Protein AF-A0A9E5E3K5-F1 (afdb_monomer)

Mean predicted aligned error: 14.4 Å

Secondary structure (DSSP, 8-state):
--HHHHHHHHHHHHHHHH--HHHHHHHTTT--TTSSTTS--SHHHHHHHH-HHHHHHHHHHHHHHHHHHHHTHHHHHHT----TT---S-HHHHHHHHHHHHHHHHT-GGGTT-----HHHHHHHHHHH-HHHHHHHHHHHHHHHHHH--HHHHHHHHHHHHHHHHHHHHHHTT---HHHHHHHHHHHHHHHHTTHHHHHHHHTT-SPPTTS----S---SS--EEEEE--SHHHHHHHHHHHHTT-EEEEE-S-HHHHHHHHHHSB-TTSTT-BPPTT-EEES-HHHHTTT-SEEEE-S-HHHHHHHHGGGTT--SEEEE----B-TTT--BHHHHHHHH-TTSEEEEEESS--HHHHHTT--EEEEEE-SSHHHHHHHHHHH-BTTEEEEEES-HHHHHHHHHHHHHHHHHHHHHHHH-

Sequence (421 aa):
MQLEFYILTALAAYLLGSIPTGYLVAKAKGIDIRAVGSGNIGATNVFRILGKGPGIFVLLVDALKGFAAVAFLPALLLGTPACGCELAVDTRLSLVAGIGAILGHNYTCWLKFKGGKGIATTAGVFLALTPVGLGLAFGVWLIVFGLSRYVSLASIAAAAALPFAVWFEQRRHHKDSLALIVISAVLGALAIYKHKANIERLRAGTESRVGEKKSEPAAADAPQKVTVLGAGAWGAALATLLVENGHTVTLWGHDAAKLDDIRRTHHNERLPGIELPEALKFESDLSKSVRDAQAVVIAVPSQSLRAVTAKLAHFEGTAISVTKGIEFGTGLTMGEILSQTLPRAREAVLSGPSFAIEVARGVPTAVVAAAHDPATARAVQALFHRATFRVYTSTDIRGVELGGALKNVMGIAAGVCDGLG

Nearest PDB structures (foldseek):
  3k96-assembly1_B  TM=9.408E-01  e=1.217E-15  Coxiella burnetii RSA 493
  5xj6-assembly1_A  TM=9.273E-01  e=8.374E-14  Aquifex aeolicus VF5
  1n1e-assembly1_B  TM=9.361E-01  e=3.010E-13  Leishmania mexicana
  1evy-assembly1_A  TM=9.238E-01  e=3.665E-13  Leishmania mexicana
  5xj8-assembly1_A  TM=9.162E-01  e=9.804E-13  Aquifex aeolicus VF5

Radius of gyration: 29.49 Å; Cα contacts (8 Å, |Δi|>4): 771; chains: 1; bounding box: 77×40×83 Å

Structure (mmCIF, N/CA/C/O backbone):
data_AF-A0A9E5E3K5-F1
#
_entry.id   AF-A0A9E5E3K5-F1
#
loop_
_atom_site.group_PDB
_atom_site.id
_atom_site.type_symbol
_atom_site.label_atom_id
_atom_site.label_alt_id
_atom_site.label_comp_id
_atom_site.label_asym_id
_atom_site.label_entity_id
_atom_site.label_seq_id
_atom_site.pdbx_PDB_ins_code
_atom_site.Cartn_x
_atom_site.Cartn_y
_atom_site.Cartn_z
_atom_site.occupancy
_atom_site.B_iso_or_equiv
_atom_site.auth_seq_id
_atom_site.auth_comp_id
_atom_site.auth_asym_id
_atom_site.auth_atom_id
_atom_site.pdbx_PDB_model_num
ATOM 1 N N . MET A 1 1 ? 18.755 3.060 -48.166 1.00 61.66 1 MET A N 1
ATOM 2 C CA . MET A 1 1 ? 17.900 2.100 -47.435 1.00 61.66 1 MET A CA 1
ATOM 3 C C . MET A 1 1 ? 16.493 2.677 -47.382 1.00 61.66 1 MET A C 1
ATOM 5 O O . MET A 1 1 ? 16.373 3.853 -47.055 1.00 61.66 1 MET A O 1
ATOM 9 N N . GLN A 1 2 ? 15.467 1.926 -47.785 1.00 79.56 2 GLN A N 1
ATOM 10 C CA . GLN A 1 2 ? 14.090 2.434 -47.862 1.00 79.56 2 GLN A CA 1
ATOM 11 C C . GLN A 1 2 ? 13.530 2.721 -46.455 1.00 79.56 2 GLN A C 1
ATOM 13 O O . GLN A 1 2 ? 13.784 1.960 -45.522 1.00 79.56 2 GLN A O 1
ATOM 18 N N . LEU A 1 3 ? 12.773 3.817 -46.307 1.00 86.00 3 LEU A N 1
ATOM 19 C CA . LEU A 1 3 ? 12.085 4.233 -45.069 1.00 86.00 3 LEU A CA 1
ATOM 20 C C . LEU A 1 3 ? 11.271 3.089 -44.431 1.00 86.00 3 LEU A C 1
ATOM 22 O O . LEU A 1 3 ? 11.176 2.987 -43.209 1.00 86.00 3 LEU A O 1
ATOM 26 N N . GLU A 1 4 ? 10.743 2.199 -45.264 1.00 88.00 4 GLU A N 1
ATOM 27 C CA . GLU A 1 4 ? 9.993 1.002 -44.884 1.00 88.00 4 GLU A CA 1
ATOM 28 C C . GLU A 1 4 ? 10.762 0.101 -43.906 1.00 88.00 4 GLU A C 1
ATOM 30 O O . GLU A 1 4 ? 10.198 -0.319 -42.897 1.00 88.00 4 GLU A O 1
ATOM 35 N N . PHE A 1 5 ? 12.067 -0.118 -44.111 1.00 87.62 5 PHE A N 1
ATOM 36 C CA . PHE A 1 5 ? 12.878 -0.950 -43.211 1.00 87.62 5 PHE A CA 1
ATOM 37 C C . PHE A 1 5 ? 13.002 -0.348 -41.812 1.00 87.62 5 PHE A C 1
ATOM 39 O O . PHE A 1 5 ? 12.971 -1.077 -40.819 1.00 87.62 5 PHE A O 1
ATOM 46 N N . TYR A 1 6 ? 13.097 0.980 -41.713 1.00 89.88 6 TYR A N 1
ATOM 47 C CA . TYR A 1 6 ? 13.131 1.678 -40.430 1.00 89.88 6 TYR A CA 1
ATOM 48 C C . TYR A 1 6 ? 11.801 1.540 -39.684 1.00 89.88 6 TYR A C 1
ATOM 50 O O . TYR A 1 6 ? 11.803 1.253 -38.486 1.00 89.88 6 TYR A O 1
ATOM 58 N N . ILE A 1 7 ? 10.674 1.682 -40.388 1.00 92.44 7 ILE A N 1
ATOM 59 C CA . ILE A 1 7 ? 9.330 1.525 -39.810 1.00 92.44 7 ILE A CA 1
ATOM 60 C C . ILE A 1 7 ? 9.112 0.081 -39.345 1.00 92.44 7 ILE A C 1
ATOM 62 O O . ILE A 1 7 ? 8.718 -0.141 -38.199 1.00 92.44 7 ILE A O 1
ATOM 66 N N . LEU A 1 8 ? 9.415 -0.900 -40.198 1.00 93.38 8 LEU A N 1
ATOM 67 C CA . LEU A 1 8 ? 9.280 -2.321 -39.874 1.00 93.38 8 LEU A CA 1
ATOM 68 C C . LEU A 1 8 ? 10.153 -2.710 -38.680 1.00 93.38 8 LEU A C 1
ATOM 70 O O . LEU A 1 8 ? 9.675 -3.372 -37.760 1.00 93.38 8 LEU A O 1
ATOM 74 N N . THR A 1 9 ? 11.399 -2.233 -38.648 1.00 93.25 9 THR A N 1
ATOM 75 C CA . THR A 1 9 ? 12.314 -2.463 -37.523 1.00 93.25 9 THR A CA 1
ATOM 76 C C . THR A 1 9 ? 11.770 -1.856 -36.236 1.00 93.25 9 THR A C 1
ATOM 78 O O . THR A 1 9 ? 11.738 -2.536 -35.211 1.00 93.25 9 THR A O 1
ATOM 81 N N . ALA A 1 10 ? 11.296 -0.606 -36.272 1.00 95.38 10 ALA A N 1
ATOM 82 C CA . ALA A 1 10 ? 10.725 0.055 -35.103 1.00 95.38 10 ALA A CA 1
ATOM 83 C C . ALA A 1 10 ? 9.512 -0.710 -34.549 1.00 95.38 10 ALA A C 1
ATOM 85 O O . ALA A 1 10 ? 9.437 -0.949 -33.343 1.00 95.38 10 ALA A O 1
ATOM 86 N N . LEU A 1 11 ? 8.590 -1.132 -35.423 1.00 96.81 11 LEU A N 1
ATOM 87 C CA . LEU A 1 11 ? 7.385 -1.872 -35.042 1.00 96.81 11 LEU A CA 1
ATOM 88 C C . LEU A 1 11 ? 7.715 -3.260 -34.492 1.00 96.81 11 LEU A C 1
ATOM 90 O O . LEU A 1 11 ? 7.248 -3.619 -33.410 1.00 96.81 11 LEU A O 1
ATOM 94 N N . ALA A 1 12 ? 8.548 -4.030 -35.192 1.00 96.81 12 ALA A N 1
ATOM 95 C CA . ALA A 1 12 ? 8.932 -5.368 -34.760 1.00 96.81 12 ALA A CA 1
ATOM 96 C C . ALA A 1 12 ? 9.705 -5.329 -33.431 1.00 96.81 12 ALA A C 1
ATOM 98 O O . ALA A 1 12 ? 9.423 -6.114 -32.523 1.00 96.81 12 ALA A O 1
ATOM 99 N N . ALA A 1 13 ? 10.618 -4.366 -33.267 1.00 97.62 13 ALA A N 1
ATOM 100 C CA . ALA A 1 13 ? 11.362 -4.201 -32.025 1.00 97.62 13 ALA A CA 1
ATOM 101 C C . ALA A 1 13 ? 10.456 -3.749 -30.875 1.00 97.62 13 ALA A C 1
ATOM 103 O O . ALA A 1 13 ? 10.588 -4.249 -29.757 1.00 97.62 13 ALA A O 1
ATOM 104 N N . TYR A 1 14 ? 9.502 -2.851 -31.144 1.00 98.38 14 TYR A N 1
ATOM 105 C CA . TYR A 1 14 ? 8.482 -2.462 -30.174 1.00 98.38 14 TYR A CA 1
ATOM 106 C C . TYR A 1 14 ? 7.660 -3.665 -29.709 1.00 98.38 14 TYR A C 1
ATOM 108 O O . TYR A 1 14 ? 7.513 -3.866 -28.503 1.00 98.38 14 TYR A O 1
ATOM 116 N N . LEU A 1 15 ? 7.181 -4.505 -30.630 1.00 98.06 15 LEU A N 1
ATOM 117 C CA . LEU A 1 15 ? 6.418 -5.706 -30.285 1.00 98.06 15 LEU A CA 1
ATOM 118 C C . LEU A 1 15 ? 7.254 -6.687 -29.455 1.00 98.06 15 LEU A C 1
ATOM 120 O O . LEU A 1 15 ? 6.787 -7.128 -28.403 1.00 98.06 15 LEU A O 1
ATOM 124 N N . LEU A 1 16 ? 8.505 -6.944 -29.842 1.00 97.81 16 LEU A N 1
ATOM 125 C CA . LEU A 1 16 ? 9.430 -7.780 -29.070 1.00 97.81 16 LEU A CA 1
ATOM 126 C C . LEU A 1 16 ? 9.663 -7.223 -27.653 1.00 97.81 16 LEU A C 1
ATOM 128 O O . LEU A 1 16 ? 9.556 -7.943 -26.660 1.00 97.81 16 LEU A O 1
ATOM 132 N N . GLY A 1 17 ? 9.925 -5.920 -27.536 1.00 97.38 17 GLY A N 1
ATOM 133 C CA . GLY A 1 17 ? 10.103 -5.247 -26.250 1.00 97.38 17 GLY A CA 1
ATOM 134 C C . GLY A 1 17 ? 8.838 -5.230 -25.388 1.00 97.38 17 GLY A C 1
ATOM 135 O O . GLY A 1 17 ? 8.926 -5.278 -24.156 1.00 97.38 17 GLY A O 1
ATOM 136 N N . SER A 1 18 ? 7.662 -5.199 -26.023 1.00 97.88 18 SER A N 1
ATOM 137 C CA . SER A 1 18 ? 6.359 -5.096 -25.361 1.00 97.88 18 SER A CA 1
ATOM 138 C C . SER A 1 18 ? 5.951 -6.338 -24.581 1.00 97.88 18 SER A C 1
ATOM 140 O O . SER A 1 18 ? 5.072 -6.226 -23.727 1.00 97.88 18 SER A O 1
ATOM 142 N N . ILE A 1 19 ? 6.595 -7.488 -24.801 1.00 97.75 19 ILE A N 1
ATOM 143 C CA . ILE A 1 19 ? 6.291 -8.736 -24.093 1.00 97.75 19 ILE A CA 1
ATOM 144 C C . ILE A 1 19 ? 6.423 -8.502 -22.573 1.00 97.75 19 ILE A C 1
ATOM 146 O O . ILE A 1 19 ? 7.528 -8.212 -22.089 1.00 97.75 19 ILE A O 1
ATOM 150 N N . PRO A 1 20 ? 5.319 -8.586 -21.799 1.00 97.06 20 PRO A N 1
ATOM 151 C CA . PRO A 1 20 ? 5.305 -8.182 -20.399 1.00 97.06 20 PRO A CA 1
ATOM 152 C C . PRO A 1 20 ? 5.701 -9.357 -19.494 1.00 97.06 20 PRO A C 1
ATOM 154 O O . PRO A 1 20 ? 4.892 -9.863 -18.715 1.00 97.06 20 PRO A O 1
ATOM 157 N N . THR A 1 21 ? 6.958 -9.799 -19.591 1.00 97.25 21 THR A N 1
ATOM 158 C CA . THR A 1 21 ? 7.467 -11.030 -18.961 1.00 97.25 21 THR A CA 1
ATOM 159 C C . THR A 1 21 ? 7.115 -11.141 -17.478 1.00 97.25 21 THR A C 1
ATOM 161 O O . THR A 1 21 ? 6.567 -12.153 -17.051 1.00 97.25 21 THR A O 1
ATOM 164 N N . GLY A 1 22 ? 7.364 -10.098 -16.680 1.00 95.69 22 GLY A N 1
ATOM 165 C CA . GLY A 1 22 ? 7.077 -10.154 -15.244 1.00 95.69 22 GLY A CA 1
ATOM 166 C C . GLY A 1 22 ? 5.588 -10.233 -14.899 1.00 95.69 22 GLY A C 1
ATOM 167 O O . GLY A 1 22 ? 5.231 -10.854 -13.900 1.00 95.69 22 GLY A O 1
ATOM 168 N N . TYR A 1 23 ? 4.708 -9.690 -15.749 1.00 97.19 23 TYR A N 1
ATOM 169 C CA . TYR A 1 23 ? 3.263 -9.889 -15.611 1.00 97.19 23 TYR A CA 1
ATOM 170 C C . TYR A 1 23 ? 2.870 -11.331 -15.938 1.00 97.19 23 TYR A C 1
ATOM 172 O O . TYR A 1 23 ? 2.133 -11.939 -15.169 1.00 97.19 23 TYR A O 1
ATOM 180 N N . LEU A 1 24 ? 3.390 -11.899 -17.031 1.00 97.62 24 LEU A N 1
ATOM 181 C CA . LEU A 1 24 ? 3.092 -13.278 -17.433 1.00 97.62 24 LEU A CA 1
ATOM 182 C C . LEU A 1 24 ? 3.556 -14.291 -16.379 1.00 97.62 24 LEU A C 1
ATOM 184 O O . LEU A 1 24 ? 2.787 -15.165 -15.987 1.00 97.62 24 LEU A O 1
ATOM 188 N N . VAL A 1 25 ? 4.777 -14.126 -15.861 1.00 97.38 25 VAL A N 1
ATOM 189 C CA . VAL A 1 25 ? 5.349 -14.992 -14.818 1.00 97.38 25 VAL A CA 1
ATOM 190 C C . VAL A 1 25 ? 4.531 -14.939 -13.526 1.00 97.38 25 VAL A C 1
ATOM 192 O O . VAL A 1 25 ? 4.303 -15.971 -12.900 1.00 97.38 25 VAL A O 1
ATOM 195 N N . ALA A 1 26 ? 4.067 -13.756 -13.118 1.00 94.94 26 ALA A N 1
ATOM 196 C CA 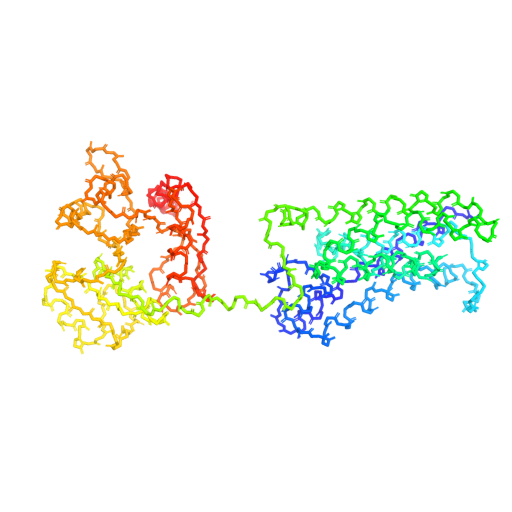. ALA A 1 26 ? 3.224 -13.622 -11.933 1.00 94.94 26 ALA A CA 1
ATOM 197 C C . ALA A 1 26 ? 1.809 -14.168 -12.149 1.00 94.94 26 ALA A C 1
ATOM 199 O O . ALA A 1 26 ? 1.289 -14.885 -11.294 1.00 94.94 26 ALA A O 1
ATOM 200 N N . LYS A 1 27 ? 1.216 -13.896 -13.316 1.00 95.44 27 LYS A N 1
ATOM 201 C CA . LYS A 1 27 ? -0.116 -14.382 -13.681 1.00 95.44 27 LYS A CA 1
ATOM 202 C C . LYS A 1 27 ? -0.166 -15.908 -13.738 1.00 95.44 27 LYS A C 1
ATOM 204 O O . LYS A 1 27 ? -1.145 -16.485 -13.282 1.00 95.44 27 LYS A O 1
ATOM 209 N N . ALA A 1 28 ? 0.898 -16.560 -14.213 1.00 95.56 28 ALA A N 1
ATOM 210 C CA . ALA A 1 28 ? 1.028 -18.020 -14.193 1.00 95.56 28 ALA A CA 1
ATOM 211 C C . ALA A 1 28 ? 0.976 -18.618 -12.772 1.00 95.56 28 ALA A C 1
ATOM 213 O O . ALA A 1 28 ? 0.683 -19.796 -12.612 1.00 95.56 28 ALA A O 1
ATOM 214 N N . LYS A 1 29 ? 1.223 -17.804 -11.737 1.00 91.88 29 LYS A N 1
ATOM 215 C CA . LYS A 1 29 ? 1.082 -18.170 -10.321 1.00 91.88 29 LYS A CA 1
ATOM 216 C C . LYS A 1 29 ? -0.198 -17.621 -9.673 1.00 91.88 29 LYS A C 1
ATOM 218 O O . LYS A 1 29 ? -0.282 -17.572 -8.452 1.00 91.88 29 LYS A O 1
ATOM 223 N N . GLY A 1 30 ? -1.167 -17.160 -10.467 1.00 89.69 30 GLY A N 1
ATOM 224 C CA . GLY A 1 30 ? -2.435 -16.608 -9.977 1.00 89.69 30 GLY A CA 1
ATOM 225 C C . GLY A 1 30 ? -2.336 -15.207 -9.359 1.00 89.69 30 GLY A C 1
ATOM 226 O O . GLY A 1 30 ? -3.272 -14.770 -8.699 1.00 89.69 30 GLY A O 1
ATOM 227 N N . ILE A 1 31 ? -1.224 -14.487 -9.556 1.00 89.31 31 ILE A N 1
ATOM 228 C CA . ILE A 1 31 ? -0.974 -13.184 -8.921 1.00 89.31 31 ILE A CA 1
ATOM 229 C C . ILE A 1 31 ? -0.989 -12.069 -9.972 1.00 89.31 31 ILE A C 1
ATOM 231 O O . ILE A 1 31 ? -0.188 -12.077 -10.909 1.00 89.31 31 ILE A O 1
ATOM 235 N N . ASP A 1 32 ? -1.833 -11.046 -9.791 1.00 91.00 32 ASP A N 1
ATOM 236 C CA . ASP A 1 32 ? -1.696 -9.797 -10.554 1.00 91.00 32 ASP A CA 1
ATOM 237 C C . ASP A 1 32 ? -0.585 -8.932 -9.944 1.00 91.00 32 ASP A C 1
ATOM 239 O O . ASP A 1 32 ? -0.787 -8.211 -8.965 1.00 91.00 32 ASP A O 1
ATOM 243 N N . ILE A 1 33 ? 0.605 -8.974 -10.554 1.00 90.12 33 ILE A N 1
ATOM 244 C CA . ILE A 1 33 ? 1.795 -8.241 -10.086 1.00 90.12 33 ILE A CA 1
ATOM 245 C C . ILE A 1 33 ? 1.596 -6.718 -10.014 1.00 90.12 33 ILE A C 1
ATOM 247 O O . ILE A 1 33 ? 2.355 -6.030 -9.334 1.00 90.12 33 ILE A O 1
ATOM 251 N N . ARG A 1 34 ? 0.588 -6.173 -10.708 1.00 90.56 34 ARG A N 1
ATOM 252 C CA . ARG A 1 34 ? 0.276 -4.735 -10.701 1.00 90.56 34 ARG A CA 1
ATOM 253 C C . ARG A 1 34 ? -0.471 -4.310 -9.438 1.00 90.56 34 ARG A C 1
ATOM 255 O O . ARG A 1 34 ? -0.438 -3.133 -9.093 1.00 90.56 34 ARG A O 1
ATOM 262 N N . ALA A 1 35 ? -1.119 -5.252 -8.754 1.00 83.75 35 ALA A N 1
ATOM 263 C CA . ALA A 1 35 ? -1.866 -5.010 -7.522 1.00 83.75 35 ALA A CA 1
ATOM 264 C C . ALA A 1 35 ? -1.018 -5.205 -6.250 1.00 83.75 35 ALA A C 1
ATOM 266 O O . ALA A 1 35 ? -1.465 -4.875 -5.153 1.00 83.75 35 ALA A O 1
ATOM 267 N N . VAL A 1 36 ? 0.208 -5.726 -6.377 1.00 75.12 36 VAL A N 1
ATOM 268 C CA . VAL A 1 36 ? 1.063 -6.101 -5.241 1.00 75.12 36 VAL A CA 1
ATOM 269 C C . VAL A 1 36 ? 2.459 -5.476 -5.323 1.00 75.12 36 VAL A C 1
ATOM 271 O O . VAL A 1 36 ? 2.978 -5.142 -6.393 1.00 75.12 36 VAL A O 1
ATOM 274 N N . GLY A 1 37 ? 3.104 -5.318 -4.165 1.00 81.19 37 GLY A N 1
ATOM 275 C CA . GLY A 1 37 ? 4.447 -4.746 -4.071 1.00 81.19 37 GLY A CA 1
ATOM 276 C C . GLY A 1 37 ? 4.490 -3.292 -4.546 1.00 81.19 37 GLY A C 1
ATOM 277 O O . GLY A 1 37 ? 3.751 -2.456 -4.041 1.00 81.19 37 GLY A O 1
ATOM 278 N N . SER A 1 38 ? 5.366 -2.974 -5.505 1.00 80.12 38 SER A N 1
ATOM 279 C CA . SER A 1 38 ? 5.432 -1.628 -6.099 1.00 80.12 38 SER A CA 1
ATOM 280 C C . SER A 1 38 ? 4.434 -1.401 -7.237 1.00 80.12 38 SER A C 1
ATOM 282 O O . SER A 1 38 ? 4.457 -0.328 -7.836 1.00 80.12 38 SER A O 1
ATOM 284 N N . GLY A 1 39 ? 3.637 -2.410 -7.606 1.00 84.50 39 GLY A N 1
ATOM 285 C CA . GLY A 1 39 ? 2.736 -2.373 -8.763 1.00 84.50 39 GLY A CA 1
ATOM 286 C C . GLY A 1 39 ? 3.439 -2.309 -10.127 1.00 84.50 39 GLY A C 1
ATOM 287 O O . GLY A 1 39 ? 2.786 -2.246 -11.166 1.00 84.50 39 GLY A O 1
ATOM 288 N N . ASN A 1 40 ? 4.777 -2.331 -10.153 1.00 89.56 40 ASN A N 1
ATOM 289 C CA . ASN A 1 40 ? 5.560 -2.372 -11.385 1.00 89.56 40 ASN A CA 1
ATOM 290 C C . ASN A 1 40 ? 5.715 -3.823 -11.863 1.00 89.56 40 ASN A C 1
ATOM 292 O O . ASN A 1 40 ? 5.906 -4.723 -11.049 1.00 89.56 40 ASN A O 1
ATOM 296 N N . ILE A 1 41 ? 5.689 -4.047 -13.174 1.00 93.00 41 ILE A N 1
ATOM 297 C CA . ILE A 1 41 ? 5.823 -5.385 -13.767 1.00 93.00 41 ILE A CA 1
ATOM 298 C C . ILE A 1 41 ? 7.282 -5.857 -13.907 1.00 93.00 41 ILE A C 1
ATOM 300 O O . ILE A 1 41 ? 7.511 -6.998 -14.284 1.00 93.00 41 ILE A O 1
ATOM 304 N N . GLY A 1 42 ? 8.270 -4.993 -13.653 1.00 91.31 42 GLY A N 1
ATOM 305 C CA . GLY A 1 42 ? 9.689 -5.317 -13.826 1.00 91.31 42 GLY A CA 1
ATOM 306 C C . GLY A 1 42 ? 10.259 -6.273 -12.770 1.00 91.31 42 GLY A C 1
ATOM 307 O O . GLY A 1 42 ? 9.692 -6.462 -11.689 1.00 91.31 42 GLY A O 1
ATOM 308 N N . ALA A 1 43 ? 11.446 -6.814 -13.061 1.00 93.25 43 ALA A N 1
ATOM 309 C CA . ALA A 1 43 ? 12.119 -7.838 -12.258 1.00 93.25 43 ALA A CA 1
ATOM 310 C C . ALA A 1 43 ? 12.202 -7.521 -10.755 1.00 93.25 43 ALA A C 1
ATOM 312 O O . ALA A 1 43 ? 11.939 -8.394 -9.938 1.00 93.25 43 ALA A O 1
ATOM 313 N N . THR A 1 44 ? 12.501 -6.279 -10.355 1.00 90.12 44 THR A N 1
ATOM 314 C CA . THR A 1 44 ? 12.612 -5.898 -8.932 1.00 90.12 44 THR A CA 1
ATOM 315 C C . THR A 1 44 ? 11.332 -6.164 -8.136 1.00 90.12 44 THR A C 1
ATOM 317 O O . THR A 1 44 ? 11.407 -6.564 -6.976 1.00 90.12 44 THR A O 1
ATOM 320 N N . ASN A 1 45 ? 10.152 -5.960 -8.731 1.00 89.38 45 ASN A N 1
ATOM 321 C CA . ASN A 1 45 ? 8.902 -6.271 -8.039 1.00 89.38 45 ASN A CA 1
ATOM 322 C C . ASN A 1 45 ? 8.657 -7.783 -7.999 1.00 89.38 45 ASN A C 1
ATOM 324 O O . ASN A 1 45 ? 8.229 -8.314 -6.981 1.00 89.38 45 ASN A O 1
ATOM 328 N N . VAL A 1 46 ? 9.014 -8.492 -9.071 1.00 93.69 46 VAL A N 1
ATOM 329 C CA . VAL A 1 46 ? 8.945 -9.958 -9.121 1.00 93.69 46 VAL A CA 1
ATOM 330 C C . VAL A 1 46 ? 9.862 -10.591 -8.071 1.00 93.69 46 VAL A C 1
ATOM 332 O O . VAL A 1 46 ? 9.419 -11.481 -7.354 1.00 93.69 46 VAL A O 1
ATOM 335 N N . PHE A 1 47 ? 11.083 -10.079 -7.887 1.00 90.81 47 PHE A N 1
ATOM 336 C CA . PHE A 1 47 ? 11.985 -10.473 -6.798 1.00 90.81 47 PHE A CA 1
ATOM 337 C C . PHE A 1 47 ? 11.319 -10.351 -5.427 1.00 90.81 47 PHE A C 1
ATOM 339 O O . PHE A 1 47 ? 11.465 -11.236 -4.586 1.00 90.81 47 PHE A O 1
ATOM 346 N N . ARG A 1 48 ? 10.582 -9.257 -5.210 1.00 83.56 48 ARG A N 1
ATOM 347 C CA . ARG A 1 48 ? 9.907 -8.969 -3.942 1.00 83.56 48 ARG A CA 1
ATOM 348 C C . ARG A 1 48 ? 8.720 -9.898 -3.678 1.00 83.56 48 ARG A C 1
ATOM 350 O O . ARG A 1 48 ? 8.467 -10.216 -2.523 1.00 83.56 48 ARG A O 1
ATOM 357 N N . ILE A 1 49 ? 7.982 -10.278 -4.720 1.00 89.00 49 ILE A N 1
ATOM 358 C CA . ILE A 1 49 ? 6.702 -10.990 -4.589 1.00 89.00 49 ILE A CA 1
ATOM 359 C C . ILE A 1 49 ? 6.849 -12.500 -4.782 1.00 89.00 49 ILE A C 1
ATOM 361 O O . ILE A 1 49 ? 6.252 -13.269 -4.041 1.00 89.00 49 ILE A O 1
ATOM 365 N N . LEU A 1 50 ? 7.642 -12.933 -5.762 1.00 89.19 50 LEU A N 1
ATOM 366 C CA . LEU A 1 50 ? 7.775 -14.341 -6.156 1.00 89.19 50 LEU A CA 1
ATOM 367 C C . LEU A 1 50 ? 9.144 -14.944 -5.810 1.00 89.19 50 LEU A C 1
ATOM 369 O O . LEU A 1 50 ? 9.367 -16.129 -6.062 1.00 89.19 50 LEU A O 1
ATOM 373 N N . GLY A 1 51 ? 10.062 -14.145 -5.259 1.00 89.50 51 GLY A N 1
ATOM 374 C CA . GLY A 1 51 ? 11.392 -14.581 -4.840 1.00 89.50 51 GLY A CA 1
ATOM 375 C C . GLY A 1 51 ? 12.456 -14.557 -5.944 1.00 89.50 51 GLY A C 1
ATOM 376 O O . GLY A 1 51 ? 12.246 -14.077 -7.061 1.00 89.50 51 GLY A O 1
ATOM 377 N N . LYS A 1 52 ? 13.646 -15.072 -5.602 1.00 91.31 52 LYS A N 1
ATOM 378 C CA . LYS A 1 52 ? 14.872 -14.933 -6.409 1.00 91.31 52 LYS A CA 1
ATOM 379 C C . LYS A 1 52 ? 14.786 -15.595 -7.784 1.00 91.31 52 LYS A C 1
ATOM 381 O O . LYS A 1 52 ? 15.134 -14.950 -8.764 1.00 91.31 52 LYS A O 1
ATOM 386 N N . GLY A 1 53 ? 14.305 -16.837 -7.865 1.00 95.75 53 GLY A N 1
ATOM 387 C CA . GLY A 1 53 ? 14.244 -17.587 -9.128 1.00 95.75 53 GLY A CA 1
ATOM 388 C C . GLY A 1 53 ? 13.428 -16.864 -10.211 1.00 95.75 53 GLY A C 1
ATOM 389 O O . GLY A 1 53 ? 13.994 -16.480 -11.235 1.00 95.75 53 GLY A O 1
ATOM 390 N N . PRO A 1 54 ? 12.130 -16.586 -9.975 1.00 96.12 54 PRO A N 1
ATOM 391 C CA . PRO A 1 54 ? 11.303 -15.841 -10.925 1.00 96.12 54 PRO A CA 1
ATOM 392 C C . PRO A 1 54 ? 11.833 -14.432 -11.224 1.00 96.12 54 PRO A C 1
ATOM 394 O O . PRO A 1 54 ? 11.748 -13.975 -12.361 1.00 96.12 54 PRO A O 1
ATOM 397 N N . GLY A 1 55 ? 12.407 -13.745 -10.228 1.00 95.69 55 GLY A N 1
ATOM 398 C CA . GLY A 1 55 ? 13.006 -12.423 -10.421 1.00 95.69 55 GLY A CA 1
ATOM 399 C C . GLY A 1 55 ? 14.205 -12.435 -11.375 1.00 95.69 55 GLY A C 1
ATOM 400 O O . GLY A 1 55 ? 14.267 -11.597 -12.275 1.00 95.69 55 GLY A O 1
ATOM 401 N N . ILE A 1 56 ? 15.120 -13.404 -11.223 1.00 96.81 56 ILE A N 1
ATOM 402 C CA . ILE A 1 56 ? 16.277 -13.592 -12.118 1.00 96.81 56 ILE A CA 1
ATOM 403 C C . ILE A 1 56 ? 15.800 -13.912 -13.531 1.00 96.81 56 ILE A C 1
ATOM 405 O O . ILE A 1 56 ? 16.271 -13.297 -14.483 1.00 96.81 56 ILE A O 1
ATOM 409 N N . PHE A 1 57 ? 14.833 -14.820 -13.668 1.00 97.62 57 PHE A N 1
ATOM 410 C CA . PHE A 1 57 ? 14.274 -15.172 -14.971 1.00 97.62 57 PHE A CA 1
ATOM 411 C C . PHE A 1 57 ? 13.730 -13.939 -15.709 1.00 97.62 57 PHE A C 1
ATOM 413 O O . PHE A 1 57 ? 14.110 -13.682 -16.849 1.00 97.62 57 PHE A O 1
ATOM 420 N N . VAL A 1 58 ? 12.903 -13.125 -15.043 1.00 97.62 58 VAL A N 1
ATOM 421 C CA . VAL A 1 58 ? 12.349 -11.899 -15.641 1.00 97.62 58 VAL A CA 1
ATOM 422 C C . VAL A 1 58 ? 13.453 -10.907 -16.003 1.00 97.62 58 VAL A C 1
ATOM 424 O O . VAL A 1 58 ? 13.405 -10.329 -17.084 1.00 97.62 58 VAL A O 1
ATOM 427 N N . LEU A 1 59 ? 14.458 -10.731 -15.137 1.00 97.00 59 LEU A N 1
ATOM 428 C CA . LEU A 1 59 ? 15.597 -9.849 -15.401 1.00 97.00 59 LEU A CA 1
ATOM 429 C C . LEU A 1 59 ? 16.350 -10.260 -16.674 1.00 97.00 59 LEU A C 1
ATOM 431 O O . LEU A 1 59 ? 16.611 -9.412 -17.527 1.00 97.00 59 LEU A O 1
ATOM 435 N N . LEU A 1 60 ? 16.674 -11.550 -16.801 1.00 97.75 60 LEU A N 1
ATOM 436 C CA . LEU A 1 60 ? 17.419 -12.090 -17.937 1.00 97.75 60 LEU A CA 1
ATOM 437 C C . LEU A 1 60 ? 16.620 -11.995 -19.234 1.00 97.75 60 LEU A C 1
ATOM 439 O O . LEU A 1 60 ? 17.155 -11.535 -20.236 1.00 97.75 60 LEU A O 1
ATOM 443 N N . VAL A 1 61 ? 15.338 -12.364 -19.221 1.00 98.06 61 VAL A N 1
ATOM 444 C CA . VAL A 1 61 ? 14.482 -12.290 -20.415 1.00 98.06 61 VAL A CA 1
ATOM 445 C C . VAL A 1 61 ? 14.258 -10.838 -20.845 1.00 98.06 61 VAL A C 1
ATOM 447 O O . VAL A 1 61 ? 14.313 -10.529 -22.036 1.00 98.06 61 VAL A O 1
ATOM 450 N N . ASP A 1 62 ? 14.052 -9.919 -19.897 1.00 97.75 62 ASP A N 1
ATOM 451 C CA . ASP A 1 62 ? 13.890 -8.498 -20.214 1.00 97.75 62 ASP A CA 1
ATOM 452 C C . ASP A 1 62 ? 15.171 -7.854 -20.756 1.00 97.75 62 ASP A C 1
ATOM 454 O O . ASP A 1 62 ? 15.063 -6.926 -21.559 1.00 97.75 62 ASP A O 1
ATOM 458 N N . ALA A 1 63 ? 16.355 -8.320 -20.349 1.00 97.94 63 ALA A N 1
ATOM 459 C CA . ALA A 1 63 ? 17.619 -7.912 -20.958 1.00 97.94 63 ALA A CA 1
ATOM 460 C C . ALA A 1 63 ? 17.810 -8.559 -22.337 1.00 97.94 63 ALA A C 1
ATOM 462 O O . ALA A 1 63 ? 18.096 -7.865 -23.312 1.00 97.94 63 ALA A O 1
ATOM 463 N N . LEU A 1 64 ? 17.562 -9.865 -22.452 1.00 97.50 64 LEU A N 1
ATOM 464 C CA . LEU A 1 64 ? 17.724 -10.619 -23.691 1.00 97.50 64 LEU A CA 1
ATOM 465 C C . LEU A 1 64 ? 16.862 -10.059 -24.823 1.00 97.50 64 LEU A C 1
ATOM 467 O O . LEU A 1 64 ? 17.359 -9.916 -25.933 1.00 97.50 64 LEU A O 1
ATOM 471 N N . LYS A 1 65 ? 15.606 -9.677 -24.561 1.00 97.06 65 LYS A N 1
ATOM 472 C CA . LYS A 1 65 ? 14.750 -9.083 -25.603 1.00 97.06 65 LYS A CA 1
ATOM 473 C C . LYS A 1 65 ? 15.298 -7.752 -26.130 1.00 97.06 65 LYS A C 1
ATOM 475 O O . LYS A 1 65 ? 15.156 -7.465 -27.313 1.00 97.06 65 LYS A O 1
ATOM 480 N N . GLY A 1 66 ? 15.952 -6.960 -25.273 1.00 97.25 66 GLY A N 1
ATOM 481 C CA . GLY A 1 66 ? 16.623 -5.721 -25.672 1.00 97.25 66 GLY A CA 1
ATOM 482 C C . GLY A 1 66 ? 17.871 -5.989 -26.511 1.00 97.25 66 GLY A C 1
ATOM 483 O O . GLY A 1 66 ? 18.045 -5.381 -27.562 1.00 97.25 66 GLY A O 1
ATOM 484 N N . PHE A 1 67 ? 18.695 -6.949 -26.086 1.00 96.31 67 PHE A N 1
ATOM 485 C CA . PHE A 1 67 ? 19.868 -7.391 -26.843 1.00 96.31 67 PHE A CA 1
ATOM 486 C C . PHE A 1 67 ? 19.470 -7.948 -28.214 1.00 96.31 67 PHE A C 1
ATOM 488 O O . PHE A 1 67 ? 19.990 -7.510 -29.235 1.00 96.31 67 PHE A O 1
ATOM 495 N N . ALA A 1 68 ? 18.495 -8.859 -28.254 1.00 95.12 68 ALA A N 1
ATOM 496 C CA . ALA A 1 68 ? 18.037 -9.507 -29.477 1.00 95.12 68 ALA A CA 1
ATOM 497 C C . ALA A 1 68 ? 17.423 -8.521 -30.481 1.00 95.12 68 ALA A C 1
ATOM 499 O O . ALA A 1 68 ? 17.642 -8.659 -31.686 1.00 95.12 68 ALA A O 1
ATOM 500 N N . ALA A 1 69 ? 16.711 -7.499 -29.989 1.00 95.81 69 ALA A N 1
ATOM 501 C CA . ALA A 1 69 ? 16.181 -6.431 -30.829 1.00 95.81 69 ALA A CA 1
ATOM 502 C C . ALA A 1 69 ? 17.283 -5.688 -31.593 1.00 95.81 69 ALA A C 1
ATOM 504 O O . ALA A 1 69 ? 17.050 -5.258 -32.712 1.00 95.81 69 ALA A O 1
ATOM 505 N N . VAL A 1 70 ? 18.476 -5.544 -31.019 1.00 93.38 70 VAL A N 1
ATOM 506 C CA . VAL A 1 70 ? 19.598 -4.856 -31.671 1.00 93.38 70 VAL A CA 1
ATOM 507 C C . VAL A 1 70 ? 20.460 -5.826 -32.475 1.00 93.38 70 VAL A C 1
ATOM 509 O O . VAL A 1 70 ? 20.810 -5.536 -33.614 1.00 93.38 70 VAL A O 1
ATOM 512 N N . ALA A 1 71 ? 20.812 -6.970 -31.887 1.00 89.38 71 ALA A N 1
ATOM 513 C CA . ALA A 1 71 ? 21.808 -7.885 -32.433 1.00 89.38 71 ALA A CA 1
ATOM 514 C C . ALA A 1 71 ? 21.292 -8.731 -33.606 1.00 89.38 71 ALA A C 1
ATOM 516 O O . ALA A 1 71 ? 22.076 -9.095 -34.477 1.00 89.38 71 ALA A O 1
ATOM 517 N N . PHE A 1 72 ? 19.993 -9.057 -33.633 1.00 88.81 72 PHE A N 1
ATOM 518 C CA . PHE A 1 72 ? 19.448 -10.025 -34.593 1.00 88.81 72 PHE A CA 1
ATOM 519 C C . PHE A 1 72 ? 18.355 -9.446 -35.485 1.00 88.81 72 PHE A C 1
ATOM 521 O O . PHE A 1 72 ? 18.319 -9.742 -36.678 1.00 88.81 72 PHE A O 1
ATOM 528 N N . LEU A 1 73 ? 17.463 -8.620 -34.933 1.00 88.69 73 LEU A N 1
ATOM 529 C CA . LEU A 1 73 ? 16.269 -8.177 -35.655 1.00 88.69 73 LEU A CA 1
ATOM 530 C C . LEU A 1 73 ? 16.574 -7.381 -36.943 1.00 88.69 73 LEU A C 1
ATOM 532 O O . LEU A 1 73 ? 15.939 -7.673 -37.956 1.00 88.69 73 LEU A O 1
ATOM 536 N N . PRO A 1 74 ? 17.541 -6.441 -36.976 1.00 86.44 74 PRO A N 1
ATOM 537 C CA . PRO A 1 74 ? 17.877 -5.733 -38.210 1.00 86.44 74 PRO A CA 1
ATOM 538 C C . PRO A 1 74 ? 18.417 -6.656 -39.312 1.00 86.44 74 PRO A C 1
ATOM 540 O O . PRO A 1 74 ? 18.015 -6.528 -40.465 1.00 86.44 74 PRO A O 1
ATOM 543 N N . ALA A 1 75 ? 19.293 -7.606 -38.962 1.00 82.56 75 ALA A N 1
ATOM 544 C CA . ALA A 1 75 ? 19.851 -8.572 -39.912 1.00 82.56 75 ALA A CA 1
ATOM 545 C C . ALA A 1 75 ? 18.761 -9.504 -40.462 1.00 82.56 75 ALA A C 1
ATOM 547 O O . ALA A 1 75 ? 18.681 -9.728 -41.668 1.00 82.56 75 ALA A O 1
ATOM 548 N N . LEU A 1 76 ? 17.860 -9.964 -39.585 1.00 84.88 76 LEU A N 1
ATOM 549 C CA . LEU A 1 76 ? 16.713 -10.786 -39.961 1.00 84.88 76 LEU A CA 1
ATOM 550 C C . LEU A 1 76 ? 15.795 -10.071 -40.964 1.00 84.88 76 LEU A C 1
ATOM 552 O O . LEU A 1 76 ? 15.373 -10.678 -41.943 1.00 84.88 76 LEU A O 1
ATOM 556 N N . LEU A 1 77 ? 15.503 -8.785 -40.743 1.00 83.19 77 LEU A N 1
ATOM 557 C CA . LEU A 1 77 ? 14.637 -7.997 -41.629 1.00 83.19 77 LEU A CA 1
ATOM 558 C C . LEU A 1 77 ? 15.303 -7.638 -42.963 1.00 83.19 77 LEU A C 1
ATOM 560 O O . LEU A 1 77 ? 14.608 -7.485 -43.963 1.00 83.19 77 LEU A O 1
ATOM 564 N N . LEU A 1 78 ? 16.6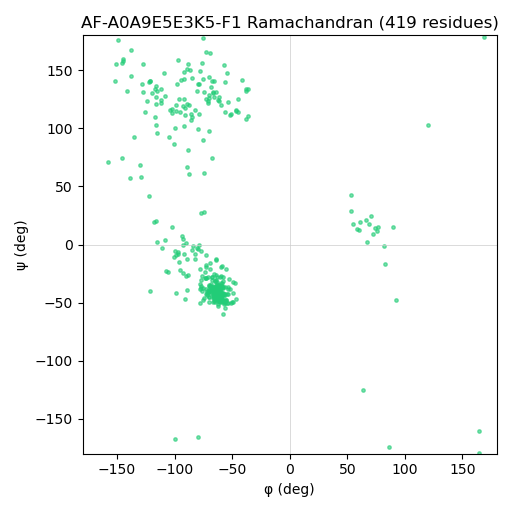31 -7.509 -42.988 1.00 80.56 78 LEU A N 1
ATOM 565 C CA . LEU A 1 78 ? 17.402 -7.258 -44.209 1.00 80.56 78 LEU A CA 1
ATOM 566 C C . LEU A 1 78 ? 17.742 -8.544 -44.983 1.00 80.56 78 LEU A C 1
ATOM 568 O O . LEU A 1 78 ? 18.311 -8.457 -46.068 1.00 80.56 78 LEU A O 1
ATOM 572 N N . GLY A 1 79 ? 17.411 -9.724 -44.444 1.00 75.94 79 GLY A N 1
ATOM 573 C CA . GLY A 1 79 ? 17.723 -11.014 -45.063 1.00 75.94 79 GLY A CA 1
ATOM 574 C C . GLY A 1 79 ? 19.223 -11.318 -45.131 1.00 75.94 79 GLY A C 1
ATOM 575 O O . GLY A 1 79 ? 19.647 -12.119 -45.962 1.00 75.94 79 GLY A O 1
ATOM 576 N N . THR A 1 80 ? 20.040 -10.674 -44.291 1.00 70.75 80 THR A 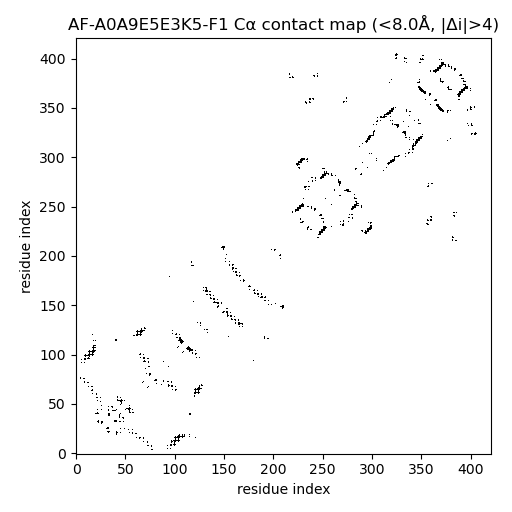N 1
ATOM 577 C CA . THR A 1 80 ? 21.489 -10.898 -44.244 1.00 70.75 80 THR A CA 1
ATOM 578 C C . THR A 1 80 ? 21.836 -11.975 -43.210 1.00 70.75 80 THR A C 1
ATOM 580 O O . THR A 1 80 ? 21.134 -12.112 -42.203 1.00 70.75 80 THR A O 1
ATOM 583 N N . PRO A 1 81 ? 22.906 -12.772 -43.417 1.00 60.59 81 PRO A N 1
ATOM 584 C CA . PRO A 1 81 ? 23.302 -13.783 -42.447 1.00 60.59 81 PRO A CA 1
ATOM 585 C C . PRO A 1 81 ? 23.610 -13.117 -41.103 1.00 60.59 81 PRO A C 1
ATOM 587 O O . PRO A 1 81 ? 24.509 -12.282 -41.006 1.00 60.59 81 PRO A O 1
ATOM 590 N N . ALA A 1 82 ? 22.878 -13.506 -40.058 1.00 56.62 82 ALA A N 1
ATOM 591 C CA . ALA A 1 82 ? 23.132 -13.093 -38.683 1.00 56.62 82 ALA A CA 1
ATOM 592 C C . ALA A 1 82 ? 24.369 -13.829 -38.135 1.00 56.62 82 ALA A C 1
ATOM 594 O O . ALA A 1 82 ? 24.269 -14.637 -37.214 1.00 56.62 82 ALA A O 1
ATOM 595 N N . CYS A 1 83 ? 25.536 -13.623 -38.746 1.00 44.41 83 CYS A N 1
ATOM 596 C CA . CYS A 1 83 ? 26.780 -14.187 -38.244 1.00 44.41 83 CYS A CA 1
ATOM 597 C C . CYS A 1 83 ? 27.368 -13.216 -37.219 1.00 44.41 83 CYS A C 1
ATOM 599 O O . CYS A 1 83 ? 27.578 -12.039 -37.502 1.00 44.41 83 CYS A O 1
ATOM 601 N N . GLY A 1 84 ? 27.526 -13.707 -35.992 1.00 47.09 84 GLY A N 1
ATOM 602 C CA . GLY A 1 84 ? 27.838 -12.904 -34.821 1.00 47.09 84 GLY A CA 1
ATOM 603 C C . GLY A 1 84 ? 29.117 -12.070 -34.928 1.00 47.09 84 GLY A C 1
ATOM 604 O O . GLY A 1 84 ? 30.076 -12.422 -35.607 1.00 47.09 84 GLY A O 1
ATOM 605 N N . CYS A 1 85 ? 29.108 -10.996 -34.140 1.00 43.53 85 CYS A N 1
ATOM 606 C CA . CYS A 1 85 ? 30.250 -10.201 -33.678 1.00 43.53 85 CYS A CA 1
ATOM 607 C C . CYS A 1 85 ? 30.824 -9.115 -34.604 1.00 43.53 85 CYS A C 1
ATOM 609 O O . CYS A 1 85 ? 31.435 -8.192 -34.071 1.00 43.53 85 CYS A O 1
ATOM 611 N N . GLU A 1 86 ? 30.540 -9.095 -35.906 1.00 44.53 86 GLU A N 1
ATOM 612 C CA . GLU A 1 86 ? 30.767 -7.899 -36.735 1.00 44.53 86 GLU A CA 1
ATOM 613 C C . GLU A 1 86 ? 29.434 -7.367 -37.255 1.00 44.53 86 GLU A C 1
ATOM 615 O O . GLU A 1 86 ? 28.876 -7.838 -38.242 1.00 44.53 86 GLU A O 1
ATOM 620 N N . LEU A 1 87 ? 28.891 -6.381 -36.537 1.00 48.56 87 LEU A N 1
ATOM 621 C CA . LEU A 1 87 ? 27.658 -5.681 -36.880 1.00 48.56 87 LEU A CA 1
ATOM 622 C C . LEU A 1 87 ? 27.879 -4.839 -38.155 1.00 48.56 87 LEU A C 1
ATOM 624 O O . LEU A 1 87 ? 27.974 -3.618 -38.091 1.00 48.56 87 LEU A O 1
ATOM 628 N N . ALA A 1 88 ? 27.946 -5.478 -39.325 1.00 47.00 88 ALA A N 1
ATOM 629 C CA . ALA A 1 88 ? 27.884 -4.829 -40.641 1.00 47.00 88 ALA A CA 1
ATOM 630 C C . ALA A 1 88 ? 26.436 -4.439 -41.020 1.00 47.00 88 ALA A C 1
ATOM 632 O O . ALA A 1 88 ? 26.062 -4.381 -42.188 1.00 47.00 88 ALA A O 1
ATOM 633 N N . VAL A 1 89 ? 25.597 -4.197 -40.013 1.00 58.50 89 VAL A N 1
ATOM 634 C CA . VAL A 1 89 ? 24.240 -3.665 -40.140 1.00 58.50 89 VAL A CA 1
ATOM 635 C C . VAL A 1 89 ? 24.322 -2.166 -39.865 1.00 58.50 89 VAL A C 1
ATOM 637 O O . VAL A 1 89 ? 25.006 -1.758 -38.929 1.00 58.50 89 VAL A O 1
ATOM 640 N N . ASP A 1 90 ? 23.613 -1.346 -40.649 1.00 71.25 90 ASP A N 1
ATOM 641 C CA . ASP A 1 90 ? 23.525 0.105 -40.434 1.00 71.25 90 ASP A CA 1
ATOM 642 C C . ASP A 1 90 ? 23.238 0.427 -38.956 1.00 71.25 90 ASP A C 1
ATOM 644 O O . ASP A 1 90 ? 22.164 0.125 -38.425 1.00 71.25 90 ASP A O 1
ATOM 648 N N . THR A 1 91 ? 24.204 1.079 -38.301 1.00 76.88 91 THR A N 1
ATOM 649 C CA . THR A 1 91 ? 24.142 1.528 -36.905 1.00 76.88 91 THR A CA 1
ATOM 650 C C . THR A 1 91 ? 22.836 2.260 -36.595 1.00 76.88 91 THR A C 1
ATOM 652 O O . THR A 1 91 ? 22.304 2.142 -35.492 1.00 76.88 91 THR A O 1
ATOM 655 N N . ARG A 1 92 ? 22.274 2.995 -37.562 1.00 85.75 92 ARG A N 1
ATOM 656 C CA . ARG A 1 92 ? 21.009 3.725 -37.404 1.00 85.75 92 ARG A CA 1
ATOM 657 C C . ARG A 1 92 ? 19.813 2.788 -37.252 1.00 85.75 92 ARG A C 1
ATOM 659 O O . ARG A 1 92 ? 18.924 3.076 -36.454 1.00 85.75 92 ARG A O 1
ATOM 666 N N . LEU A 1 93 ? 19.791 1.667 -37.969 1.00 87.88 93 LEU A N 1
ATOM 667 C CA . LEU A 1 93 ? 18.711 0.683 -37.888 1.00 87.88 93 LEU A CA 1
ATOM 668 C C . LEU A 1 93 ? 18.731 -0.035 -36.531 1.00 87.88 93 LEU A C 1
ATOM 670 O O . LEU A 1 93 ? 17.698 -0.162 -35.877 1.00 87.88 93 LEU A O 1
ATOM 674 N N . SER A 1 94 ? 19.926 -0.388 -36.057 1.00 89.75 94 SER A N 1
ATOM 675 C CA . SER A 1 94 ? 20.164 -0.952 -34.722 1.00 89.75 94 SER A CA 1
ATOM 676 C C . SER A 1 94 ? 19.751 0.005 -33.596 1.00 89.75 94 SER A C 1
ATOM 678 O O . SER A 1 94 ? 19.147 -0.414 -32.607 1.00 89.75 94 SER A O 1
ATOM 680 N N . LEU A 1 95 ? 20.004 1.309 -33.761 1.00 91.69 95 LEU A N 1
ATOM 681 C CA . LEU A 1 95 ? 19.534 2.348 -32.838 1.00 91.69 95 LEU A CA 1
ATOM 682 C C . LEU A 1 95 ? 18.003 2.434 -32.803 1.00 91.69 95 LEU A C 1
ATOM 684 O O . LEU A 1 95 ? 17.415 2.474 -31.721 1.00 91.69 95 LEU A O 1
ATOM 688 N N . VAL A 1 96 ? 17.351 2.423 -33.969 1.00 94.31 96 VAL A N 1
ATOM 689 C CA . VAL A 1 96 ? 15.883 2.432 -34.068 1.00 94.31 96 VAL A CA 1
ATOM 690 C C . VAL A 1 96 ? 15.277 1.185 -33.424 1.00 94.31 96 VAL A C 1
ATOM 692 O O . VAL A 1 96 ? 14.311 1.302 -32.668 1.00 94.31 96 VAL A O 1
ATOM 695 N N . ALA A 1 97 ? 15.879 0.014 -33.634 1.00 95.88 97 ALA A N 1
ATOM 696 C CA . ALA A 1 97 ? 15.452 -1.219 -32.985 1.00 95.88 97 ALA A CA 1
ATOM 697 C C . ALA A 1 97 ? 15.576 -1.130 -31.452 1.00 95.88 97 ALA A C 1
ATOM 699 O O . ALA A 1 97 ? 14.630 -1.436 -30.723 1.00 95.88 97 ALA A O 1
ATOM 700 N N . GLY A 1 98 ? 16.710 -0.633 -30.947 1.00 96.31 98 GLY A N 1
ATOM 701 C CA . GLY A 1 98 ? 16.926 -0.442 -29.512 1.00 96.31 98 GLY A CA 1
ATOM 702 C C . GLY A 1 98 ? 15.901 0.503 -28.873 1.00 96.31 98 GLY A C 1
ATOM 703 O O . GLY A 1 98 ? 15.324 0.181 -27.831 1.00 96.31 98 GLY A O 1
ATOM 704 N N . ILE A 1 99 ? 15.612 1.638 -29.523 1.00 96.94 99 ILE A N 1
ATOM 705 C CA . ILE A 1 99 ? 14.574 2.584 -29.078 1.00 96.94 99 ILE A CA 1
ATOM 706 C C . ILE A 1 99 ? 13.201 1.904 -29.065 1.00 96.94 99 ILE A C 1
ATOM 708 O O . ILE A 1 99 ? 12.494 1.986 -28.058 1.00 96.94 99 ILE A O 1
ATOM 712 N N . GLY A 1 100 ? 12.842 1.201 -30.144 1.00 97.81 100 GLY A N 1
ATOM 713 C CA . GLY A 1 100 ? 11.585 0.462 -30.253 1.00 97.81 100 GLY A CA 1
ATOM 714 C C . GLY A 1 100 ? 11.400 -0.517 -29.095 1.00 97.81 100 GLY A C 1
ATOM 715 O O . GLY A 1 100 ? 10.390 -0.452 -28.394 1.00 97.81 100 GLY A O 1
ATOM 716 N N . ALA A 1 101 ? 12.405 -1.349 -28.810 1.00 98.19 101 ALA A N 1
ATOM 717 C CA . ALA A 1 101 ? 12.350 -2.330 -27.726 1.00 98.19 101 ALA A CA 1
ATOM 718 C C . ALA A 1 101 ? 12.177 -1.694 -26.335 1.00 98.19 101 ALA A C 1
ATOM 720 O O . ALA A 1 101 ? 11.371 -2.168 -25.525 1.00 98.19 101 ALA A O 1
ATOM 721 N N . ILE A 1 102 ? 12.886 -0.597 -26.050 1.00 97.81 102 ILE A N 1
ATOM 722 C CA . ILE A 1 102 ? 12.764 0.121 -24.771 1.00 97.81 102 ILE A CA 1
ATOM 723 C C . ILE A 1 102 ? 11.376 0.759 -24.637 1.00 97.81 102 ILE A C 1
ATOM 725 O O . ILE A 1 102 ? 10.751 0.655 -23.577 1.00 97.81 102 ILE A O 1
ATOM 729 N N . LEU A 1 103 ? 10.861 1.390 -25.698 1.00 97.62 103 LEU A N 1
ATOM 730 C CA . LEU A 1 103 ? 9.514 1.963 -25.700 1.00 97.62 103 LEU A CA 1
ATOM 731 C C . LEU A 1 103 ? 8.440 0.883 -25.552 1.00 97.62 103 LEU A C 1
ATOM 733 O O . LEU A 1 103 ? 7.520 1.068 -24.758 1.00 97.62 103 LEU A O 1
ATOM 737 N N . GLY A 1 104 ? 8.599 -0.260 -26.221 1.00 97.69 104 GLY A N 1
ATOM 738 C CA . GLY A 1 104 ? 7.739 -1.432 -26.069 1.00 97.69 104 GLY A CA 1
ATOM 739 C C . GLY A 1 104 ? 7.667 -1.900 -24.622 1.00 97.69 104 GLY A C 1
ATOM 740 O O . GLY A 1 104 ? 6.577 -2.044 -24.069 1.00 97.69 104 GLY A O 1
ATOM 741 N N . HIS A 1 105 ? 8.815 -2.049 -23.957 1.00 97.00 105 HIS A N 1
ATOM 742 C CA . HIS A 1 105 ? 8.854 -2.424 -22.542 1.00 97.00 105 HIS A CA 1
ATOM 743 C C . HIS A 1 105 ? 8.195 -1.361 -21.646 1.00 97.00 105 HIS A C 1
ATOM 745 O O . HIS A 1 105 ? 7.455 -1.689 -20.714 1.00 97.00 105 HIS A O 1
ATOM 751 N N . ASN A 1 106 ? 8.471 -0.080 -21.903 1.00 96.00 106 ASN A N 1
ATOM 752 C CA . ASN A 1 106 ? 8.009 1.035 -21.075 1.00 96.00 106 ASN A CA 1
ATOM 753 C C . ASN A 1 106 ? 6.517 1.341 -21.233 1.00 96.00 106 ASN A C 1
ATOM 755 O O . ASN A 1 106 ? 5.892 1.848 -20.293 1.00 96.00 106 ASN A O 1
ATOM 759 N N . TYR A 1 107 ? 5.972 1.047 -22.411 1.00 96.06 107 TYR A N 1
ATOM 760 C CA . TYR A 1 107 ? 4.619 1.366 -22.846 1.00 96.06 107 TYR A CA 1
ATOM 761 C C . TYR A 1 107 ? 4.023 0.180 -23.601 1.00 96.06 107 TYR A C 1
ATOM 763 O O . TYR A 1 107 ? 3.624 0.299 -24.752 1.00 96.06 107 TYR A O 1
ATOM 771 N N . THR A 1 108 ? 3.976 -0.979 -22.952 1.00 96.50 108 THR A N 1
ATOM 772 C CA . THR A 1 108 ? 3.465 -2.212 -23.560 1.00 96.50 108 THR A CA 1
ATOM 773 C C . THR A 1 108 ? 1.994 -2.087 -23.975 1.00 96.50 108 THR A C 1
ATOM 775 O O . THR A 1 108 ? 1.132 -1.740 -23.160 1.00 96.50 108 THR A O 1
ATOM 778 N N . CYS A 1 109 ? 1.690 -2.394 -25.238 1.00 96.75 109 CYS A N 1
ATOM 779 C CA . CYS A 1 109 ? 0.326 -2.366 -25.773 1.00 96.75 109 CYS A CA 1
ATOM 780 C C . CYS A 1 109 ? -0.600 -3.382 -25.078 1.00 96.75 109 CYS A C 1
ATOM 782 O O . CYS A 1 109 ? -1.789 -3.119 -24.906 1.00 96.75 109 CYS A O 1
ATOM 784 N N . TRP A 1 110 ? -0.050 -4.486 -24.565 1.00 96.06 110 TRP A N 1
ATOM 785 C CA . TRP A 1 110 ? -0.804 -5.553 -23.895 1.00 96.06 110 TRP A CA 1
ATOM 786 C C . TRP A 1 110 ? -1.394 -5.139 -22.543 1.00 96.06 110 TRP A C 1
ATOM 788 O O . TRP A 1 110 ? -2.340 -5.759 -22.063 1.00 96.06 110 TRP A O 1
ATOM 798 N N . LEU A 1 111 ? -0.849 -4.093 -21.910 1.00 93.75 111 LEU A N 1
ATOM 799 C CA . LEU A 1 111 ? -1.285 -3.614 -20.592 1.00 93.75 111 LEU A CA 1
ATOM 800 C C . LEU A 1 111 ? -1.719 -2.144 -20.634 1.00 93.75 111 LEU A C 1
ATOM 802 O O . LEU A 1 111 ? -1.407 -1.378 -19.721 1.00 93.75 111 LEU A O 1
ATOM 806 N N . LYS A 1 112 ? -2.446 -1.742 -21.686 1.00 93.44 112 LYS A N 1
ATOM 807 C CA . LYS A 1 112 ? -2.957 -0.367 -21.866 1.00 93.44 112 LYS A CA 1
ATOM 808 C C . LYS A 1 112 ? -1.840 0.686 -21.752 1.00 93.44 112 LYS A C 1
ATOM 810 O O . LYS A 1 112 ? -1.999 1.691 -21.062 1.00 93.44 112 LYS A O 1
ATOM 815 N N . PHE A 1 113 ? -0.684 0.411 -22.362 1.00 94.00 113 PHE A N 1
ATOM 816 C CA . PHE A 1 113 ? 0.516 1.260 -22.346 1.00 94.00 113 PHE A CA 1
ATOM 817 C C . PHE A 1 113 ? 1.115 1.512 -20.948 1.00 94.00 113 PHE A C 1
ATOM 819 O O . PHE A 1 113 ? 1.921 2.425 -20.760 1.00 94.00 113 PHE A O 1
ATOM 826 N N . LYS A 1 114 ? 0.783 0.672 -19.957 1.00 90.00 114 LYS A N 1
ATOM 827 C CA . LYS A 1 114 ? 1.376 0.692 -18.610 1.00 90.00 114 LYS A CA 1
ATOM 828 C C . LYS A 1 114 ? 2.442 -0.398 -18.486 1.00 90.00 114 LYS A C 1
ATOM 830 O O . LYS A 1 114 ? 2.159 -1.515 -18.059 1.00 90.00 114 LYS A O 1
ATOM 835 N N . GLY A 1 115 ? 3.666 -0.064 -18.893 1.00 91.69 115 GLY A N 1
ATOM 836 C CA . GLY A 1 115 ? 4.818 -0.966 -18.865 1.00 91.69 115 GLY A CA 1
ATOM 837 C C . GLY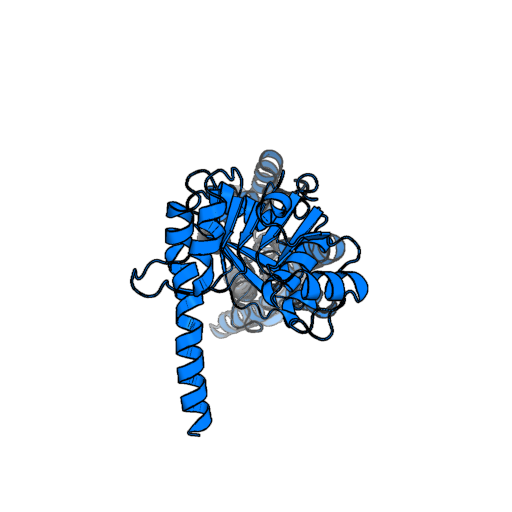 A 1 115 ? 5.768 -0.772 -17.680 1.00 91.69 115 GLY A C 1
ATOM 838 O O . GLY A 1 115 ? 5.462 -0.092 -16.696 1.00 91.69 115 GLY A O 1
ATOM 839 N N . GLY A 1 116 ? 6.942 -1.395 -17.788 1.00 91.19 116 GLY A N 1
ATOM 840 C CA . GLY A 1 116 ? 8.021 -1.271 -16.809 1.00 91.19 116 GLY A CA 1
ATOM 841 C C . GLY A 1 116 ? 8.826 0.025 -16.969 1.00 91.19 116 GLY A C 1
ATOM 842 O O . GLY A 1 116 ? 8.404 0.977 -17.626 1.00 91.19 116 GLY A O 1
ATOM 843 N N . LYS A 1 117 ? 9.997 0.082 -16.325 1.00 92.69 117 LYS A N 1
ATOM 844 C CA . LYS A 1 117 ? 10.915 1.238 -16.422 1.00 92.69 117 LYS A CA 1
ATOM 845 C C . LYS A 1 117 ? 12.033 1.061 -17.446 1.00 92.69 117 LYS A C 1
ATOM 847 O O . LYS A 1 117 ? 12.807 1.989 -17.648 1.00 92.69 117 LYS A O 1
ATOM 852 N N . GLY A 1 118 ? 12.172 -0.138 -18.006 1.00 93.19 118 GLY A N 1
ATOM 853 C CA . GLY A 1 118 ? 13.093 -0.394 -19.106 1.00 93.19 118 GLY A CA 1
ATOM 854 C C . GLY A 1 118 ? 14.544 -0.628 -18.710 1.00 93.19 118 GLY A C 1
ATOM 855 O O . GLY A 1 118 ? 15.315 -0.933 -19.595 1.00 93.19 118 GLY A O 1
ATOM 856 N N . ILE A 1 119 ? 14.940 -0.569 -17.430 1.00 95.50 119 ILE A N 1
ATOM 857 C CA . ILE A 1 119 ? 16.362 -0.683 -17.029 1.00 95.50 119 ILE A CA 1
ATOM 858 C C . ILE A 1 119 ? 17.048 -1.940 -17.586 1.00 95.50 119 ILE A C 1
ATOM 860 O O . ILE A 1 119 ? 18.104 -1.831 -18.199 1.00 95.50 119 ILE A O 1
ATOM 864 N N . ALA A 1 120 ? 16.441 -3.119 -17.420 1.00 96.44 120 ALA A N 1
ATOM 865 C CA . ALA A 1 120 ? 17.009 -4.371 -17.925 1.00 96.44 120 ALA A CA 1
ATOM 866 C C . ALA A 1 120 ? 17.049 -4.408 -19.461 1.00 96.44 120 ALA A C 1
ATOM 868 O O . ALA A 1 120 ? 18.062 -4.770 -20.048 1.00 96.44 120 ALA A O 1
ATOM 869 N N . THR A 1 121 ? 15.971 -3.969 -20.115 1.00 97.44 121 THR A N 1
ATOM 870 C CA . THR A 1 121 ? 15.880 -3.913 -21.581 1.00 97.44 121 THR A CA 1
ATOM 871 C C . THR A 1 121 ? 16.877 -2.925 -22.177 1.00 97.44 121 THR A C 1
ATOM 873 O O . THR A 1 121 ? 17.552 -3.262 -23.143 1.00 97.44 121 THR A O 1
ATOM 876 N N . THR A 1 122 ? 17.053 -1.756 -21.560 1.00 96.75 122 THR A N 1
ATOM 877 C CA . THR A 1 122 ? 18.098 -0.792 -21.907 1.00 96.75 122 THR A CA 1
ATOM 878 C C . THR A 1 122 ? 19.480 -1.408 -21.718 1.00 96.75 122 THR A C 1
ATOM 880 O O . THR A 1 122 ? 20.300 -1.307 -22.621 1.00 96.75 122 THR A O 1
ATOM 883 N N . ALA A 1 123 ? 19.745 -2.105 -20.608 1.00 97.00 123 ALA A N 1
ATOM 884 C CA . ALA A 1 123 ? 21.021 -2.795 -20.423 1.00 97.00 123 ALA A CA 1
ATOM 885 C C . ALA A 1 123 ? 21.290 -3.807 -21.550 1.00 97.00 123 ALA A C 1
ATOM 887 O O . ALA A 1 123 ? 22.380 -3.817 -22.104 1.00 97.00 123 ALA A O 1
ATOM 888 N N . GLY A 1 124 ? 20.289 -4.587 -21.966 1.00 97.06 124 GLY A N 1
ATOM 889 C CA . GLY A 1 124 ? 20.409 -5.485 -23.117 1.00 97.06 124 GLY A CA 1
ATOM 890 C C . GLY A 1 124 ? 20.722 -4.770 -24.436 1.00 97.06 124 GLY A C 1
ATOM 891 O O . GLY A 1 124 ? 21.613 -5.192 -25.167 1.00 97.06 124 GLY A O 1
ATOM 892 N N . VAL A 1 125 ? 20.032 -3.661 -24.722 1.00 96.44 125 VAL A N 1
ATOM 893 C CA . VAL A 1 125 ? 20.284 -2.818 -25.907 1.00 96.44 125 VAL A CA 1
ATOM 894 C C . VAL A 1 125 ? 21.724 -2.300 -25.916 1.00 96.44 125 VAL A C 1
ATOM 896 O O . VAL A 1 125 ? 22.430 -2.431 -26.912 1.00 96.44 125 VAL A O 1
ATOM 899 N N . PHE A 1 126 ? 22.188 -1.741 -24.798 1.00 95.31 126 PHE A N 1
ATOM 900 C CA . PHE A 1 126 ? 23.535 -1.179 -24.696 1.00 95.31 126 PHE A CA 1
ATOM 901 C C . PHE A 1 126 ? 24.620 -2.259 -24.619 1.00 95.31 126 PHE A C 1
ATOM 903 O O . PHE A 1 126 ? 25.737 -2.006 -25.051 1.00 95.31 126 PHE A O 1
ATOM 910 N N . LEU A 1 127 ? 24.295 -3.479 -24.181 1.00 95.44 127 LEU A N 1
ATOM 911 C CA . LEU A 1 127 ? 25.206 -4.621 -24.272 1.00 95.44 127 LEU A CA 1
ATOM 912 C C . LEU A 1 127 ? 25.499 -4.984 -25.732 1.00 95.44 127 LEU A C 1
ATOM 914 O O . LEU A 1 127 ? 26.612 -5.387 -26.038 1.00 95.44 127 LEU A O 1
ATOM 918 N N . ALA A 1 128 ? 24.524 -4.827 -26.630 1.00 92.19 128 ALA A N 1
ATOM 919 C CA . ALA A 1 128 ? 24.726 -5.054 -28.060 1.00 92.19 128 ALA A CA 1
ATOM 920 C C . ALA A 1 128 ? 25.445 -3.883 -28.758 1.00 92.19 128 ALA A C 1
ATOM 922 O O . ALA A 1 128 ? 26.206 -4.108 -29.693 1.00 92.19 128 ALA A O 1
ATOM 923 N N . LEU A 1 129 ? 25.201 -2.638 -28.327 1.00 90.50 129 LEU A N 1
ATOM 924 C CA . LEU A 1 129 ? 25.733 -1.439 -28.993 1.00 90.50 129 LEU A CA 1
ATOM 925 C C . LEU A 1 129 ? 27.110 -0.988 -28.483 1.00 90.50 129 LEU A C 1
ATOM 927 O O . LEU A 1 129 ? 27.910 -0.479 -29.262 1.00 90.50 129 LEU A O 1
ATOM 931 N N . THR A 1 130 ? 27.351 -1.074 -27.175 1.00 92.56 130 THR A N 1
ATOM 932 C CA . THR A 1 130 ? 28.477 -0.414 -26.486 1.00 92.56 130 THR A CA 1
ATOM 933 C C . THR A 1 130 ? 28.770 -1.143 -25.161 1.00 92.56 130 THR A C 1
ATOM 935 O O . THR A 1 130 ? 28.459 -0.656 -24.067 1.00 92.56 130 THR A O 1
ATOM 938 N N . PRO A 1 131 ? 29.321 -2.373 -25.236 1.00 93.19 131 PRO A N 1
ATOM 939 C CA . PRO A 1 131 ? 29.521 -3.227 -24.066 1.00 93.19 131 PRO A CA 1
ATOM 940 C C . PRO A 1 131 ? 30.399 -2.580 -22.987 1.00 93.19 131 PRO A C 1
ATOM 942 O O . PRO A 1 131 ? 30.139 -2.761 -21.795 1.00 93.19 131 PRO A O 1
ATOM 945 N N . VAL A 1 132 ? 31.422 -1.809 -23.380 1.00 93.56 132 VAL A N 1
ATOM 946 C CA . VAL A 1 132 ? 32.344 -1.162 -22.430 1.00 93.56 132 VAL A CA 1
ATOM 947 C C . VAL A 1 132 ? 31.640 -0.018 -21.698 1.00 93.56 132 VAL A C 1
ATOM 949 O O . VAL A 1 132 ? 31.743 0.086 -20.477 1.00 93.56 132 VAL A O 1
ATOM 952 N N . GLY A 1 133 ? 30.866 0.800 -22.408 1.00 94.44 133 GLY A N 1
ATOM 953 C CA . GLY A 1 133 ? 30.074 1.898 -21.869 1.00 94.44 133 GLY A CA 1
ATOM 954 C C . GLY A 1 133 ? 29.002 1.399 -20.904 1.00 94.44 133 GLY A C 1
ATOM 955 O O . GLY A 1 133 ? 28.843 1.952 -19.813 1.00 94.44 133 GLY A O 1
ATOM 956 N N . LEU A 1 134 ? 28.329 0.292 -21.239 1.00 96.25 134 LEU A N 1
ATOM 957 C CA . LEU A 1 134 ? 27.450 -0.396 -20.294 1.00 96.25 134 LEU A CA 1
ATOM 958 C C . LEU A 1 134 ? 28.222 -0.880 -19.060 1.00 96.25 134 LEU A C 1
ATOM 960 O O . LEU A 1 134 ? 27.752 -0.679 -17.942 1.00 96.25 134 LEU A O 1
ATOM 964 N N . GLY A 1 135 ? 29.394 -1.495 -19.245 1.00 97.25 135 GLY A N 1
ATOM 965 C CA . GLY A 1 135 ? 30.241 -1.978 -18.152 1.00 97.25 135 GLY A CA 1
ATOM 966 C C . GLY A 1 135 ? 30.643 -0.869 -17.176 1.00 97.25 135 GLY A C 1
ATOM 967 O O . GLY A 1 135 ? 30.537 -1.045 -15.964 1.00 97.25 135 GLY A O 1
ATOM 968 N N . LEU A 1 136 ? 31.019 0.305 -17.686 1.00 97.31 136 LEU A N 1
ATOM 969 C CA . LEU A 1 136 ? 31.331 1.484 -16.872 1.00 97.31 136 LEU A CA 1
ATOM 970 C C . LEU A 1 136 ? 30.102 1.999 -16.106 1.00 97.31 136 LEU A C 1
ATOM 972 O O . LEU A 1 136 ? 30.182 2.238 -14.900 1.00 97.31 136 LEU A O 1
ATOM 976 N N . ALA A 1 137 ? 28.946 2.117 -16.769 1.00 97.44 137 ALA A N 1
ATOM 977 C CA . ALA A 1 137 ? 27.696 2.505 -16.111 1.00 97.44 137 ALA A CA 1
ATOM 978 C C . ALA A 1 137 ? 27.266 1.481 -15.042 1.00 97.44 137 ALA A C 1
ATOM 980 O O . ALA A 1 137 ? 26.770 1.854 -13.977 1.00 97.44 137 ALA A O 1
ATOM 981 N N . PHE A 1 138 ? 27.502 0.190 -15.287 1.00 97.19 138 PHE A N 1
ATOM 982 C CA . PHE A 1 138 ? 27.278 -0.875 -14.315 1.00 97.19 138 PHE A CA 1
ATOM 983 C C . PHE A 1 138 ? 28.268 -0.808 -13.143 1.00 97.19 138 PHE A C 1
ATOM 985 O O . PHE A 1 138 ? 27.879 -1.057 -12.006 1.00 97.19 138 PHE A O 1
ATOM 992 N N . GLY A 1 139 ? 29.512 -0.382 -13.369 1.00 98.06 139 GLY A N 1
ATOM 993 C CA . GLY A 1 139 ? 30.459 -0.064 -12.297 1.00 98.06 139 GLY A CA 1
ATOM 994 C C . GLY A 1 139 ? 29.929 1.028 -11.361 1.00 98.06 139 GLY A C 1
ATOM 995 O O . GLY A 1 139 ? 29.912 0.842 -10.144 1.00 98.06 139 GLY A O 1
ATOM 996 N N . VAL A 1 140 ? 29.395 2.123 -11.918 1.00 98.12 140 VAL A N 1
ATOM 997 C CA . VAL A 1 140 ? 28.709 3.172 -11.133 1.00 98.12 140 VAL A CA 1
ATOM 998 C C . VAL A 1 140 ? 27.525 2.588 -10.364 1.00 98.12 140 VAL A C 1
ATOM 1000 O O . VAL A 1 140 ? 27.353 2.878 -9.178 1.00 98.12 140 VAL A O 1
ATOM 1003 N N . TRP A 1 141 ? 26.735 1.724 -11.009 1.00 97.94 141 TRP A N 1
ATOM 1004 C CA . TRP A 1 141 ? 25.629 1.025 -10.358 1.00 97.94 141 TRP A CA 1
ATOM 1005 C C . TRP A 1 141 ? 26.102 0.221 -9.140 1.00 97.94 141 TRP A C 1
ATOM 1007 O O . TRP A 1 141 ? 25.528 0.368 -8.064 1.00 97.94 141 TRP A O 1
ATOM 1017 N N . LEU A 1 142 ? 27.156 -0.591 -9.282 1.00 97.56 142 LEU A N 1
ATOM 1018 C CA . LEU A 1 142 ? 27.702 -1.430 -8.210 1.00 97.56 142 LEU A CA 1
ATOM 1019 C C . LEU A 1 142 ? 28.218 -0.598 -7.036 1.00 97.56 142 LEU A C 1
ATOM 1021 O O . LEU A 1 142 ? 27.930 -0.936 -5.890 1.00 97.56 142 LEU A O 1
ATOM 1025 N N . ILE A 1 143 ? 28.925 0.502 -7.309 1.00 98.19 143 ILE A N 1
ATOM 1026 C CA . ILE A 1 143 ? 29.437 1.407 -6.271 1.00 98.19 143 ILE A CA 1
ATOM 1027 C C . ILE A 1 143 ? 28.270 2.026 -5.496 1.00 98.19 143 ILE A C 1
ATOM 1029 O O . ILE A 1 143 ? 28.195 1.908 -4.273 1.00 98.19 143 ILE A O 1
ATOM 1033 N N . VAL A 1 144 ? 27.312 2.639 -6.196 1.00 98.00 144 VAL A N 1
ATOM 1034 C CA . VAL A 1 144 ? 26.165 3.296 -5.554 1.00 98.00 144 VAL A CA 1
ATOM 1035 C C . VAL A 1 144 ? 25.286 2.282 -4.822 1.00 98.00 144 VAL A C 1
ATOM 1037 O O . VAL A 1 144 ? 24.809 2.563 -3.720 1.00 98.00 144 VAL A O 1
ATOM 1040 N N . PHE A 1 145 ? 25.082 1.092 -5.387 1.00 95.69 145 PHE A N 1
ATOM 1041 C CA . PHE A 1 145 ? 24.344 0.019 -4.730 1.00 95.69 145 PHE A CA 1
ATOM 1042 C C . PHE A 1 145 ? 25.074 -0.490 -3.483 1.00 95.69 145 PHE A C 1
ATOM 1044 O O . PHE A 1 145 ? 24.436 -0.646 -2.445 1.00 95.69 145 PHE A O 1
ATOM 1051 N N . GLY A 1 146 ? 26.390 -0.699 -3.550 1.00 95.31 146 GLY A N 1
ATOM 1052 C CA . GLY A 1 146 ? 27.198 -1.142 -2.414 1.00 95.31 146 GLY A CA 1
ATOM 1053 C C . GLY A 1 146 ? 27.163 -0.151 -1.249 1.00 95.31 146 GLY A C 1
ATOM 1054 O O . GLY A 1 146 ? 27.009 -0.562 -0.102 1.00 95.31 146 GLY A O 1
ATOM 1055 N N . LEU A 1 147 ? 27.213 1.150 -1.548 1.00 96.19 147 LEU A N 1
ATOM 1056 C CA . LEU A 1 147 ? 27.189 2.214 -0.540 1.00 96.19 147 LEU A CA 1
ATOM 1057 C C . LEU A 1 147 ? 25.792 2.474 0.043 1.00 96.19 147 LEU A C 1
ATOM 1059 O O . LEU A 1 147 ? 25.660 2.761 1.229 1.00 96.19 147 LEU A O 1
ATOM 1063 N N . SER A 1 148 ? 24.737 2.400 -0.774 1.00 94.81 148 SER A N 1
ATOM 1064 C CA . SER A 1 148 ? 23.389 2.842 -0.372 1.00 94.81 148 SER A CA 1
ATOM 1065 C C . SER A 1 148 ? 22.391 1.713 -0.119 1.00 94.81 148 SER A C 1
ATOM 1067 O O . SER A 1 148 ? 21.384 1.911 0.560 1.00 94.81 148 SER A O 1
ATOM 1069 N N . ARG A 1 149 ? 22.632 0.535 -0.705 1.00 92.06 149 ARG A N 1
ATOM 1070 C CA . ARG A 1 149 ? 21.713 -0.614 -0.773 1.00 92.06 149 ARG A CA 1
ATOM 1071 C C . ARG A 1 149 ? 20.366 -0.315 -1.449 1.00 92.06 149 ARG A C 1
ATOM 1073 O O . ARG A 1 149 ? 19.454 -1.144 -1.391 1.00 92.06 149 ARG A O 1
ATOM 1080 N N . TYR A 1 150 ? 20.233 0.820 -2.141 1.00 92.25 150 TYR A N 1
ATOM 1081 C CA . TYR A 1 150 ? 19.058 1.169 -2.940 1.00 92.25 150 TYR A CA 1
ATOM 1082 C C . TYR A 1 150 ? 19.258 0.790 -4.410 1.00 92.25 150 TYR A C 1
ATOM 1084 O O . TYR A 1 150 ? 20.043 1.406 -5.130 1.00 92.25 150 TYR A O 1
ATOM 1092 N N . VAL A 1 151 ? 18.469 -0.169 -4.904 1.00 91.94 151 VAL A N 1
ATOM 1093 C CA . VAL A 1 151 ? 18.457 -0.536 -6.338 1.00 91.94 151 VAL A CA 1
ATOM 1094 C C . VAL A 1 151 ? 17.996 0.636 -7.210 1.00 91.94 151 VAL A C 1
ATOM 1096 O O . VAL A 1 151 ? 18.495 0.825 -8.319 1.00 91.94 151 VAL A O 1
ATOM 1099 N N . SER A 1 152 ? 17.043 1.433 -6.722 1.00 93.50 152 SER A N 1
ATOM 1100 C CA . SER A 1 152 ? 16.505 2.593 -7.436 1.00 93.50 152 SER A CA 1
ATOM 1101 C C . SER A 1 152 ? 17.551 3.691 -7.620 1.00 93.50 152 SER A C 1
ATOM 1103 O O . SER A 1 152 ?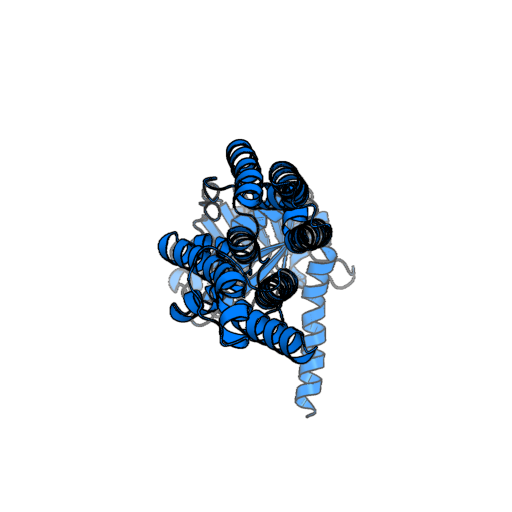 17.737 4.151 -8.743 1.00 93.50 152 SER A O 1
ATOM 1105 N N . LEU A 1 153 ? 18.264 4.065 -6.552 1.00 96.38 153 LEU A N 1
ATOM 1106 C CA . LEU A 1 153 ? 19.316 5.081 -6.594 1.00 96.38 153 LEU A CA 1
ATOM 1107 C C . LEU A 1 153 ? 20.470 4.648 -7.503 1.00 96.38 153 LEU A C 1
ATOM 1109 O O . LEU A 1 153 ? 20.888 5.419 -8.362 1.00 96.38 153 LEU A O 1
ATOM 1113 N N . ALA A 1 154 ? 20.919 3.397 -7.376 1.00 96.94 154 ALA A N 1
ATOM 1114 C CA . ALA A 1 154 ? 21.953 2.837 -8.240 1.00 96.94 154 ALA A CA 1
ATOM 1115 C C . ALA A 1 154 ? 21.551 2.871 -9.723 1.00 96.94 154 ALA A C 1
ATOM 1117 O O . ALA A 1 154 ? 22.343 3.265 -10.575 1.00 96.94 154 ALA A O 1
ATOM 1118 N N . SER A 1 155 ? 20.296 2.530 -10.040 1.00 96.06 155 SER A N 1
ATOM 1119 C CA . SER A 1 155 ? 19.784 2.554 -11.420 1.00 96.06 155 SER A CA 1
ATOM 1120 C C . SER A 1 155 ? 19.688 3.972 -11.988 1.00 96.06 155 SER A C 1
ATOM 1122 O O . SER A 1 155 ? 19.983 4.176 -13.162 1.00 96.06 155 SER A O 1
ATOM 1124 N N . ILE A 1 156 ? 19.305 4.955 -11.165 1.00 97.44 156 ILE A N 1
ATOM 1125 C CA . ILE A 1 156 ? 19.272 6.376 -11.546 1.00 97.44 156 ILE A CA 1
ATOM 1126 C C . ILE A 1 156 ? 20.691 6.886 -11.825 1.00 97.44 156 ILE A C 1
ATOM 1128 O O . ILE A 1 156 ? 20.918 7.515 -12.855 1.00 97.44 156 ILE A O 1
ATOM 1132 N N . ALA A 1 157 ? 21.649 6.579 -10.944 1.00 98.06 157 ALA A N 1
ATOM 1133 C CA . ALA A 1 157 ? 23.044 6.978 -11.111 1.00 98.06 157 ALA A CA 1
ATOM 1134 C C . ALA A 1 157 ? 23.674 6.352 -12.365 1.00 98.06 157 ALA A C 1
ATOM 1136 O O . ALA A 1 157 ? 24.314 7.050 -13.146 1.00 98.06 157 ALA A O 1
ATOM 1137 N N . ALA A 1 158 ? 23.429 5.062 -12.607 1.00 97.88 158 ALA A N 1
ATOM 1138 C CA . ALA A 1 158 ? 23.888 4.379 -13.813 1.00 97.88 158 ALA A CA 1
ATOM 1139 C C . ALA A 1 158 ? 23.288 4.987 -15.091 1.00 97.88 158 ALA A C 1
ATOM 1141 O O . ALA A 1 158 ? 24.007 5.207 -16.062 1.00 97.88 158 ALA A O 1
ATOM 1142 N N . ALA A 1 159 ? 21.991 5.316 -15.087 1.00 97.06 159 ALA A N 1
ATOM 1143 C CA . ALA A 1 159 ? 21.334 5.974 -16.217 1.00 97.06 159 ALA A CA 1
ATOM 1144 C C . ALA A 1 159 ? 21.906 7.375 -16.498 1.00 97.06 159 ALA A C 1
ATOM 1146 O O . ALA A 1 159 ? 22.049 7.748 -17.660 1.00 97.06 159 ALA A O 1
ATOM 1147 N N . ALA A 1 160 ? 22.262 8.130 -15.454 1.00 97.75 160 ALA A N 1
ATOM 1148 C CA . ALA A 1 160 ? 22.921 9.429 -15.589 1.00 97.75 160 ALA A CA 1
ATOM 1149 C C . ALA A 1 160 ? 24.371 9.307 -16.093 1.00 97.75 160 ALA A C 1
ATOM 1151 O O . ALA A 1 160 ? 24.827 10.149 -16.861 1.00 97.75 160 ALA A O 1
ATOM 1152 N N . ALA A 1 161 ? 25.085 8.252 -15.690 1.00 97.69 161 ALA A N 1
ATOM 1153 C CA . ALA A 1 161 ? 26.465 7.994 -16.100 1.00 97.69 161 ALA A CA 1
ATOM 1154 C C . ALA A 1 161 ? 26.587 7.443 -17.532 1.00 97.69 161 ALA A C 1
ATOM 1156 O O . ALA A 1 161 ? 27.610 7.654 -18.184 1.00 97.69 161 ALA A O 1
ATOM 1157 N N . LEU A 1 162 ? 25.554 6.756 -18.030 1.00 96.00 162 LEU A N 1
ATOM 1158 C CA . LEU A 1 162 ? 25.563 6.077 -19.327 1.00 96.00 162 LEU A CA 1
ATOM 1159 C C . LEU A 1 162 ? 26.029 6.951 -20.510 1.00 96.00 162 LEU A C 1
ATOM 1161 O O . LEU A 1 162 ? 26.927 6.500 -21.215 1.00 96.00 162 LEU A O 1
ATOM 1165 N N . PRO A 1 163 ? 25.521 8.179 -20.748 1.00 96.31 163 PRO A N 1
ATOM 1166 C CA . PRO A 1 163 ? 25.985 8.986 -21.881 1.00 96.31 163 PRO A CA 1
ATOM 1167 C C . PRO A 1 163 ? 27.470 9.346 -21.822 1.00 96.31 163 PRO A C 1
ATOM 1169 O O . PRO A 1 163 ? 28.138 9.370 -22.855 1.00 96.31 163 PRO A O 1
ATOM 1172 N N . PHE A 1 164 ? 28.010 9.566 -20.623 1.00 96.25 164 PHE A N 1
ATOM 1173 C CA . PHE A 1 164 ? 29.436 9.835 -20.433 1.00 96.25 164 PHE A CA 1
ATOM 1174 C C . PHE A 1 164 ? 30.279 8.580 -20.668 1.00 96.25 164 PHE A C 1
ATOM 1176 O O . PHE A 1 164 ? 31.332 8.650 -21.298 1.00 96.25 164 PHE A O 1
ATOM 1183 N N . ALA A 1 165 ? 29.797 7.425 -20.209 1.00 95.88 165 ALA A N 1
ATOM 1184 C CA . ALA A 1 165 ? 30.448 6.141 -20.435 1.00 95.88 165 ALA A CA 1
ATOM 1185 C C . ALA A 1 165 ? 30.489 5.762 -21.926 1.00 95.88 165 ALA A C 1
ATOM 1187 O O . ALA A 1 165 ? 31.523 5.322 -22.426 1.00 95.88 165 ALA A O 1
ATOM 1188 N N . VAL A 1 166 ? 29.386 5.994 -22.644 1.00 94.31 166 VAL A N 1
ATOM 1189 C CA . VAL A 1 166 ? 29.299 5.818 -24.100 1.00 94.31 166 VAL A CA 1
ATOM 1190 C C . VAL A 1 166 ? 30.256 6.766 -24.814 1.00 94.31 166 VAL A C 1
ATOM 1192 O O . VAL A 1 166 ? 31.028 6.324 -25.659 1.00 94.31 166 VAL A O 1
ATOM 1195 N N . TRP A 1 167 ? 30.259 8.054 -24.458 1.00 94.50 167 TRP A N 1
ATOM 1196 C CA . TRP A 1 167 ? 31.192 9.034 -25.024 1.00 94.50 167 TRP A CA 1
ATOM 1197 C C . TRP A 1 167 ? 32.660 8.623 -24.832 1.00 94.50 167 TRP A C 1
ATOM 1199 O O . TRP A 1 167 ? 33.458 8.718 -25.765 1.00 94.50 167 TRP A O 1
ATOM 1209 N N . PHE A 1 168 ? 33.010 8.117 -23.648 1.00 93.50 168 PHE A N 1
ATOM 1210 C CA . PHE A 1 168 ? 34.361 7.648 -23.350 1.00 93.50 168 PHE A CA 1
ATOM 1211 C C . PHE A 1 168 ? 34.772 6.440 -24.211 1.00 93.50 168 PHE A C 1
ATOM 1213 O O . PHE A 1 168 ? 35.871 6.435 -24.770 1.00 93.50 168 PHE A O 1
ATOM 1220 N N . GLU A 1 169 ? 33.899 5.435 -24.368 1.00 91.56 169 GLU A N 1
ATOM 1221 C CA . GLU A 1 169 ? 34.158 4.284 -25.251 1.00 91.56 169 GLU A CA 1
ATOM 1222 C C . GLU A 1 169 ? 34.312 4.718 -26.717 1.00 91.56 169 GLU A C 1
ATOM 1224 O O . GLU A 1 169 ? 35.271 4.324 -27.383 1.00 91.56 169 GLU A O 1
ATOM 1229 N N . GLN A 1 170 ? 33.399 5.564 -27.203 1.00 88.50 170 GLN A N 1
ATOM 1230 C CA . GLN A 1 170 ? 33.403 6.099 -28.569 1.00 88.50 170 GLN A CA 1
ATOM 1231 C C . GLN A 1 170 ? 34.739 6.790 -28.897 1.00 88.50 170 GLN A C 1
ATOM 1233 O O . GLN A 1 170 ? 35.380 6.447 -29.895 1.00 88.50 170 GLN A O 1
ATOM 1238 N N . ARG A 1 171 ? 35.235 7.655 -27.998 1.00 89.06 171 ARG A N 1
ATOM 1239 C CA . ARG A 1 171 ? 36.549 8.300 -28.155 1.00 89.06 171 ARG A CA 1
ATOM 1240 C C . ARG A 1 171 ? 37.713 7.317 -28.162 1.00 89.06 171 ARG A C 1
ATOM 1242 O O . ARG A 1 171 ? 38.611 7.452 -28.988 1.00 89.06 171 ARG A O 1
ATOM 1249 N N . ARG A 1 172 ? 37.711 6.313 -27.277 1.00 87.88 172 ARG A N 1
ATOM 1250 C CA . ARG A 1 172 ? 38.780 5.298 -27.227 1.00 87.88 172 ARG A CA 1
ATOM 1251 C C . ARG A 1 172 ? 38.906 4.546 -28.556 1.00 87.88 172 ARG A C 1
ATOM 1253 O O . ARG A 1 172 ? 40.014 4.231 -28.983 1.00 87.88 172 ARG A O 1
ATOM 1260 N N . HIS A 1 173 ? 37.781 4.289 -29.218 1.00 83.12 173 HIS A N 1
ATOM 1261 C CA . HIS A 1 173 ? 37.726 3.583 -30.497 1.00 83.12 173 HIS A CA 1
ATOM 1262 C C . HIS A 1 173 ? 37.756 4.498 -31.730 1.00 83.12 173 HIS A C 1
ATOM 1264 O O . HIS A 1 173 ? 37.629 3.984 -32.838 1.00 83.12 173 HIS A O 1
ATOM 1270 N N . HIS A 1 174 ? 37.927 5.818 -31.562 1.00 79.38 174 HIS A N 1
ATOM 1271 C CA . HIS A 1 174 ? 37.883 6.811 -32.649 1.00 79.38 174 HIS A CA 1
ATOM 1272 C C . HIS A 1 174 ? 36.591 6.723 -33.491 1.00 79.38 174 HIS A C 1
ATOM 1274 O O . HIS A 1 174 ? 36.568 7.037 -34.680 1.00 79.38 174 HIS A O 1
ATOM 1280 N N . LYS A 1 175 ? 35.499 6.267 -32.866 1.00 73.81 175 LYS A N 1
ATOM 1281 C CA . LYS A 1 175 ? 34.155 6.211 -33.441 1.00 73.81 175 LYS A CA 1
ATOM 1282 C C . LYS A 1 175 ? 33.384 7.356 -32.798 1.00 73.81 175 LYS A C 1
ATOM 1284 O O . LYS A 1 175 ? 32.857 7.181 -31.717 1.00 73.81 175 LYS A O 1
ATOM 1289 N N . ASP A 1 176 ? 33.339 8.541 -33.398 1.00 72.12 176 ASP A N 1
ATOM 1290 C CA . ASP A 1 176 ? 32.638 9.697 -32.808 1.00 72.12 176 ASP A CA 1
ATOM 1291 C C . ASP A 1 176 ? 31.146 9.716 -33.198 1.00 72.12 176 ASP A C 1
ATOM 1293 O O . ASP A 1 176 ? 30.649 10.640 -33.848 1.00 72.12 176 ASP A O 1
ATOM 1297 N N . SER A 1 177 ? 30.392 8.670 -32.827 1.00 84.44 177 SER A N 1
ATOM 1298 C CA . SER A 1 177 ? 28.956 8.601 -33.135 1.00 84.44 177 SER A CA 1
ATOM 1299 C C . SER A 1 177 ? 28.140 9.528 -32.232 1.00 84.44 177 SER A C 1
ATOM 1301 O O . SER A 1 177 ? 27.633 9.132 -31.177 1.00 84.44 177 SER A O 1
ATOM 1303 N N . LEU A 1 178 ? 27.950 10.771 -32.683 1.00 87.75 178 LEU A N 1
ATOM 1304 C CA . LEU A 1 178 ? 27.099 11.754 -32.006 1.00 87.75 178 LEU A CA 1
ATOM 1305 C C . LEU A 1 178 ? 25.680 11.214 -31.757 1.00 87.75 178 LEU A C 1
ATOM 1307 O O . LEU A 1 178 ? 25.106 11.444 -30.695 1.00 87.75 178 LEU A O 1
ATOM 1311 N N . ALA A 1 179 ? 25.132 10.449 -32.706 1.00 88.50 179 ALA A N 1
ATOM 1312 C CA . ALA A 1 179 ? 23.797 9.869 -32.595 1.00 88.50 179 ALA A CA 1
ATOM 1313 C C . ALA A 1 179 ? 23.669 8.920 -31.393 1.00 88.50 179 ALA A C 1
ATOM 1315 O O . ALA A 1 179 ? 22.707 9.024 -30.634 1.00 88.50 179 ALA A O 1
ATOM 1316 N N . LEU A 1 180 ? 24.646 8.030 -31.182 1.00 89.81 180 LEU A N 1
ATOM 1317 C CA . LEU A 1 180 ? 24.626 7.085 -30.062 1.00 89.81 180 LEU A CA 1
ATOM 1318 C C . LEU A 1 180 ? 24.749 7.813 -28.714 1.00 89.81 180 LEU A C 1
ATOM 1320 O O . LEU A 1 180 ? 24.023 7.484 -27.775 1.00 89.81 180 LEU A O 1
ATOM 1324 N N . ILE A 1 181 ? 25.603 8.840 -28.632 1.00 91.88 181 ILE A N 1
ATOM 1325 C CA . ILE A 1 181 ? 25.761 9.665 -27.423 1.00 91.88 181 ILE A CA 1
ATOM 1326 C C . ILE A 1 181 ? 24.445 10.380 -27.094 1.00 91.88 181 ILE A C 1
ATOM 1328 O O . ILE A 1 181 ? 23.933 10.245 -25.982 1.00 91.88 181 ILE A O 1
ATOM 1332 N N . VAL A 1 182 ? 23.842 11.073 -28.063 1.00 93.38 182 VAL A N 1
ATOM 1333 C CA . VAL A 1 182 ? 22.570 11.788 -27.864 1.00 93.38 182 VAL A CA 1
ATOM 1334 C C . VAL A 1 182 ? 21.449 10.825 -27.472 1.00 93.38 182 VAL A C 1
ATOM 1336 O O . VAL A 1 182 ? 20.729 11.081 -26.509 1.00 93.38 182 VAL A O 1
ATOM 1339 N N . ILE A 1 183 ? 21.323 9.683 -28.153 1.00 92.19 183 ILE A N 1
ATOM 1340 C CA . ILE A 1 183 ? 20.297 8.681 -27.834 1.00 92.19 183 ILE A CA 1
ATOM 1341 C C . ILE A 1 183 ? 20.505 8.113 -26.429 1.00 92.19 183 ILE A C 1
ATOM 1343 O O . ILE A 1 183 ? 19.538 7.975 -25.681 1.00 92.19 183 ILE A O 1
ATOM 1347 N N . SER A 1 184 ? 21.745 7.835 -26.024 1.00 94.44 184 SER A N 1
ATOM 1348 C CA . SER A 1 184 ? 22.037 7.369 -24.666 1.00 94.44 184 SER A CA 1
ATOM 1349 C C . SER A 1 184 ? 21.671 8.402 -23.594 1.00 94.44 184 SER A C 1
ATOM 1351 O O . SER A 1 184 ? 21.112 8.027 -22.564 1.00 94.44 184 SER A O 1
ATOM 1353 N N . ALA A 1 185 ? 21.867 9.697 -23.864 1.00 95.88 185 ALA A N 1
ATOM 1354 C CA . ALA A 1 185 ? 21.445 10.775 -22.973 1.00 95.88 185 ALA A CA 1
ATOM 1355 C C . ALA A 1 185 ? 19.914 10.871 -22.877 1.00 95.88 185 ALA A C 1
ATOM 1357 O O . ALA A 1 185 ? 19.365 10.937 -21.776 1.00 95.88 185 ALA A O 1
ATOM 1358 N N . VAL A 1 186 ? 19.210 10.811 -24.012 1.00 95.94 186 VAL A N 1
ATOM 1359 C CA . VAL A 1 186 ? 17.737 10.850 -24.062 1.00 95.94 186 VAL A CA 1
ATOM 1360 C C . VAL A 1 186 ? 17.125 9.641 -23.349 1.00 95.94 186 VAL A C 1
ATOM 1362 O O . VAL A 1 186 ? 16.204 9.792 -22.544 1.00 95.94 186 VAL A O 1
ATOM 1365 N N . LEU A 1 187 ? 17.644 8.436 -23.591 1.00 93.69 187 LEU A N 1
ATOM 1366 C CA . LEU A 1 187 ? 17.175 7.216 -22.930 1.00 93.69 187 LEU A CA 1
ATOM 1367 C C . LEU A 1 187 ? 17.530 7.196 -21.437 1.00 93.69 187 LEU A C 1
ATOM 1369 O O . LEU A 1 187 ? 16.717 6.741 -20.631 1.00 93.69 187 LEU A O 1
ATOM 1373 N N . GLY A 1 188 ? 18.693 7.733 -21.056 1.00 95.25 188 GLY A N 1
ATOM 1374 C CA . GLY A 1 188 ? 19.068 7.961 -19.661 1.00 95.25 188 GLY A CA 1
ATOM 1375 C C . GLY A 1 188 ? 18.079 8.895 -18.960 1.00 95.25 188 GLY A C 1
ATOM 1376 O O . GLY A 1 188 ? 17.533 8.548 -17.911 1.00 95.25 188 GLY A O 1
ATOM 1377 N N . ALA A 1 189 ? 17.742 10.026 -19.584 1.00 96.44 189 ALA A N 1
ATOM 1378 C CA . ALA A 1 189 ? 16.734 10.956 -19.079 1.00 96.44 189 ALA A CA 1
ATOM 1379 C C . ALA A 1 189 ? 15.344 10.302 -18.959 1.00 96.44 189 ALA A C 1
ATOM 1381 O O . ALA A 1 189 ? 14.674 10.456 -17.935 1.00 96.44 189 ALA A O 1
ATOM 1382 N N . LEU A 1 190 ? 14.926 9.503 -19.948 1.00 94.88 190 LEU A N 1
ATOM 1383 C CA . LEU A 1 190 ? 13.677 8.735 -19.887 1.00 94.88 190 LEU A CA 1
ATOM 1384 C C . LEU A 1 190 ? 13.678 7.724 -18.728 1.00 94.88 190 LEU A C 1
ATOM 1386 O O . LEU A 1 190 ? 12.671 7.588 -18.026 1.00 94.88 190 LEU A O 1
ATOM 1390 N N . ALA A 1 191 ? 14.793 7.026 -18.502 1.00 94.38 191 ALA A N 1
ATOM 1391 C CA . ALA A 1 191 ? 14.937 6.089 -17.392 1.00 94.38 191 ALA A CA 1
ATOM 1392 C C . ALA A 1 191 ? 14.825 6.804 -16.036 1.00 94.38 191 ALA A C 1
ATOM 1394 O O . ALA A 1 191 ? 14.129 6.309 -15.144 1.00 94.38 191 ALA A O 1
ATOM 1395 N N . ILE A 1 192 ? 15.432 7.986 -15.893 1.00 96.38 192 ILE A N 1
ATOM 1396 C CA . ILE A 1 192 ? 15.320 8.831 -14.694 1.00 96.38 192 ILE A CA 1
ATOM 1397 C C . ILE A 1 192 ? 13.873 9.311 -14.506 1.00 96.38 192 ILE A C 1
ATOM 1399 O O . ILE A 1 192 ? 13.314 9.163 -13.419 1.00 96.38 192 ILE A O 1
ATOM 1403 N N . TYR A 1 193 ? 13.211 9.784 -15.566 1.00 95.50 193 TYR A N 1
ATOM 1404 C CA . TYR A 1 193 ? 11.799 10.181 -15.522 1.00 95.50 193 TYR A CA 1
ATOM 1405 C C . TYR A 1 193 ? 10.886 9.031 -15.059 1.00 95.50 193 TYR A C 1
ATOM 1407 O O . TYR A 1 193 ? 10.035 9.205 -14.181 1.00 95.50 193 TYR A O 1
ATOM 1415 N N . LYS A 1 194 ? 11.096 7.813 -15.576 1.00 92.56 194 LYS A N 1
ATOM 1416 C CA . LYS A 1 194 ? 10.364 6.604 -15.148 1.00 92.56 194 LYS A CA 1
ATOM 1417 C C . LYS A 1 194 ? 10.632 6.219 -13.685 1.00 92.56 194 LYS A C 1
ATOM 1419 O O . LYS A 1 194 ? 9.890 5.410 -13.123 1.00 92.56 194 LYS A O 1
ATOM 1424 N N . HIS A 1 195 ? 11.644 6.804 -13.046 1.00 94.31 195 HIS A N 1
ATOM 1425 C CA . HIS A 1 195 ? 11.934 6.664 -11.621 1.00 94.31 195 HIS A CA 1
ATOM 1426 C C . HIS A 1 195 ? 11.320 7.760 -10.734 1.00 94.31 195 HIS A C 1
ATOM 1428 O O . HIS A 1 195 ? 11.567 7.722 -9.532 1.00 94.31 195 HIS A O 1
ATOM 1434 N N . LYS A 1 196 ? 10.469 8.668 -11.244 1.00 93.19 196 LYS A N 1
ATOM 1435 C CA . LYS A 1 196 ? 9.859 9.760 -10.449 1.00 93.19 196 LYS A CA 1
ATOM 1436 C C . LYS A 1 196 ? 9.280 9.325 -9.093 1.00 93.19 196 LYS A C 1
ATOM 1438 O O . LYS A 1 196 ? 9.649 9.880 -8.067 1.00 93.19 196 LYS A O 1
ATOM 1443 N N . ALA A 1 197 ? 8.510 8.235 -9.061 1.00 87.06 197 ALA A N 1
ATOM 1444 C CA . ALA A 1 197 ? 7.928 7.715 -7.821 1.00 87.06 197 ALA A CA 1
ATOM 1445 C C . ALA A 1 197 ? 8.982 7.153 -6.843 1.00 87.06 197 ALA A C 1
ATOM 1447 O O . ALA A 1 197 ? 8.765 7.122 -5.638 1.00 87.06 197 ALA A O 1
ATOM 1448 N N . ASN A 1 198 ? 10.126 6.666 -7.341 1.00 91.69 198 ASN A N 1
ATOM 1449 C CA . ASN A 1 198 ? 11.248 6.274 -6.481 1.00 91.69 198 ASN A CA 1
ATOM 1450 C C . ASN A 1 198 ? 12.012 7.490 -5.971 1.00 91.69 198 ASN A C 1
ATOM 1452 O O . ASN A 1 198 ? 12.471 7.468 -4.841 1.00 91.69 198 ASN A O 1
ATOM 1456 N N . ILE A 1 199 ? 12.145 8.539 -6.783 1.00 94.00 199 ILE A N 1
ATOM 1457 C CA . ILE A 1 199 ? 12.779 9.795 -6.371 1.00 94.00 199 ILE A CA 1
ATOM 1458 C C . ILE A 1 199 ? 11.972 10.434 -5.235 1.00 94.00 199 ILE A C 1
ATOM 1460 O O . ILE A 1 199 ? 12.554 10.838 -4.234 1.00 94.00 199 ILE A O 1
ATOM 1464 N N . GLU A 1 200 ? 10.642 10.448 -5.341 1.00 89.25 200 GLU A N 1
ATOM 1465 C CA . GLU A 1 200 ? 9.741 10.888 -4.266 1.00 89.25 200 GLU A CA 1
ATOM 1466 C C . GLU A 1 200 ? 9.956 10.080 -2.978 1.00 89.25 200 GLU A C 1
ATOM 1468 O O . GLU A 1 200 ? 10.164 10.661 -1.915 1.00 89.25 200 GLU A O 1
ATOM 1473 N N . ARG A 1 201 ? 9.999 8.744 -3.067 1.00 86.56 201 ARG A N 1
ATOM 1474 C CA . ARG A 1 201 ? 10.254 7.883 -1.900 1.00 86.56 201 ARG A CA 1
ATOM 1475 C C . ARG A 1 201 ? 11.658 8.029 -1.321 1.00 86.56 201 ARG A C 1
ATOM 1477 O O . ARG A 1 201 ? 11.808 7.973 -0.107 1.00 86.56 201 ARG A O 1
ATOM 1484 N N . LEU A 1 202 ? 12.678 8.234 -2.155 1.00 90.50 202 LEU A N 1
ATOM 1485 C CA . LEU A 1 202 ? 14.048 8.505 -1.708 1.00 90.50 202 LEU A CA 1
ATOM 1486 C C . LEU A 1 202 ? 14.108 9.820 -0.922 1.00 90.50 202 LEU A C 1
ATOM 1488 O O . LEU A 1 202 ? 14.694 9.848 0.155 1.00 90.50 202 LEU A O 1
ATOM 1492 N N . ARG A 1 203 ? 13.451 10.878 -1.418 1.00 91.94 203 ARG A N 1
ATOM 1493 C CA . ARG A 1 203 ? 13.335 12.169 -0.717 1.00 91.94 203 ARG A CA 1
ATOM 1494 C C . ARG A 1 203 ? 12.557 12.049 0.593 1.00 91.94 203 ARG A C 1
ATOM 1496 O O . ARG A 1 203 ? 12.938 12.665 1.577 1.00 91.94 203 ARG A O 1
ATOM 1503 N N . ALA A 1 204 ? 11.501 11.239 0.609 1.00 83.06 204 ALA A N 1
ATOM 1504 C CA . ALA A 1 204 ? 10.688 10.989 1.797 1.00 83.06 204 ALA A CA 1
ATOM 1505 C C . ALA A 1 204 ? 11.309 9.977 2.782 1.00 83.06 204 ALA A C 1
ATOM 1507 O O . ALA A 1 204 ? 10.714 9.711 3.822 1.00 83.06 204 ALA A O 1
ATOM 1508 N N . GLY A 1 205 ? 12.451 9.359 2.456 1.00 85.06 205 GLY A N 1
ATOM 1509 C CA . GLY A 1 205 ? 13.071 8.320 3.287 1.00 85.06 205 GLY A CA 1
ATOM 1510 C C . GLY A 1 205 ? 12.295 6.994 3.358 1.00 85.06 205 GLY A C 1
ATOM 1511 O O . GLY A 1 205 ? 12.543 6.198 4.254 1.00 85.06 205 GLY A O 1
ATOM 1512 N N . THR A 1 206 ? 11.366 6.739 2.430 1.00 80.25 206 THR A N 1
ATOM 1513 C CA . THR A 1 206 ? 10.469 5.561 2.417 1.00 80.25 206 THR A CA 1
ATOM 1514 C C . THR A 1 206 ? 10.803 4.537 1.324 1.00 80.25 206 THR A C 1
ATOM 1516 O O . THR A 1 206 ? 10.077 3.560 1.123 1.00 80.25 206 THR A O 1
ATOM 1519 N N . GLU A 1 207 ? 11.877 4.749 0.560 1.00 84.50 207 GLU A N 1
ATOM 1520 C CA . GLU A 1 207 ? 12.328 3.786 -0.449 1.00 84.50 207 GLU A CA 1
ATOM 1521 C C . GLU A 1 207 ? 12.900 2.528 0.227 1.00 84.50 207 GLU A C 1
ATOM 1523 O O . GLU A 1 207 ? 13.523 2.606 1.278 1.00 84.50 207 GLU A O 1
ATOM 1528 N N . SER A 1 208 ? 12.693 1.350 -0.365 1.00 80.94 208 SER A N 1
ATOM 1529 C CA . SER A 1 208 ? 13.131 0.084 0.241 1.00 80.94 208 SER A CA 1
ATOM 1530 C C . SER A 1 208 ? 14.622 -0.180 0.013 1.00 80.94 208 SER A C 1
ATOM 1532 O O . SER A 1 208 ? 15.070 -0.159 -1.140 1.00 80.94 208 SER A O 1
ATOM 1534 N N . ARG A 1 209 ? 15.372 -0.540 1.064 1.00 84.88 209 ARG A N 1
ATOM 1535 C CA . ARG A 1 209 ? 16.766 -1.004 0.940 1.00 84.88 209 ARG A CA 1
ATOM 1536 C C . ARG A 1 209 ? 16.837 -2.523 0.813 1.00 84.88 209 ARG A C 1
ATOM 1538 O O . ARG A 1 209 ? 16.091 -3.267 1.447 1.00 84.88 209 ARG A O 1
ATOM 1545 N N . VAL A 1 210 ? 17.758 -3.023 -0.008 1.00 80.50 210 VAL A N 1
ATOM 1546 C CA . VAL A 1 210 ? 17.969 -4.471 -0.151 1.00 80.50 210 VAL A CA 1
ATOM 1547 C C . VAL A 1 210 ? 18.611 -5.027 1.111 1.00 80.50 210 VAL A C 1
ATOM 1549 O O . VAL A 1 210 ? 19.716 -4.632 1.472 1.00 80.50 210 VAL A O 1
ATOM 1552 N N . GLY A 1 211 ? 17.940 -5.989 1.745 1.00 68.38 211 GLY A N 1
ATOM 1553 C CA . GLY A 1 211 ? 18.389 -6.665 2.964 1.00 68.38 211 GLY A CA 1
ATOM 1554 C C . GLY A 1 211 ? 18.242 -5.831 4.238 1.00 68.38 211 GLY A C 1
ATOM 1555 O O . GLY A 1 211 ? 18.759 -6.226 5.278 1.00 68.38 211 GLY A O 1
ATOM 1556 N N . GLU A 1 212 ? 17.533 -4.707 4.166 1.00 67.06 212 GLU A N 1
ATOM 1557 C CA . GLU A 1 212 ? 16.777 -4.227 5.316 1.00 67.06 212 GLU A CA 1
ATOM 1558 C C . GLU A 1 212 ? 15.751 -5.317 5.631 1.00 67.06 212 GLU A C 1
ATOM 1560 O O . GLU A 1 212 ? 15.023 -5.764 4.734 1.00 67.06 212 GLU A O 1
ATOM 1565 N N . LYS A 1 213 ? 15.763 -5.838 6.868 1.00 45.50 213 LYS A N 1
ATOM 1566 C CA . LYS A 1 213 ? 14.672 -6.705 7.313 1.00 45.50 213 LYS A CA 1
ATOM 1567 C C . LYS A 1 213 ? 13.413 -5.897 7.061 1.00 45.50 213 LYS A C 1
ATOM 1569 O O . LYS A 1 213 ? 13.302 -4.775 7.550 1.00 45.50 213 LYS A O 1
ATOM 1574 N N . LYS A 1 214 ? 12.498 -6.454 6.263 1.00 44.47 214 LYS A N 1
ATOM 1575 C CA . LYS A 1 214 ? 11.122 -5.975 6.249 1.00 44.47 214 LYS A CA 1
ATOM 1576 C C . LYS A 1 214 ? 10.779 -5.830 7.728 1.00 44.47 214 LYS A C 1
ATOM 1578 O O . LYS A 1 214 ? 10.981 -6.797 8.468 1.00 44.47 214 LYS A O 1
ATOM 1583 N N . SER A 1 215 ? 10.325 -4.662 8.167 1.00 37.03 215 SER A N 1
ATOM 1584 C CA . SER A 1 215 ? 9.411 -4.717 9.287 1.00 37.03 215 SER A CA 1
ATOM 1585 C C . SER A 1 215 ? 8.364 -5.725 8.824 1.00 37.03 215 SER A C 1
ATOM 1587 O O . SER A 1 215 ? 7.671 -5.525 7.820 1.00 37.03 215 SER A O 1
ATOM 1589 N N . GLU A 1 216 ? 8.337 -6.894 9.463 1.00 33.59 216 GLU A N 1
ATOM 1590 C CA . GLU A 1 216 ? 7.091 -7.635 9.543 1.00 33.59 216 GLU A CA 1
ATOM 1591 C C . GLU A 1 216 ? 6.005 -6.591 9.835 1.00 33.59 216 GLU A C 1
ATOM 1593 O O . GLU A 1 216 ? 6.318 -5.610 10.527 1.00 33.59 216 GLU A O 1
ATOM 1598 N N . PRO A 1 217 ? 4.790 -6.695 9.252 1.00 38.03 217 PRO A N 1
ATOM 1599 C CA . PRO A 1 217 ? 3.687 -5.857 9.731 1.00 38.03 217 PRO A CA 1
ATOM 1600 C C . PRO A 1 217 ? 3.770 -5.955 11.241 1.00 38.03 217 PRO A C 1
ATOM 1602 O O . PRO A 1 217 ? 3.771 -7.098 11.692 1.00 38.03 217 PRO A O 1
ATOM 1605 N N . ALA A 1 218 ? 4.081 -4.828 11.906 1.00 39.75 218 ALA A N 1
ATOM 1606 C CA . ALA A 1 218 ? 4.785 -4.835 13.185 1.00 39.75 218 ALA A CA 1
ATOM 1607 C C . ALA A 1 218 ? 4.300 -6.038 13.980 1.00 39.75 218 ALA A C 1
ATOM 1609 O O . ALA A 1 218 ? 3.109 -6.094 14.288 1.00 39.75 218 ALA A O 1
ATOM 1610 N N . ALA A 1 219 ? 5.165 -7.051 14.163 1.00 38.81 219 ALA A N 1
ATOM 1611 C CA . ALA A 1 219 ? 4.897 -8.060 15.172 1.00 38.81 219 ALA A CA 1
ATOM 1612 C C . ALA A 1 219 ? 4.506 -7.231 16.384 1.00 38.81 219 ALA A C 1
ATOM 1614 O O . ALA A 1 219 ? 5.282 -6.338 16.738 1.00 38.81 219 ALA A O 1
ATOM 1615 N N . ALA A 1 220 ? 3.245 -7.392 16.796 1.00 43.31 220 ALA A N 1
ATOM 1616 C CA . ALA A 1 220 ? 2.502 -6.391 17.536 1.00 43.31 220 ALA A CA 1
ATOM 1617 C C . ALA A 1 220 ? 3.420 -5.686 18.535 1.00 43.31 220 ALA A C 1
ATOM 1619 O O . ALA A 1 220 ? 4.140 -6.357 19.285 1.00 43.31 220 ALA A O 1
ATOM 1620 N N . ASP A 1 221 ? 3.383 -4.348 18.562 1.00 55.12 221 ASP A N 1
ATOM 1621 C CA . ASP A 1 221 ? 3.705 -3.650 19.806 1.00 55.12 221 ASP A CA 1
ATOM 1622 C C . ASP A 1 221 ? 3.107 -4.478 20.946 1.00 55.12 221 ASP A C 1
ATOM 1624 O O . ASP A 1 221 ? 1.980 -4.971 20.803 1.00 55.12 221 ASP A O 1
ATOM 1628 N N . ALA A 1 222 ? 3.892 -4.704 22.006 1.00 66.56 222 ALA A N 1
ATOM 1629 C CA . ALA A 1 222 ? 3.544 -5.612 23.097 1.00 66.56 222 ALA A CA 1
ATOM 1630 C C . ALA A 1 222 ? 2.032 -5.572 23.396 1.00 66.56 222 ALA A C 1
ATOM 1632 O O . ALA A 1 222 ? 1.487 -4.465 23.454 1.00 66.56 222 ALA A O 1
ATOM 1633 N N . PRO A 1 223 ? 1.360 -6.734 23.560 1.00 78.44 223 PRO A N 1
ATOM 1634 C CA . PRO A 1 223 ? -0.095 -6.837 23.618 1.00 78.44 223 PRO A CA 1
ATOM 1635 C C . PRO A 1 223 ? -0.746 -5.676 24.369 1.00 78.44 223 PRO A C 1
ATOM 1637 O O . PRO A 1 223 ? -0.618 -5.564 25.589 1.00 78.44 223 PRO A O 1
ATOM 1640 N N . GLN A 1 224 ? -1.420 -4.790 23.633 1.00 91.56 224 GLN A N 1
ATOM 1641 C CA . GLN A 1 224 ? -2.057 -3.630 24.241 1.00 91.56 224 GLN A CA 1
ATOM 1642 C C . GLN A 1 224 ? -3.376 -4.003 24.918 1.00 91.56 224 GLN A C 1
ATOM 1644 O O . GLN A 1 224 ? -4.090 -4.910 24.478 1.00 91.56 224 GLN A O 1
ATOM 1649 N N . LYS A 1 225 ? -3.718 -3.276 25.984 1.00 97.38 225 LYS A N 1
ATOM 1650 C CA . LYS A 1 225 ? -5.051 -3.325 26.599 1.00 97.38 225 LYS A CA 1
ATOM 1651 C C . LYS A 1 225 ? -5.969 -2.348 25.866 1.00 97.38 225 LYS A C 1
ATOM 1653 O O . LYS A 1 225 ? -5.776 -1.134 25.964 1.00 97.38 225 LYS A O 1
ATOM 1658 N N . VAL A 1 226 ? -6.963 -2.864 25.147 1.00 98.38 226 VAL A N 1
ATOM 1659 C CA . VAL A 1 226 ? -7.902 -2.063 24.350 1.00 98.38 226 VAL A CA 1
ATOM 1660 C C . VAL A 1 226 ? -9.318 -2.231 24.879 1.00 98.38 226 VAL A C 1
ATOM 1662 O O . VAL A 1 226 ? -9.779 -3.346 25.100 1.00 98.38 226 VAL A O 1
ATOM 1665 N N . THR A 1 227 ? -10.038 -1.126 25.045 1.00 98.69 227 THR A N 1
ATOM 1666 C CA . THR A 1 227 ? -11.473 -1.166 25.361 1.00 98.69 227 THR A CA 1
ATOM 1667 C C . THR A 1 227 ? -12.282 -0.717 24.159 1.00 98.69 227 THR A C 1
ATOM 1669 O O . THR A 1 227 ? -12.036 0.359 23.625 1.00 98.69 227 THR A O 1
ATOM 1672 N N . VAL A 1 228 ? -13.267 -1.502 23.736 1.00 98.69 228 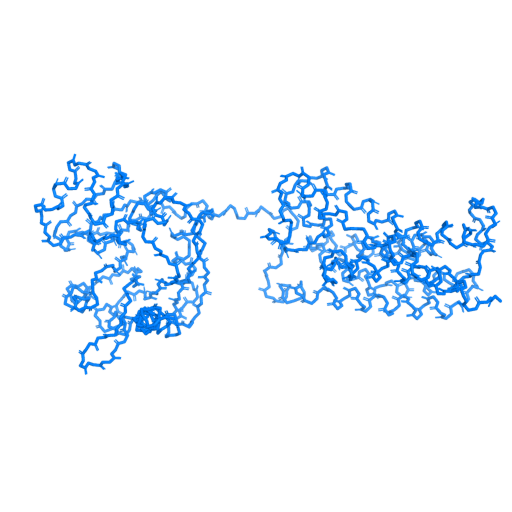VAL A N 1
ATOM 1673 C CA . VAL A 1 228 ? -14.218 -1.115 22.690 1.00 98.69 228 VAL A CA 1
ATOM 1674 C C . VAL A 1 228 ? -15.533 -0.713 23.345 1.00 98.69 228 VAL A C 1
ATOM 1676 O O . VAL A 1 228 ? -16.223 -1.543 23.930 1.00 98.69 228 VAL A O 1
ATOM 1679 N N . LEU A 1 229 ? -15.892 0.565 23.256 1.00 98.38 229 LEU A N 1
ATOM 1680 C CA . LEU A 1 229 ? -17.137 1.098 23.797 1.00 98.38 229 LEU A CA 1
ATOM 1681 C C . LEU A 1 229 ? -18.264 0.915 22.786 1.00 98.38 229 LEU A C 1
ATOM 1683 O O . LEU A 1 229 ? -18.333 1.640 21.796 1.00 98.38 229 LEU A O 1
ATOM 1687 N N . GLY A 1 230 ? -19.168 -0.023 23.060 1.00 97.06 230 GLY A N 1
ATOM 1688 C CA . GLY A 1 230 ? -20.371 -0.263 22.271 1.00 97.06 230 GLY A CA 1
ATOM 1689 C C . GLY A 1 230 ? -20.427 -1.678 21.703 1.00 97.06 230 GLY A C 1
ATOM 1690 O O . GLY A 1 230 ? -19.845 -1.964 20.662 1.00 97.06 230 GLY A O 1
ATOM 1691 N N . ALA A 1 231 ? -21.241 -2.538 22.315 1.00 95.31 231 ALA A N 1
ATOM 1692 C CA . ALA A 1 231 ? -21.502 -3.916 21.879 1.00 95.31 231 ALA A CA 1
ATOM 1693 C C . ALA A 1 231 ? -22.418 -4.044 20.635 1.00 95.31 231 ALA A C 1
ATOM 1695 O O . ALA A 1 231 ? -23.149 -5.022 20.473 1.00 95.31 231 ALA A O 1
ATOM 1696 N N . GLY A 1 232 ? -22.429 -3.039 19.754 1.00 95.50 232 GLY A N 1
ATOM 1697 C CA . GLY A 1 232 ? -23.112 -3.110 18.459 1.00 95.50 232 GLY A CA 1
ATOM 1698 C C . GLY A 1 232 ? -22.351 -3.961 17.438 1.00 95.50 232 GLY A C 1
ATOM 1699 O O . GLY A 1 232 ? -21.237 -4.406 17.702 1.00 95.50 232 GLY A O 1
ATOM 1700 N N . ALA A 1 233 ? -22.920 -4.119 16.238 1.00 95.38 233 ALA A N 1
ATOM 1701 C CA . ALA A 1 233 ? -22.319 -4.888 15.142 1.00 95.38 233 ALA A CA 1
ATOM 1702 C C . ALA A 1 233 ? -20.859 -4.489 14.868 1.00 95.38 233 ALA A C 1
ATOM 1704 O O . ALA A 1 233 ? -19.966 -5.327 14.794 1.00 95.38 233 ALA A O 1
ATOM 1705 N N . TRP A 1 234 ? -20.620 -3.180 14.746 1.00 96.62 234 TRP A N 1
ATOM 1706 C CA . TRP A 1 234 ? -19.306 -2.649 14.403 1.00 96.62 234 TRP A CA 1
ATOM 1707 C C . TRP A 1 234 ? -18.298 -2.756 15.547 1.00 96.62 234 TRP A C 1
ATOM 1709 O O . TRP A 1 234 ? -17.166 -3.173 15.320 1.00 96.62 234 TRP A O 1
ATOM 1719 N N . GLY A 1 235 ? -18.715 -2.455 16.780 1.00 97.50 235 GLY A N 1
ATOM 1720 C CA . GLY A 1 235 ? -17.855 -2.624 17.950 1.00 97.50 235 GLY A CA 1
ATOM 1721 C C . GLY A 1 235 ? -17.468 -4.086 18.176 1.00 97.50 235 GLY A C 1
ATOM 1722 O O . GLY A 1 235 ? -16.297 -4.370 18.400 1.00 97.50 235 GLY A O 1
ATOM 1723 N N . ALA A 1 236 ? -18.402 -5.028 18.014 1.00 97.31 236 ALA A N 1
ATOM 1724 C CA . ALA A 1 236 ? -18.111 -6.459 18.110 1.00 97.31 236 ALA A CA 1
ATOM 1725 C C . ALA A 1 236 ? -17.157 -6.951 17.001 1.00 97.31 236 ALA A C 1
ATOM 1727 O O . ALA A 1 236 ? -16.234 -7.717 17.280 1.00 97.31 236 ALA A O 1
ATOM 1728 N N . ALA A 1 237 ? -17.322 -6.468 15.763 1.00 97.62 237 ALA A N 1
ATOM 1729 C CA . ALA A 1 237 ? -16.421 -6.797 14.655 1.00 97.62 237 ALA A CA 1
ATOM 1730 C C . ALA A 1 237 ? -14.995 -6.268 14.892 1.00 97.62 237 ALA A C 1
ATOM 1732 O O . ALA A 1 237 ? -14.023 -6.996 14.702 1.00 97.62 237 ALA A O 1
ATOM 1733 N N . LEU A 1 238 ? -14.860 -5.021 15.357 1.00 98.00 238 LEU A N 1
ATOM 1734 C CA . LEU A 1 238 ? -13.558 -4.445 15.701 1.00 98.00 238 LEU A CA 1
ATOM 1735 C C . LEU A 1 238 ? -12.927 -5.123 16.918 1.00 98.00 238 LEU A C 1
ATOM 1737 O O . LEU A 1 238 ? -11.722 -5.344 16.921 1.00 98.00 238 LEU A O 1
ATOM 1741 N N . ALA A 1 239 ? -13.721 -5.478 17.928 1.00 98.00 239 ALA A N 1
ATOM 1742 C CA . ALA A 1 239 ? -13.234 -6.209 19.091 1.00 98.00 239 ALA A CA 1
ATOM 1743 C C . ALA A 1 239 ? -12.672 -7.583 18.696 1.00 98.00 239 ALA A C 1
ATOM 1745 O O . ALA A 1 239 ? -11.571 -7.929 19.112 1.00 98.00 239 ALA A O 1
ATOM 1746 N N . THR A 1 240 ? -13.384 -8.312 17.831 1.00 96.12 240 THR A N 1
ATOM 1747 C CA . THR A 1 240 ? -12.928 -9.590 17.256 1.00 96.12 240 THR A CA 1
ATOM 1748 C C . THR A 1 240 ? -11.601 -9.415 16.526 1.00 96.12 240 THR A C 1
ATOM 1750 O O . THR A 1 240 ? -10.625 -10.090 16.839 1.00 96.12 240 THR A O 1
ATOM 1753 N N . LEU A 1 241 ? -11.531 -8.431 15.624 1.00 96.06 241 LEU A N 1
ATOM 1754 C CA . LEU A 1 241 ? -10.318 -8.125 14.869 1.00 96.06 241 LEU A CA 1
ATOM 1755 C C . LEU A 1 241 ? -9.128 -7.791 15.783 1.00 96.06 241 LEU A C 1
ATOM 1757 O O . LEU A 1 241 ? -8.018 -8.247 15.527 1.00 96.06 241 LEU A O 1
ATOM 1761 N N . LEU A 1 242 ? -9.342 -7.015 16.848 1.00 97.25 242 LEU A N 1
ATOM 1762 C CA . LEU A 1 242 ? -8.289 -6.628 17.790 1.00 97.25 242 LEU A CA 1
ATOM 1763 C C . LEU A 1 242 ? -7.783 -7.810 18.630 1.00 97.25 242 LEU A C 1
ATOM 1765 O O . LEU A 1 242 ? -6.583 -7.890 18.892 1.00 97.25 242 LEU A O 1
ATOM 1769 N N . VAL A 1 243 ? -8.665 -8.737 19.020 1.00 96.12 243 VAL A N 1
ATOM 1770 C CA . VAL A 1 243 ? -8.260 -9.990 19.680 1.00 96.12 243 VAL A CA 1
ATOM 1771 C C . VAL A 1 243 ? -7.430 -10.847 18.727 1.00 96.12 243 VAL A C 1
ATOM 1773 O O . VAL A 1 243 ? -6.368 -11.331 19.105 1.00 96.12 243 VAL A O 1
ATOM 1776 N N . GLU A 1 244 ? -7.864 -10.985 17.473 1.00 91.56 244 GLU A N 1
ATOM 1777 C CA . GLU A 1 244 ? -7.130 -11.724 16.437 1.00 91.56 244 GLU A CA 1
ATOM 1778 C C . GLU A 1 244 ? -5.768 -11.084 16.106 1.00 91.56 244 GLU A C 1
ATOM 1780 O O . GLU A 1 244 ? -4.838 -11.783 15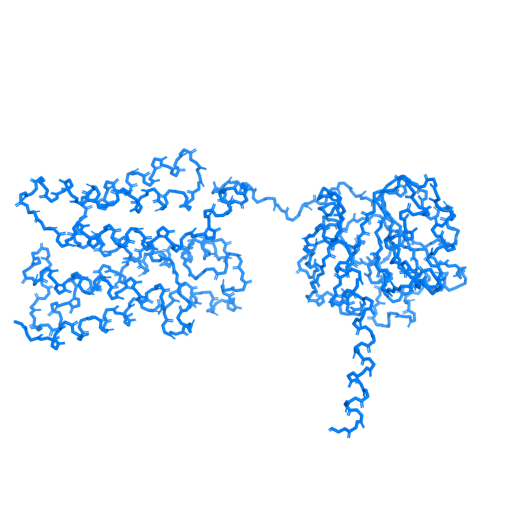.706 1.00 91.56 244 GLU A O 1
ATOM 1785 N N . ASN A 1 245 ? -5.621 -9.772 16.316 1.00 93.50 245 ASN A N 1
ATOM 1786 C CA . ASN A 1 245 ? -4.342 -9.060 16.226 1.00 93.50 245 ASN A CA 1
ATOM 1787 C C . ASN A 1 245 ? -3.446 -9.248 17.474 1.00 93.50 245 ASN A C 1
ATOM 1789 O O . ASN A 1 245 ? -2.332 -8.727 17.509 1.00 93.50 245 ASN A O 1
ATOM 1793 N N . GLY A 1 246 ? -3.894 -9.999 18.486 1.00 93.12 246 GLY A N 1
ATOM 1794 C CA . GLY A 1 246 ? -3.114 -10.342 19.680 1.00 93.12 246 GLY A CA 1
ATOM 1795 C C . GLY A 1 246 ? -3.241 -9.353 20.843 1.00 93.12 246 GLY A C 1
ATOM 1796 O O . GLY A 1 246 ? -2.422 -9.384 21.763 1.00 93.12 246 GLY A O 1
ATOM 1797 N N . HIS A 1 247 ? -4.239 -8.466 20.830 1.00 95.94 247 HIS A N 1
ATOM 1798 C CA . HIS A 1 247 ? -4.479 -7.514 21.917 1.00 95.94 247 HIS A CA 1
ATOM 1799 C C . HIS A 1 247 ? -5.395 -8.088 23.005 1.00 95.94 247 HIS A C 1
ATOM 1801 O O . HIS A 1 247 ? -6.228 -8.958 22.760 1.00 95.94 247 HIS A O 1
ATOM 1807 N N . THR A 1 248 ? -5.278 -7.563 24.228 1.00 97.19 248 THR A N 1
ATOM 1808 C CA . THR A 1 248 ? -6.243 -7.856 25.297 1.00 97.19 248 THR A CA 1
ATOM 1809 C C . THR A 1 248 ? -7.414 -6.897 25.165 1.00 97.19 248 THR A C 1
ATOM 1811 O O . THR A 1 248 ? -7.261 -5.704 25.431 1.00 97.19 248 THR A O 1
ATOM 1814 N N . VAL A 1 249 ? -8.578 -7.409 24.768 1.00 98.31 249 VAL A N 1
ATOM 1815 C CA . VAL A 1 249 ? -9.735 -6.572 24.437 1.00 98.31 249 VAL A CA 1
ATOM 1816 C C . VAL A 1 249 ? -10.862 -6.746 25.449 1.00 98.31 249 VAL A C 1
ATOM 1818 O O . VAL A 1 249 ? -11.245 -7.869 25.776 1.00 98.31 249 VAL A O 1
ATOM 1821 N N . THR A 1 250 ? -11.420 -5.623 25.897 1.00 98.50 250 THR A N 1
ATOM 1822 C CA . THR A 1 250 ? -12.674 -5.562 26.657 1.00 98.50 250 THR A CA 1
ATOM 1823 C C . THR A 1 250 ? -13.748 -4.892 25.806 1.00 98.50 250 THR A C 1
ATOM 1825 O O . THR A 1 250 ? -13.586 -3.745 25.393 1.00 98.50 250 THR A O 1
ATOM 1828 N N . LEU A 1 251 ? -14.859 -5.578 25.551 1.00 98.38 251 LEU A N 1
ATOM 1829 C CA . LEU A 1 251 ? -16.050 -5.014 24.925 1.00 98.38 251 LEU A CA 1
ATOM 1830 C C . LEU A 1 251 ? -16.999 -4.488 26.007 1.00 98.38 251 LEU A C 1
ATOM 1832 O O . LEU A 1 251 ? -17.508 -5.249 26.832 1.00 98.38 251 LEU A O 1
ATOM 1836 N N . TRP A 1 252 ? -17.247 -3.182 25.985 1.00 98.44 252 TRP A N 1
ATOM 1837 C CA . TRP A 1 252 ? -18.190 -2.526 26.880 1.00 98.44 252 TRP A CA 1
ATOM 1838 C C . TRP A 1 252 ? -19.577 -2.385 26.249 1.00 98.44 252 TRP A C 1
ATOM 1840 O O . TRP A 1 252 ? -19.731 -2.045 25.070 1.00 98.44 252 TRP A O 1
ATOM 1850 N N . GLY A 1 253 ? -20.604 -2.580 27.069 1.00 96.50 253 GLY A N 1
ATOM 1851 C CA . GLY A 1 253 ? -22.007 -2.378 26.726 1.00 96.50 253 GLY A CA 1
ATOM 1852 C C . GLY A 1 253 ? -22.819 -2.020 27.967 1.00 96.50 253 GLY A C 1
ATOM 1853 O O . GLY A 1 253 ? -22.601 -2.568 29.037 1.00 96.50 253 GLY A O 1
ATOM 1854 N N . HIS A 1 254 ? -23.768 -1.094 27.837 1.00 92.50 254 HIS A N 1
ATOM 1855 C CA . HIS A 1 254 ? -24.546 -0.616 28.987 1.00 92.50 254 HIS A CA 1
ATOM 1856 C C . HIS A 1 254 ? -25.573 -1.638 29.516 1.00 92.50 254 HIS A C 1
ATOM 1858 O O . HIS A 1 254 ? -26.095 -1.465 30.612 1.00 92.50 254 HIS A O 1
ATOM 1864 N N . ASP A 1 255 ? -25.922 -2.650 28.720 1.00 94.44 255 ASP A N 1
ATOM 1865 C CA . ASP A 1 255 ? -26.918 -3.670 29.052 1.00 94.44 255 ASP A CA 1
ATOM 1866 C C . ASP A 1 255 ? -26.202 -4.937 29.531 1.00 94.44 255 ASP A C 1
ATOM 1868 O O . ASP A 1 255 ? -25.669 -5.708 28.728 1.00 94.44 255 ASP A O 1
ATOM 1872 N N . ALA A 1 256 ? -26.155 -5.117 30.852 1.00 95.38 256 ALA A N 1
ATOM 1873 C CA . ALA A 1 256 ? -25.464 -6.237 31.482 1.00 95.38 256 ALA A CA 1
ATOM 1874 C C . ALA A 1 256 ? -26.071 -7.593 31.086 1.00 95.38 256 ALA A C 1
ATOM 1876 O O . ALA A 1 256 ? -25.325 -8.524 30.800 1.00 95.38 256 ALA A O 1
ATOM 1877 N N . ALA A 1 257 ? -27.401 -7.687 30.981 1.00 94.88 257 ALA A N 1
ATOM 1878 C CA . ALA A 1 257 ? -28.076 -8.932 30.620 1.00 94.88 257 ALA A CA 1
ATOM 1879 C C . ALA A 1 257 ? -27.717 -9.369 29.192 1.00 94.88 257 ALA A C 1
ATOM 1881 O O . ALA A 1 257 ? -27.432 -10.544 28.957 1.00 94.88 257 ALA A O 1
ATOM 1882 N N . LYS A 1 258 ? -27.657 -8.419 28.247 1.00 93.94 258 LYS A N 1
ATOM 1883 C CA . LYS A 1 258 ? -27.192 -8.703 26.880 1.00 93.94 258 LYS A CA 1
ATOM 1884 C C . LYS A 1 258 ? -25.721 -9.090 26.830 1.00 93.94 258 LYS A C 1
ATOM 1886 O O . LYS A 1 258 ? -25.363 -9.997 26.089 1.00 93.94 258 LYS A O 1
ATOM 1891 N N . LEU A 1 259 ? -24.858 -8.417 27.592 1.00 95.19 259 LEU A N 1
ATOM 1892 C CA . LEU A 1 259 ? -23.442 -8.788 27.646 1.00 95.19 259 LEU A CA 1
ATOM 1893 C C . LEU A 1 259 ? -23.230 -10.184 28.233 1.00 95.19 259 LEU A C 1
ATOM 1895 O O . LEU A 1 259 ? -22.385 -10.917 27.727 1.00 95.19 259 LEU A O 1
ATOM 1899 N N . ASP A 1 260 ? -23.984 -10.557 29.265 1.00 94.19 260 ASP A N 1
ATOM 1900 C CA . ASP A 1 260 ? -23.910 -11.888 29.869 1.00 94.19 260 ASP A CA 1
ATOM 1901 C C . ASP A 1 260 ? -24.397 -12.978 28.903 1.00 94.19 260 ASP A C 1
ATOM 1903 O O . ASP A 1 260 ? -23.796 -14.052 28.835 1.00 94.19 260 ASP A O 1
ATOM 1907 N N . ASP A 1 261 ? -25.434 -12.698 28.106 1.00 94.38 261 ASP A N 1
ATOM 1908 C CA . ASP A 1 261 ? -25.881 -13.604 27.044 1.00 94.38 261 ASP A CA 1
ATOM 1909 C C . ASP A 1 261 ? -24.814 -13.785 25.954 1.00 94.38 261 ASP A C 1
ATOM 1911 O O . ASP A 1 261 ? -24.477 -14.918 25.605 1.00 94.38 261 ASP A O 1
ATOM 1915 N N . ILE A 1 262 ? -24.200 -12.691 25.489 1.00 95.06 262 ILE A N 1
ATOM 1916 C CA . ILE A 1 262 ? -23.092 -12.745 24.524 1.00 95.06 262 ILE A CA 1
ATOM 1917 C C . ILE A 1 262 ? -21.895 -13.501 25.118 1.00 95.06 262 ILE A C 1
ATOM 1919 O O . ILE A 1 262 ? -21.287 -14.317 24.432 1.00 95.06 262 ILE A O 1
ATOM 1923 N N . ARG A 1 263 ? -21.567 -13.275 26.398 1.00 93.81 263 ARG A N 1
ATOM 1924 C CA . ARG A 1 263 ? -20.474 -13.970 27.095 1.00 93.81 263 ARG A CA 1
ATOM 1925 C C . ARG A 1 263 ? -20.710 -15.478 27.155 1.00 93.81 263 ARG A C 1
ATOM 1927 O O . ARG A 1 263 ? -19.759 -16.235 27.030 1.00 93.81 263 ARG A O 1
ATOM 1934 N N . ARG A 1 264 ? -21.953 -15.916 27.377 1.00 93.88 264 ARG A N 1
ATOM 1935 C CA . ARG A 1 264 ? -22.304 -17.342 27.459 1.00 93.88 264 ARG A CA 1
ATOM 1936 C C . ARG A 1 264 ? -22.355 -18.011 26.089 1.00 93.88 264 ARG A C 1
ATOM 1938 O O . ARG A 1 264 ? -21.993 -19.175 25.972 1.00 93.88 264 ARG A O 1
ATOM 1945 N N . THR A 1 265 ? -22.883 -17.315 25.087 1.00 93.94 265 THR A N 1
ATOM 1946 C CA . THR A 1 265 ? -23.177 -17.900 23.770 1.00 93.94 265 THR A CA 1
ATOM 1947 C C . THR A 1 265 ? -22.081 -17.661 22.741 1.00 93.94 265 THR A C 1
ATOM 1949 O O . THR A 1 265 ? -22.116 -18.284 21.689 1.00 93.94 265 THR A O 1
ATOM 1952 N N . HIS A 1 266 ? -21.154 -16.735 23.004 1.00 91.88 266 HIS A N 1
ATOM 1953 C CA . HIS A 1 266 ? -20.191 -16.210 22.031 1.00 91.88 266 HIS A CA 1
ATOM 1954 C C . HIS A 1 266 ? -20.843 -15.640 20.758 1.00 91.88 266 HIS A C 1
ATOM 1956 O O . HIS A 1 266 ? -20.168 -15.397 19.761 1.00 91.88 266 HIS A O 1
ATOM 1962 N N . HIS A 1 267 ? -22.144 -15.343 20.789 1.00 92.88 267 HIS A N 1
ATOM 1963 C CA . HIS A 1 267 ? -22.885 -14.806 19.656 1.00 92.88 267 HIS A CA 1
ATOM 1964 C C . HIS A 1 267 ? -23.516 -13.463 20.003 1.00 92.88 267 HIS A C 1
ATOM 1966 O O . HIS A 1 267 ? -24.037 -13.251 21.092 1.00 92.88 267 HIS A O 1
ATOM 1972 N N . ASN A 1 268 ? -23.483 -12.537 19.046 1.00 92.12 268 ASN A N 1
ATOM 1973 C CA . ASN A 1 268 ? -24.122 -11.234 19.172 1.00 92.12 268 ASN A CA 1
ATOM 1974 C C . ASN A 1 268 ? -25.224 -11.113 18.121 1.00 92.12 268 ASN A C 1
ATOM 1976 O O . ASN A 1 268 ? -24.943 -11.155 16.925 1.00 92.12 268 ASN A O 1
ATOM 1980 N N . GLU A 1 269 ? -26.466 -10.893 18.559 1.00 92.88 269 GLU A N 1
ATOM 1981 C CA . GLU A 1 269 ? -27.634 -10.705 17.682 1.00 92.88 269 GLU A CA 1
ATOM 1982 C C . GLU A 1 269 ? -27.412 -9.612 16.618 1.00 92.88 269 GLU A C 1
ATOM 1984 O O . GLU A 1 269 ? -27.941 -9.683 15.510 1.00 92.88 269 GLU A O 1
ATOM 1989 N N . ARG A 1 270 ? -26.587 -8.603 16.934 1.00 92.19 270 ARG A N 1
ATOM 1990 C CA . ARG A 1 270 ? -26.268 -7.481 16.041 1.00 92.19 270 ARG A CA 1
ATOM 1991 C C . ARG A 1 270 ? -25.171 -7.817 15.031 1.00 92.19 270 ARG A C 1
ATOM 1993 O O . ARG A 1 270 ? -24.967 -7.044 14.101 1.00 92.19 270 ARG A O 1
ATOM 2000 N N . LEU A 1 271 ? -24.463 -8.932 15.200 1.00 93.12 271 LEU A N 1
ATOM 2001 C CA . LEU A 1 271 ? -23.437 -9.431 14.283 1.00 93.12 271 LEU A CA 1
ATOM 2002 C C . LEU A 1 271 ? -23.695 -10.921 13.973 1.00 93.12 271 LEU A C 1
ATOM 2004 O O . LEU A 1 271 ? -22.940 -11.789 14.413 1.00 93.12 271 LEU A O 1
ATOM 2008 N N . PRO A 1 272 ? -24.779 -11.236 13.240 1.00 88.19 272 PRO A N 1
ATOM 2009 C CA . PRO A 1 272 ? -25.216 -12.612 13.040 1.00 88.19 272 PRO A CA 1
ATOM 2010 C C . PRO A 1 272 ? -24.207 -13.431 12.227 1.00 88.19 272 PRO A C 1
ATOM 2012 O O . PRO A 1 272 ? -23.641 -12.956 11.240 1.00 88.19 272 PRO A O 1
ATOM 2015 N N . GLY A 1 273 ? -24.026 -14.696 12.615 1.00 85.12 273 GLY A N 1
ATOM 2016 C CA . GLY A 1 273 ? -23.148 -15.642 11.918 1.00 85.12 273 GLY A CA 1
ATOM 2017 C C . GLY A 1 273 ? -21.653 -15.435 12.173 1.00 85.12 273 GLY A C 1
ATOM 2018 O O . GLY A 1 273 ? -20.845 -15.968 11.416 1.00 85.12 273 GLY A O 1
ATOM 2019 N N . ILE A 1 274 ? -21.296 -14.659 13.199 1.00 88.75 274 ILE A N 1
ATOM 2020 C CA . ILE A 1 274 ? -19.933 -14.529 13.718 1.00 88.75 274 ILE A CA 1
ATOM 2021 C C . ILE A 1 274 ? -19.914 -15.073 15.142 1.00 88.75 274 ILE A C 1
ATOM 2023 O O . ILE A 1 274 ? -20.774 -14.735 15.960 1.00 88.75 274 ILE A O 1
ATOM 2027 N N . GLU A 1 275 ? -18.935 -15.921 15.418 1.00 89.94 275 GLU A N 1
ATOM 2028 C CA . GLU A 1 275 ? -18.589 -16.365 16.763 1.00 89.94 275 GLU A CA 1
ATOM 2029 C C . GLU A 1 275 ? -17.512 -15.426 17.315 1.00 89.94 275 GLU A C 1
ATOM 2031 O O . GLU A 1 275 ? -16.502 -15.167 16.658 1.00 89.94 275 GLU A O 1
ATOM 2036 N N . LEU A 1 276 ? -17.764 -14.836 18.482 1.00 93.56 276 LEU A N 1
ATOM 2037 C CA . LEU A 1 276 ? -16.840 -13.909 19.122 1.00 93.56 276 LEU A CA 1
ATOM 2038 C C . LEU A 1 276 ? -15.730 -14.685 19.848 1.00 93.56 276 LEU A C 1
ATOM 2040 O O . LEU A 1 276 ? -16.037 -15.644 20.558 1.00 93.56 276 LEU A O 1
ATOM 2044 N N . PRO A 1 277 ? -14.460 -14.245 19.760 1.00 93.44 277 PRO A N 1
ATOM 2045 C CA . PRO A 1 277 ? -13.336 -14.965 20.352 1.00 93.44 277 PRO A CA 1
ATOM 2046 C C . PRO A 1 277 ? -13.498 -15.217 21.854 1.00 93.44 277 PRO A C 1
ATOM 2048 O O . PRO A 1 277 ? -13.876 -14.308 22.592 1.00 93.44 277 PRO A O 1
ATOM 2051 N N . GLU A 1 278 ? -13.104 -16.400 22.333 1.00 92.06 278 GLU A N 1
ATOM 2052 C CA . GLU A 1 278 ? -13.148 -16.740 23.766 1.00 92.06 278 GLU A CA 1
ATOM 2053 C C . GLU A 1 278 ? -12.327 -15.786 24.646 1.00 92.06 278 GLU A C 1
ATOM 2055 O O . GLU A 1 278 ? -12.681 -15.508 25.789 1.00 92.06 278 GLU A O 1
ATOM 2060 N N . ALA A 1 279 ? -11.239 -15.238 24.099 1.00 93.81 279 ALA A N 1
ATOM 2061 C CA . ALA A 1 279 ? -10.381 -14.287 24.797 1.00 93.81 279 ALA A CA 1
ATOM 2062 C C . ALA A 1 279 ? -11.006 -12.884 24.958 1.00 93.81 279 ALA A C 1
ATOM 2064 O O . ALA A 1 279 ? -10.439 -12.044 25.667 1.00 93.81 279 ALA A O 1
ATOM 2065 N N . LEU A 1 280 ? -12.145 -12.603 24.308 1.00 97.25 280 LEU A N 1
ATOM 2066 C CA . LEU A 1 280 ? -12.828 -11.318 24.413 1.00 97.25 280 LEU A CA 1
ATOM 2067 C C . LEU A 1 280 ? -13.475 -11.163 25.794 1.00 97.25 280 LEU A C 1
ATOM 2069 O O . LEU A 1 280 ? -14.315 -11.958 26.209 1.00 97.25 280 LEU A O 1
ATOM 2073 N N . LYS A 1 281 ? -13.114 -10.094 26.505 1.00 97.44 281 LYS A N 1
ATOM 2074 C CA . LYS A 1 281 ? -13.698 -9.767 27.810 1.00 97.44 281 LYS A CA 1
ATOM 2075 C C . LYS A 1 281 ? -14.931 -8.891 27.633 1.00 97.44 281 LYS A C 1
ATOM 2077 O O . LYS A 1 281 ? -14.994 -8.087 26.708 1.00 97.44 281 LYS A O 1
ATOM 2082 N N . PHE A 1 282 ? -15.877 -8.988 28.561 1.00 97.44 282 PHE A N 1
ATOM 2083 C CA . PHE A 1 282 ? -17.112 -8.199 28.556 1.00 97.44 282 PHE A CA 1
ATOM 2084 C C . PHE A 1 282 ? -17.291 -7.508 29.904 1.00 97.44 282 PHE A C 1
ATOM 2086 O O . PHE A 1 282 ? -17.208 -8.176 30.936 1.00 97.44 282 PHE A O 1
ATOM 2093 N N . GLU A 1 283 ? -17.570 -6.207 29.897 1.00 97.56 283 GLU A N 1
ATOM 2094 C CA . GLU A 1 283 ? -17.755 -5.397 31.108 1.00 97.56 283 GLU A CA 1
ATOM 2095 C C . GLU A 1 283 ? -18.893 -4.388 30.901 1.00 97.56 283 GLU A C 1
ATOM 2097 O O . GLU A 1 283 ? -18.932 -3.692 29.888 1.00 97.56 283 GLU A O 1
ATOM 2102 N N . SER A 1 284 ? -19.821 -4.300 31.853 1.00 97.25 284 SER A N 1
ATOM 2103 C CA . SER A 1 284 ? -20.956 -3.368 31.796 1.00 97.25 284 SER A CA 1
ATOM 2104 C C . SER A 1 284 ? -20.679 -2.037 32.497 1.00 97.25 284 SER A C 1
ATOM 2106 O O . SER A 1 284 ? -21.277 -1.010 32.169 1.00 97.25 284 SER A O 1
ATOM 2108 N N . ASP A 1 285 ? -19.751 -2.022 33.453 1.00 97.50 285 ASP A N 1
ATOM 2109 C CA . ASP A 1 285 ? -19.323 -0.815 34.152 1.00 97.50 285 ASP A CA 1
ATOM 2110 C C . ASP A 1 285 ? -18.283 -0.055 33.315 1.00 97.50 285 ASP A C 1
ATOM 2112 O O . ASP A 1 285 ? -17.177 -0.534 33.056 1.00 97.50 285 ASP A O 1
ATOM 2116 N N . LEU A 1 286 ? -18.637 1.159 32.888 1.00 96.62 286 LEU A N 1
ATOM 2117 C CA . LEU A 1 286 ? -17.786 1.964 32.013 1.00 96.62 286 LEU A CA 1
ATOM 2118 C C . LEU A 1 286 ? -16.417 2.254 32.646 1.00 96.62 286 LEU A C 1
ATOM 2120 O O . LEU A 1 286 ? -15.394 2.093 31.982 1.00 96.62 286 LEU A O 1
ATOM 2124 N N . SER A 1 287 ? -16.384 2.621 33.927 1.00 95.31 287 SER A N 1
ATOM 2125 C CA . SER A 1 287 ? -15.155 2.978 34.644 1.00 95.31 287 SER A CA 1
ATOM 2126 C C . SER A 1 287 ? -14.242 1.771 34.852 1.00 95.31 287 SER A C 1
ATOM 2128 O O . SER A 1 287 ? -13.019 1.903 34.792 1.00 95.31 287 SER A O 1
ATOM 2130 N N . LYS A 1 288 ? -14.811 0.581 35.079 1.00 95.94 288 LYS A N 1
ATOM 2131 C CA . LYS A 1 288 ? -14.032 -0.666 35.126 1.00 95.94 288 LYS A CA 1
ATOM 2132 C C . LYS A 1 288 ? -13.507 -1.053 33.750 1.00 95.94 288 LYS A C 1
ATOM 2134 O O . LYS A 1 288 ? -12.361 -1.481 33.661 1.00 95.94 288 LYS A O 1
ATOM 2139 N N . SER A 1 289 ? -14.307 -0.865 32.698 1.00 96.31 289 SER A N 1
ATOM 2140 C CA . SER A 1 289 ? -13.950 -1.312 31.348 1.00 96.31 289 SER A CA 1
ATOM 2141 C C . SER A 1 289 ? -12.676 -0.653 30.828 1.00 96.31 289 SER A C 1
ATOM 2143 O O . SER A 1 289 ? -11.853 -1.336 30.232 1.00 96.31 289 SER A O 1
ATOM 2145 N N . VAL A 1 290 ? -12.478 0.635 31.128 1.00 96.38 290 VAL A N 1
ATOM 2146 C CA . VAL A 1 290 ? -11.324 1.423 30.670 1.00 96.38 290 VAL A CA 1
ATOM 2147 C C . VAL A 1 290 ? -10.127 1.380 31.624 1.00 96.38 290 VAL A C 1
ATOM 2149 O O . VAL A 1 290 ? -9.120 2.046 31.377 1.00 96.38 290 VAL A O 1
ATOM 2152 N N . ARG A 1 291 ? -10.217 0.639 32.737 1.00 92.12 291 ARG A N 1
ATOM 2153 C CA . ARG A 1 291 ? -9.131 0.558 33.720 1.00 92.12 291 ARG A CA 1
ATOM 2154 C C . ARG A 1 291 ? -7.894 -0.060 33.065 1.00 92.12 291 ARG A C 1
ATOM 2156 O O . ARG A 1 291 ? -7.960 -1.154 32.514 1.00 92.12 291 ARG A O 1
ATOM 2163 N N . ASP A 1 292 ? -6.772 0.654 33.129 1.00 91.00 292 ASP A N 1
ATOM 2164 C CA . ASP A 1 292 ? -5.500 0.321 32.468 1.00 91.00 292 ASP A CA 1
ATOM 2165 C C . ASP A 1 292 ? -5.562 0.231 30.932 1.00 91.00 292 ASP A C 1
ATOM 2167 O O . ASP A 1 292 ? -4.631 -0.293 30.311 1.00 91.00 292 ASP A O 1
ATOM 2171 N N . ALA A 1 293 ? -6.646 0.687 30.299 1.00 96.56 293 ALA A N 1
ATOM 2172 C CA . ALA A 1 293 ? -6.733 0.684 28.849 1.00 96.56 293 ALA A CA 1
ATOM 2173 C C . ALA A 1 293 ? -5.711 1.672 28.272 1.00 96.56 293 ALA A C 1
ATOM 2175 O O . ALA A 1 293 ? -5.628 2.823 28.684 1.00 96.56 293 ALA A O 1
ATOM 2176 N N . GLN A 1 294 ? -4.932 1.224 27.294 1.00 97.31 294 GLN A N 1
ATOM 2177 C CA . GLN A 1 294 ? -3.983 2.070 26.565 1.00 97.31 294 GLN A CA 1
ATOM 2178 C C . GLN A 1 294 ? -4.654 2.739 25.359 1.00 97.31 294 GLN A C 1
ATOM 2180 O O . GLN A 1 294 ? -4.251 3.823 24.924 1.00 97.31 294 GLN A O 1
ATOM 2185 N N . ALA A 1 295 ? -5.704 2.101 24.838 1.00 97.88 295 ALA A N 1
ATOM 2186 C CA . ALA A 1 295 ? -6.556 2.629 23.790 1.00 97.88 295 ALA A CA 1
ATOM 2187 C C . ALA A 1 295 ? -8.033 2.341 24.076 1.00 97.88 295 ALA A C 1
ATOM 2189 O O . ALA A 1 295 ? -8.398 1.284 24.597 1.00 97.88 295 ALA A O 1
ATOM 2190 N N . VAL A 1 296 ? -8.884 3.284 23.684 1.00 98.38 296 VAL A N 1
ATOM 2191 C CA . VAL A 1 296 ? -10.338 3.167 23.742 1.00 98.38 296 VAL A CA 1
ATOM 2192 C C . VAL A 1 296 ? -10.896 3.413 22.346 1.00 98.38 296 VAL A C 1
ATOM 2194 O O . VAL A 1 296 ? -10.644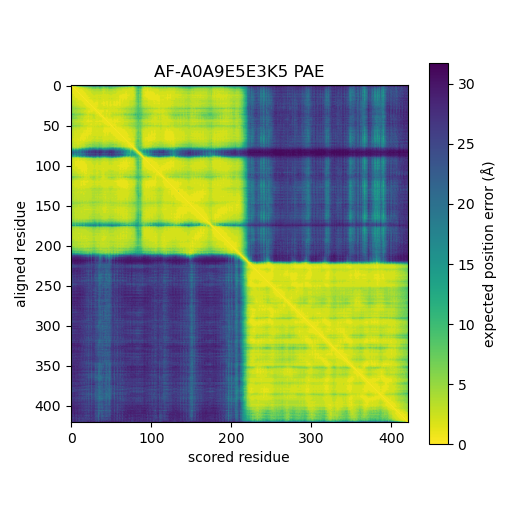 4.452 21.742 1.00 98.38 296 VAL A O 1
ATOM 2197 N N . VAL A 1 297 ? -11.659 2.454 21.831 1.00 98.62 297 VAL A N 1
ATOM 2198 C CA . VAL A 1 297 ? -12.358 2.529 20.546 1.00 98.62 297 VAL A CA 1
ATOM 2199 C C . VAL A 1 297 ? -13.804 2.913 20.815 1.00 98.62 297 VAL A C 1
ATOM 2201 O O . VAL A 1 297 ? -14.547 2.154 21.432 1.00 98.62 297 VAL A O 1
ATOM 2204 N N . ILE A 1 298 ? -14.221 4.088 20.358 1.00 98.50 298 ILE A N 1
ATOM 2205 C CA . ILE A 1 298 ? -15.565 4.613 20.575 1.00 98.50 298 ILE A CA 1
ATOM 2206 C C . ILE A 1 298 ? -16.450 4.187 19.402 1.00 98.50 298 ILE A C 1
ATOM 2208 O O . ILE A 1 298 ? -16.377 4.768 18.320 1.00 98.50 298 ILE A O 1
ATOM 2212 N N . ALA A 1 299 ? -17.270 3.158 19.630 1.00 97.88 299 ALA A N 1
ATOM 2213 C CA . ALA A 1 299 ? -18.196 2.560 18.665 1.00 97.88 299 ALA A CA 1
ATOM 2214 C C . ALA A 1 299 ? -19.672 2.679 19.097 1.00 97.88 299 ALA A C 1
ATOM 2216 O O . ALA A 1 299 ? -20.539 1.943 18.617 1.00 97.88 299 ALA A O 1
ATOM 2217 N N . VAL A 1 300 ? -19.970 3.605 20.014 1.00 97.12 300 VAL A N 1
ATOM 2218 C CA . VAL A 1 300 ? -21.340 3.929 20.431 1.00 97.12 300 VAL A CA 1
ATOM 2219 C C . VAL A 1 300 ? -22.048 4.780 19.366 1.00 97.12 300 VAL A C 1
ATOM 2221 O O . VAL A 1 300 ? -21.381 5.476 18.597 1.00 97.12 300 VAL A O 1
ATOM 2224 N N . PRO A 1 301 ? -23.391 4.775 19.300 1.00 94.88 301 PRO A N 1
ATOM 2225 C CA . PRO A 1 301 ? -24.133 5.682 18.424 1.00 94.88 301 PRO A CA 1
ATOM 2226 C C . PRO A 1 301 ? -23.768 7.155 18.664 1.00 94.88 301 PRO A C 1
ATOM 2228 O O . PRO A 1 301 ? -23.499 7.551 19.800 1.00 94.88 301 PRO A O 1
ATOM 2231 N N . SER A 1 302 ? -23.809 7.981 17.612 1.00 94.12 302 SER A N 1
ATOM 2232 C CA . SER A 1 302 ? -23.421 9.401 17.682 1.00 94.12 302 SER A CA 1
ATOM 2233 C C . SER A 1 302 ? -24.201 10.187 18.736 1.00 94.12 302 SER A C 1
ATOM 2235 O O . SER A 1 302 ? -23.616 11.010 19.431 1.00 94.12 302 SER A O 1
ATOM 2237 N N . GLN A 1 303 ? -25.491 9.882 18.930 1.00 94.56 303 GLN A N 1
ATOM 2238 C CA . GLN A 1 303 ? -26.340 10.557 19.922 1.00 94.56 303 GLN A CA 1
ATOM 2239 C C . GLN A 1 303 ? -25.901 10.298 21.371 1.00 94.56 303 GLN A C 1
ATOM 2241 O O . GLN A 1 303 ? -26.191 11.094 22.259 1.00 94.56 303 GLN A O 1
ATOM 2246 N N . SER A 1 304 ? -25.225 9.177 21.629 1.00 95.06 304 SER A N 1
ATOM 2247 C CA . SER A 1 304 ? -24.780 8.792 22.972 1.00 95.06 304 SER A CA 1
ATOM 2248 C C . SER A 1 304 ? -23.306 9.102 23.220 1.00 95.06 304 SER A C 1
ATOM 2250 O O . SER A 1 304 ? -22.865 9.015 24.365 1.00 95.06 304 SER A O 1
ATOM 2252 N N . LEU A 1 305 ? -22.543 9.462 22.178 1.00 96.62 305 LEU A N 1
ATOM 2253 C CA . LEU A 1 305 ? -21.090 9.612 22.251 1.00 96.62 305 LEU A CA 1
ATOM 2254 C C . LEU A 1 305 ? -20.680 10.612 23.332 1.00 96.62 305 LEU A C 1
ATOM 2256 O O . LEU A 1 305 ? -19.971 10.216 24.253 1.00 96.62 305 LEU A O 1
ATOM 2260 N N . ARG A 1 306 ? -21.205 11.846 23.298 1.00 97.25 306 ARG A N 1
ATOM 2261 C CA . ARG A 1 306 ? -20.883 12.888 24.290 1.00 97.25 306 ARG A CA 1
ATOM 2262 C C . ARG A 1 306 ? -21.154 12.430 25.723 1.00 97.25 306 ARG A C 1
ATOM 2264 O O . ARG A 1 306 ? -20.308 12.597 26.596 1.00 97.25 306 ARG A O 1
ATOM 2271 N N . ALA A 1 307 ? -22.328 11.851 25.972 1.00 96.75 307 ALA A N 1
ATOM 2272 C CA . ALA A 1 307 ? -22.734 11.427 27.311 1.00 96.75 307 ALA A CA 1
ATOM 2273 C C . ALA A 1 307 ? -21.853 10.293 27.866 1.00 96.75 307 ALA A C 1
ATOM 2275 O O . ALA A 1 307 ? -21.649 10.203 29.078 1.00 96.75 307 ALA A O 1
ATOM 2276 N N . VAL A 1 308 ? -21.338 9.424 26.991 1.00 97.19 308 VAL A N 1
ATOM 2277 C CA . VAL A 1 308 ? -20.428 8.334 27.361 1.00 97.19 308 VAL A CA 1
ATOM 2278 C C . VAL A 1 308 ? -19.013 8.867 27.582 1.00 97.19 308 VAL A C 1
ATOM 2280 O O . VAL A 1 308 ? -18.422 8.600 28.626 1.00 97.19 308 VAL A O 1
ATOM 2283 N N . THR A 1 309 ? -18.474 9.649 26.646 1.00 97.31 309 THR A N 1
ATOM 2284 C CA . THR A 1 309 ? -17.080 10.112 26.697 1.00 97.31 309 THR A CA 1
ATOM 2285 C C . THR A 1 309 ? -16.853 11.176 27.766 1.00 97.31 309 THR A C 1
ATOM 2287 O O . THR A 1 309 ? -15.782 11.205 28.362 1.00 97.31 309 THR A O 1
ATOM 2290 N N . ALA A 1 310 ? -17.865 11.978 28.117 1.00 96.94 310 ALA A N 1
ATOM 2291 C CA . ALA A 1 310 ? -17.776 12.933 29.227 1.00 96.94 310 ALA A CA 1
ATOM 2292 C C . ALA A 1 310 ? -17.479 12.265 30.584 1.00 96.94 310 ALA A C 1
ATOM 2294 O O . ALA A 1 310 ? -16.869 12.878 31.457 1.00 96.94 310 ALA A O 1
ATOM 2295 N N . LYS A 1 311 ? -17.858 10.991 30.763 1.00 96.81 311 LYS A N 1
ATOM 2296 C CA . LYS A 1 311 ? -17.556 10.213 31.980 1.00 96.81 311 LYS A CA 1
ATOM 2297 C C . LYS A 1 311 ? -16.106 9.722 32.038 1.00 96.81 311 LYS A C 1
ATOM 2299 O O . LYS A 1 311 ? -15.698 9.143 33.038 1.00 96.81 311 LYS A O 1
ATOM 2304 N N . LEU A 1 312 ? -15.343 9.937 30.970 1.00 96.06 312 LEU A N 1
ATOM 2305 C CA . LEU A 1 312 ? -13.982 9.452 30.780 1.00 96.06 312 LEU A CA 1
ATOM 2306 C C . LEU A 1 312 ? -12.967 10.603 30.676 1.00 96.06 312 LEU A C 1
ATOM 2308 O O . LEU A 1 312 ? -11.863 10.396 30.187 1.00 96.06 312 LEU A O 1
ATOM 2312 N N . ALA A 1 313 ? -13.296 11.804 31.165 1.00 94.00 313 ALA A N 1
ATOM 2313 C CA . ALA A 1 313 ? -12.463 13.008 31.027 1.00 94.00 313 ALA A CA 1
ATOM 2314 C C . ALA A 1 313 ? -11.018 12.880 31.556 1.00 94.00 313 ALA A C 1
ATOM 2316 O O . ALA A 1 313 ? -10.137 13.640 31.153 1.00 94.00 313 ALA A O 1
ATOM 2317 N N . HIS A 1 314 ? -10.765 11.918 32.449 1.00 93.25 314 HIS A N 1
ATOM 2318 C CA . HIS A 1 314 ? -9.441 11.620 33.005 1.00 93.25 314 HIS A CA 1
ATOM 2319 C C . HIS A 1 314 ? -8.670 10.535 32.241 1.00 93.25 314 HIS A C 1
ATOM 2321 O O . HIS A 1 314 ? -7.567 10.188 32.650 1.00 93.25 314 HIS A O 1
ATOM 2327 N N . PHE A 1 315 ? -9.238 9.967 31.176 1.00 96.00 315 PHE A N 1
ATOM 2328 C CA . PHE A 1 315 ? -8.582 8.928 30.394 1.00 96.00 315 PHE A CA 1
ATOM 2329 C C . PHE A 1 315 ? -7.339 9.479 29.683 1.00 96.00 315 PHE A C 1
ATOM 2331 O O . PHE A 1 315 ? -7.407 10.461 28.943 1.00 96.00 315 PHE A O 1
ATOM 2338 N N . GLU A 1 316 ? -6.211 8.806 29.893 1.00 93.25 316 GLU A N 1
ATOM 2339 C CA . GLU A 1 316 ? -4.913 9.126 29.307 1.00 93.25 316 GLU A CA 1
ATOM 2340 C C . GLU A 1 316 ? -4.491 7.944 28.430 1.00 93.25 316 GLU A C 1
ATOM 2342 O O . GLU A 1 316 ? -4.225 6.845 28.909 1.00 93.25 316 GLU A O 1
ATOM 2347 N N . GLY A 1 317 ? -4.494 8.142 27.115 1.00 95.19 317 GLY A N 1
ATOM 2348 C CA . GLY A 1 317 ? -4.308 7.064 26.149 1.00 95.19 317 GLY A CA 1
ATOM 2349 C C . GLY A 1 317 ? -4.723 7.498 24.753 1.00 95.19 317 GLY A C 1
ATOM 2350 O O . GLY A 1 317 ? -4.801 8.692 24.468 1.00 95.19 317 GLY A O 1
ATOM 2351 N N . THR A 1 318 ? -4.980 6.539 23.869 1.00 97.75 318 THR A N 1
ATOM 2352 C CA . THR A 1 318 ? -5.460 6.829 22.509 1.00 97.75 318 THR A CA 1
ATOM 2353 C C . THR A 1 318 ? -6.979 6.659 22.443 1.00 97.75 318 THR A C 1
ATOM 2355 O O . THR A 1 318 ? -7.481 5.566 22.695 1.00 97.75 318 THR A O 1
ATOM 2358 N N . ALA A 1 319 ? -7.714 7.717 22.103 1.00 97.94 319 ALA A N 1
ATOM 2359 C CA . ALA A 1 319 ? -9.163 7.688 21.913 1.00 97.94 319 ALA A CA 1
ATOM 2360 C C . ALA A 1 319 ? -9.484 7.658 20.415 1.00 97.94 319 ALA A C 1
ATOM 2362 O O . ALA A 1 319 ? -9.141 8.584 19.685 1.00 97.94 319 ALA A O 1
ATOM 2363 N N . ILE A 1 320 ? -10.118 6.580 19.956 1.00 98.44 320 ILE A N 1
ATOM 2364 C CA . ILE A 1 320 ? -10.301 6.279 18.535 1.00 98.44 320 ILE A CA 1
ATOM 2365 C C . ILE A 1 320 ? -11.794 6.300 18.214 1.00 98.44 320 ILE A C 1
ATOM 2367 O O . ILE A 1 320 ? -12.508 5.344 18.517 1.00 98.44 320 ILE A O 1
ATOM 2371 N N . SER A 1 321 ? -12.280 7.373 17.592 1.00 97.88 321 SER A N 1
ATOM 2372 C CA . SER A 1 321 ? -13.657 7.423 17.098 1.00 97.88 321 SER A CA 1
ATOM 2373 C C . SER A 1 321 ? -13.809 6.540 15.864 1.00 97.88 321 SER A C 1
ATOM 2375 O O . SER A 1 321 ? -13.113 6.718 14.864 1.00 97.88 321 SER A O 1
ATOM 2377 N N . VAL A 1 322 ? -14.758 5.609 15.912 1.00 97.69 322 VAL A N 1
ATOM 2378 C CA . VAL A 1 322 ? -15.254 4.890 14.725 1.00 97.69 322 VAL A CA 1
ATOM 2379 C C . VAL A 1 322 ? -16.727 5.195 14.446 1.00 97.69 322 VAL A C 1
ATOM 2381 O O . VAL A 1 322 ? -17.330 4.641 13.520 1.00 97.69 322 VAL A O 1
ATOM 2384 N N . THR A 1 323 ? -17.317 6.069 15.259 1.00 95.88 323 THR A N 1
ATOM 2385 C CA . THR A 1 323 ? -18.695 6.527 15.144 1.00 95.88 323 THR A CA 1
ATOM 2386 C C . THR A 1 323 ? -18.817 7.507 13.984 1.00 95.88 323 THR A C 1
ATOM 2388 O O . THR A 1 323 ? -18.046 8.453 13.859 1.00 95.88 323 THR A O 1
ATOM 2391 N N . LYS A 1 324 ? -19.810 7.287 13.119 1.00 93.19 324 LYS A N 1
ATOM 2392 C CA . LYS A 1 324 ? -20.083 8.137 11.953 1.00 93.19 324 LYS A CA 1
ATOM 2393 C C . LYS A 1 324 ? -21.302 9.003 12.247 1.00 93.19 324 LYS A C 1
ATOM 2395 O O . LYS A 1 324 ? -22.398 8.469 12.406 1.00 93.19 324 LYS A O 1
ATOM 2400 N N . GLY A 1 325 ? -21.123 10.317 12.309 1.00 91.50 325 GLY A N 1
ATOM 2401 C CA . GLY A 1 325 ? -22.221 11.253 12.530 1.00 91.50 325 GLY A CA 1
ATOM 2402 C C . GLY A 1 325 ? -21.748 12.671 12.829 1.00 91.50 325 GLY A C 1
ATOM 2403 O O . GLY A 1 325 ? -20.553 12.931 12.913 1.00 91.50 325 GLY A O 1
ATOM 2404 N N . ILE A 1 326 ? -22.720 13.561 13.002 1.00 93.38 326 ILE A N 1
ATOM 2405 C CA . ILE A 1 326 ? -22.557 14.944 13.462 1.00 93.38 326 ILE A CA 1
ATOM 2406 C C . ILE A 1 326 ? -23.535 15.122 14.625 1.00 93.38 326 ILE A C 1
ATOM 2408 O O . ILE A 1 326 ? -24.657 14.608 14.564 1.00 93.38 326 ILE A O 1
ATOM 2412 N N . GLU A 1 327 ? -23.117 15.784 15.701 1.00 94.25 327 GLU A N 1
ATOM 2413 C CA . GLU A 1 327 ? -23.996 16.028 16.843 1.00 94.25 327 GLU A CA 1
ATOM 2414 C C . GLU A 1 327 ? -25.084 17.043 16.495 1.00 94.25 327 GLU A C 1
ATOM 2416 O O . GLU A 1 327 ? -24.831 18.143 15.998 1.00 94.25 327 GLU A O 1
ATOM 2421 N N . PHE A 1 328 ? -26.325 16.653 16.779 1.00 88.69 328 PHE A N 1
ATOM 2422 C CA . PHE A 1 328 ? -27.482 17.504 16.564 1.00 88.69 328 PHE A CA 1
ATOM 2423 C C . PHE A 1 328 ? -27.470 18.688 17.541 1.00 88.69 328 PHE A C 1
ATOM 2425 O O . PHE A 1 328 ? -27.210 18.522 18.730 1.00 88.69 328 PHE A O 1
ATOM 2432 N N . GLY A 1 329 ? -27.764 19.887 17.041 1.00 91.00 329 GLY A N 1
ATOM 2433 C CA . GLY A 1 329 ? -27.766 21.129 17.817 1.00 91.00 329 GLY A CA 1
ATOM 2434 C C . GLY A 1 329 ? -26.430 21.873 17.789 1.00 91.00 329 GLY A C 1
ATOM 2435 O O . GLY A 1 329 ? -26.425 23.067 17.509 1.00 91.00 329 GLY A O 1
ATOM 2436 N N . THR A 1 330 ? -25.303 21.190 18.018 1.00 94.06 330 THR A N 1
ATOM 2437 C CA . THR A 1 330 ? -23.971 21.834 18.021 1.00 94.06 330 THR A CA 1
ATOM 2438 C C . THR A 1 330 ? -23.299 21.840 16.650 1.00 94.06 330 THR A C 1
ATOM 2440 O O . THR A 1 330 ? -22.472 22.708 16.383 1.00 94.06 330 THR A O 1
ATOM 2443 N N . GLY A 1 331 ? -23.628 20.878 15.781 1.00 93.56 331 GLY A N 1
ATOM 2444 C CA . GLY A 1 331 ? -22.969 20.710 14.485 1.00 93.56 331 GLY A CA 1
ATOM 2445 C C . GLY A 1 331 ? -21.541 20.165 14.578 1.00 93.56 331 GLY A C 1
ATOM 2446 O O . GLY A 1 331 ? -20.845 20.137 13.565 1.00 93.56 331 GLY A O 1
ATOM 2447 N N . LEU A 1 332 ? -21.102 19.729 15.763 1.00 95.81 332 LEU A N 1
ATOM 2448 C CA . LEU A 1 332 ? -19.753 19.213 15.972 1.00 95.81 332 LEU A CA 1
ATOM 2449 C C . LEU A 1 332 ? -19.597 17.804 15.398 1.00 95.81 332 LEU A C 1
ATOM 2451 O O . LEU A 1 332 ? -20.490 16.953 15.488 1.00 95.81 332 LEU A O 1
ATOM 2455 N N . THR A 1 333 ? -18.423 17.556 14.833 1.00 95.50 333 THR A N 1
ATOM 2456 C CA . THR A 1 333 ? -17.968 16.215 14.447 1.00 95.50 333 THR A CA 1
ATOM 2457 C C . THR A 1 333 ? -17.677 15.355 15.682 1.00 95.50 333 THR A C 1
ATOM 2459 O O . THR A 1 333 ? -17.585 15.858 16.804 1.00 95.50 333 THR A O 1
ATOM 2462 N N . MET A 1 334 ? -17.562 14.033 15.512 1.00 95.50 334 MET A N 1
ATOM 2463 C CA . MET A 1 334 ? -17.325 13.141 16.652 1.00 95.50 334 MET A CA 1
ATOM 2464 C C . MET A 1 334 ? -15.945 13.398 17.268 1.00 95.50 334 MET A C 1
ATOM 2466 O O . MET A 1 334 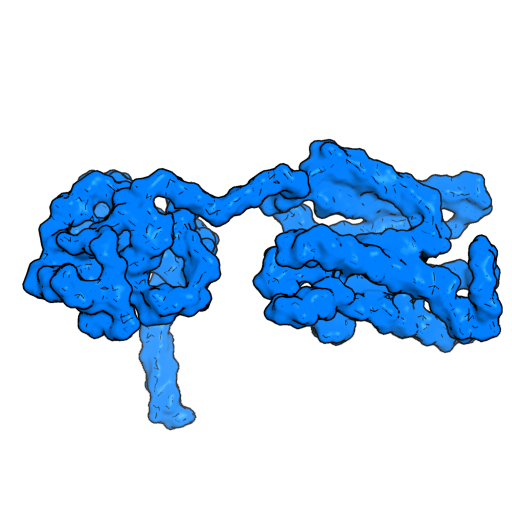? -15.827 13.384 18.490 1.00 95.50 334 MET A O 1
ATOM 2470 N N . GLY A 1 335 ? -14.940 13.696 16.444 1.00 94.12 335 GLY A N 1
ATOM 2471 C CA . GLY A 1 335 ? -13.609 14.116 16.863 1.00 94.12 335 GLY A CA 1
ATOM 2472 C C . GLY A 1 335 ? -13.636 15.397 17.695 1.00 94.12 335 GLY A C 1
ATOM 2473 O O . GLY A 1 335 ? -13.150 15.418 18.822 1.00 94.12 335 GLY A O 1
ATOM 2474 N N . GLU A 1 336 ? -14.356 16.429 17.244 1.00 95.12 336 GLU A N 1
ATOM 2475 C CA . GLU A 1 336 ? -14.518 17.670 18.019 1.00 95.12 336 GLU A CA 1
ATOM 2476 C C . GLU A 1 336 ? -15.190 17.435 19.391 1.00 95.12 336 GLU A C 1
ATOM 2478 O O . GLU A 1 336 ? -14.841 18.089 20.378 1.00 95.12 336 GLU A O 1
ATOM 2483 N N . ILE A 1 337 ? -16.107 16.467 19.500 1.00 97.00 337 ILE A N 1
ATOM 2484 C CA . ILE A 1 337 ? -16.682 16.057 20.792 1.00 97.00 337 ILE A CA 1
ATOM 2485 C C . ILE A 1 337 ? -15.643 15.329 21.652 1.00 97.00 337 ILE A C 1
ATOM 2487 O O . ILE A 1 337 ? -15.593 15.561 22.865 1.00 97.00 337 ILE A O 1
ATOM 2491 N N . LEU A 1 338 ? -14.805 14.464 21.068 1.00 96.06 338 LEU A N 1
ATOM 2492 C CA . LEU A 1 338 ? -13.711 13.809 21.793 1.00 96.06 338 LEU A CA 1
ATOM 2493 C C . LEU A 1 338 ? -12.719 14.838 22.337 1.00 96.06 338 LEU A C 1
ATOM 2495 O O . LEU A 1 338 ? -12.413 14.785 23.523 1.00 96.06 338 LEU A O 1
ATOM 2499 N N . SER A 1 339 ? -12.314 15.822 21.535 1.00 94.44 339 SER A N 1
ATOM 2500 C CA . SER A 1 339 ? -11.472 16.941 21.975 1.00 94.44 339 SER A CA 1
ATOM 2501 C C . SER A 1 339 ? -12.049 17.685 23.192 1.00 94.44 339 SER A C 1
ATOM 2503 O O . SER A 1 339 ? -11.304 18.091 24.083 1.00 94.44 339 SER A O 1
ATOM 2505 N N . GLN A 1 340 ? -13.377 17.839 23.278 1.00 95.88 340 GLN A N 1
ATOM 2506 C CA . GLN A 1 340 ? -14.033 18.477 24.429 1.00 95.88 340 GLN A CA 1
ATOM 2507 C C . GLN A 1 340 ? -14.154 17.560 25.651 1.00 95.88 340 GLN A C 1
ATOM 2509 O O . GLN A 1 340 ? -14.056 18.019 26.787 1.00 95.88 340 GLN A O 1
ATOM 2514 N N . THR A 1 341 ? -14.438 16.277 25.432 1.00 97.19 341 THR A N 1
ATOM 2515 C CA . THR A 1 341 ? -14.812 15.340 26.505 1.00 97.19 341 THR A CA 1
ATOM 2516 C C . THR A 1 341 ? -13.642 14.521 27.039 1.00 97.19 341 THR A C 1
ATOM 2518 O O . THR A 1 341 ? -13.709 14.063 28.175 1.00 97.19 341 THR A O 1
ATOM 2521 N N . LEU A 1 342 ? -12.568 14.373 26.260 1.00 96.62 342 LEU A N 1
ATOM 2522 C CA . LEU A 1 342 ? -11.357 13.607 26.564 1.00 96.62 342 LEU A CA 1
ATOM 2523 C C . LEU A 1 342 ? -10.089 14.455 26.333 1.00 96.62 342 LEU A C 1
ATOM 2525 O O . LEU A 1 342 ? -9.213 14.054 25.565 1.00 96.62 342 LEU A O 1
ATOM 2529 N N . PRO A 1 343 ? -9.931 15.612 26.999 1.00 95.19 343 PRO A N 1
ATOM 2530 C CA . PRO A 1 343 ? -8.860 16.569 26.693 1.00 95.19 343 PRO A CA 1
ATOM 2531 C C . PRO A 1 343 ? -7.436 16.041 26.948 1.00 95.19 343 PRO A C 1
ATOM 2533 O O . PRO A 1 343 ? -6.464 16.666 26.532 1.00 95.19 343 PRO A O 1
ATOM 2536 N N . ARG A 1 344 ? -7.291 14.913 27.657 1.00 94.12 344 ARG A N 1
ATOM 2537 C CA . ARG A 1 344 ? -5.998 14.271 27.947 1.00 94.12 344 ARG A CA 1
ATOM 2538 C C . ARG A 1 344 ? -5.662 13.105 27.015 1.00 94.12 344 ARG A C 1
ATOM 2540 O O . ARG A 1 344 ? -4.550 12.579 27.069 1.00 94.12 344 ARG A O 1
ATOM 2547 N N . ALA A 1 345 ? -6.610 12.677 26.185 1.00 96.25 345 ALA A N 1
ATOM 2548 C CA . ALA A 1 345 ? -6.403 11.581 25.256 1.00 96.25 345 ALA A CA 1
ATOM 2549 C C . ALA A 1 345 ? -5.794 12.084 23.942 1.00 96.25 345 ALA A C 1
ATOM 2551 O O . ALA A 1 345 ? -6.057 13.195 23.487 1.00 96.25 345 ALA A O 1
ATOM 2552 N N . ARG A 1 346 ? -5.011 11.227 23.286 1.00 96.25 346 ARG A N 1
ATOM 2553 C CA . ARG A 1 346 ? -4.625 11.419 21.888 1.00 96.25 346 ARG A CA 1
ATOM 2554 C C . ARG A 1 346 ? -5.790 10.993 21.009 1.00 96.25 346 ARG A C 1
ATOM 2556 O O . ARG A 1 346 ? -6.136 9.812 20.972 1.00 96.25 346 ARG A O 1
ATOM 2563 N N . GLU A 1 347 ? -6.390 11.955 20.331 1.00 96.38 347 GLU A N 1
ATOM 2564 C CA . GLU A 1 347 ? -7.543 11.731 19.471 1.00 96.38 347 GLU A CA 1
ATOM 2565 C C . GLU A 1 347 ? -7.138 11.147 18.112 1.00 96.38 347 GLU A C 1
ATOM 2567 O O . GLU A 1 347 ? -6.175 11.588 17.476 1.00 96.38 347 GLU A O 1
ATOM 2572 N N . ALA A 1 348 ? -7.914 10.172 17.650 1.00 97.69 348 ALA A N 1
ATOM 2573 C CA . ALA A 1 348 ? -7.874 9.675 16.290 1.00 97.69 348 ALA A CA 1
ATOM 2574 C C . ALA A 1 348 ? -9.270 9.278 15.804 1.00 97.69 348 ALA A C 1
ATOM 2576 O O . ALA A 1 348 ? -10.169 8.962 16.583 1.00 97.69 348 ALA A O 1
ATOM 2577 N N . VAL A 1 349 ? -9.422 9.212 14.488 1.00 97.69 349 VAL A N 1
ATOM 2578 C CA . VAL A 1 349 ? -10.625 8.744 13.803 1.00 97.69 349 VAL A CA 1
ATOM 2579 C C . VAL A 1 349 ? -10.253 7.582 12.898 1.00 97.69 349 VAL A C 1
ATOM 2581 O O . VAL A 1 349 ? -9.225 7.621 12.229 1.00 97.69 349 VAL A O 1
ATOM 2584 N N . LEU A 1 350 ? -11.098 6.557 12.835 1.00 97.75 350 LEU A N 1
ATOM 2585 C CA . LEU A 1 350 ? -10.954 5.439 11.908 1.00 97.75 350 LEU A CA 1
ATOM 2586 C C . LEU A 1 350 ? -12.245 5.277 11.090 1.00 97.75 350 LEU A C 1
ATOM 2588 O O . LEU A 1 350 ? -13.300 4.940 11.626 1.00 97.75 350 LEU A O 1
ATOM 2592 N N . SER A 1 351 ? -12.171 5.510 9.776 1.00 95.94 351 SER A N 1
ATOM 2593 C CA . SER A 1 351 ? -13.344 5.484 8.889 1.00 95.94 351 SER A CA 1
ATOM 2594 C C . SER A 1 351 ? -13.014 4.950 7.492 1.00 95.94 351 SER A C 1
ATOM 2596 O O . SER A 1 351 ? -11.877 4.989 7.031 1.00 95.94 351 SER A O 1
ATOM 2598 N N . GLY A 1 352 ? -14.028 4.430 6.805 1.00 92.25 352 GLY A N 1
ATOM 2599 C CA . GLY A 1 352 ? -13.931 3.869 5.456 1.00 92.25 352 GLY A CA 1
ATOM 2600 C C . GLY A 1 352 ? -15.152 3.017 5.076 1.00 92.25 352 GLY A C 1
ATOM 2601 O O . GLY A 1 352 ? -16.104 2.911 5.870 1.00 92.25 352 GLY A O 1
ATOM 2602 N N . PRO A 1 353 ? -15.164 2.435 3.862 1.00 86.50 353 PRO A N 1
ATOM 2603 C CA . PRO A 1 353 ? -16.132 1.419 3.454 1.00 86.50 353 PRO A CA 1
ATOM 2604 C C . PRO A 1 353 ? -15.849 0.116 4.212 1.00 86.50 353 PRO A C 1
ATOM 2606 O O . PRO A 1 353 ? -14.933 -0.623 3.873 1.00 86.50 353 PRO A O 1
ATOM 2609 N N . SER A 1 354 ? -16.591 -0.121 5.292 1.00 87.88 354 SER A N 1
ATOM 2610 C CA . SER A 1 354 ? -16.256 -1.155 6.274 1.00 87.88 354 SER A CA 1
ATOM 2611 C C . SER A 1 354 ? -17.517 -1.790 6.865 1.00 87.88 354 SER A C 1
ATOM 2613 O O . SER A 1 354 ? -17.918 -1.469 7.988 1.00 87.88 354 SER A O 1
ATOM 2615 N N . PHE A 1 355 ? -18.205 -2.637 6.097 1.00 90.38 355 PHE A N 1
ATOM 2616 C CA . PHE A 1 355 ? -19.355 -3.369 6.627 1.00 90.38 355 PHE A CA 1
ATOM 2617 C C . PHE A 1 355 ? -18.906 -4.316 7.745 1.00 90.38 355 PHE A C 1
ATOM 2619 O O . PHE A 1 355 ? -17.945 -5.066 7.592 1.00 90.38 355 PHE A O 1
ATOM 2626 N N . ALA A 1 356 ? -19.606 -4.287 8.882 1.00 91.88 356 ALA A N 1
ATOM 2627 C CA . ALA A 1 356 ? -19.180 -5.009 10.082 1.00 91.88 356 ALA A CA 1
ATOM 2628 C C . ALA A 1 356 ? -19.038 -6.519 9.849 1.00 91.88 356 ALA A C 1
ATOM 2630 O O . ALA A 1 356 ? -18.047 -7.114 10.265 1.00 91.88 356 ALA A O 1
ATOM 2631 N N . ILE A 1 357 ? -19.993 -7.119 9.133 1.00 90.00 357 ILE A N 1
ATOM 2632 C CA . ILE A 1 357 ? -19.980 -8.553 8.831 1.00 90.00 357 ILE A CA 1
ATOM 2633 C C . ILE A 1 357 ? -18.835 -8.946 7.889 1.00 90.00 357 ILE A C 1
ATOM 2635 O O . ILE A 1 357 ? -18.228 -9.996 8.065 1.00 90.00 357 ILE A O 1
ATOM 2639 N N . GLU A 1 358 ? -18.502 -8.098 6.915 1.00 91.06 358 GLU A N 1
ATOM 2640 C CA . GLU A 1 358 ? -17.393 -8.328 5.983 1.00 91.06 358 GLU A CA 1
ATOM 2641 C C . GLU A 1 358 ? -16.055 -8.298 6.721 1.00 91.06 358 GLU A C 1
ATOM 2643 O O . GLU A 1 358 ? -15.238 -9.204 6.564 1.00 91.06 358 GLU A O 1
ATOM 2648 N N . VAL A 1 359 ? -15.874 -7.306 7.597 1.00 94.31 359 VAL A N 1
ATOM 2649 C CA . VAL A 1 359 ? -14.672 -7.174 8.427 1.00 94.31 359 VAL A CA 1
ATOM 2650 C C . VAL A 1 359 ? -14.517 -8.369 9.362 1.00 94.31 359 VAL A C 1
ATOM 2652 O O . VAL A 1 359 ? -13.434 -8.951 9.423 1.00 94.31 359 VAL A O 1
ATOM 2655 N N . ALA A 1 360 ? -15.597 -8.777 10.031 1.00 89.19 360 ALA A N 1
ATOM 2656 C CA . ALA A 1 360 ? -15.589 -9.932 10.923 1.00 89.19 360 ALA A CA 1
ATOM 2657 C C . ALA A 1 360 ? -15.310 -11.258 10.189 1.00 89.19 360 ALA A C 1
ATOM 2659 O O . ALA A 1 360 ? -14.678 -12.143 10.749 1.00 89.19 360 ALA A O 1
ATOM 2660 N N . ARG A 1 361 ? -15.707 -11.389 8.915 1.00 87.25 361 ARG A N 1
ATOM 2661 C CA . ARG A 1 361 ? -15.382 -12.553 8.061 1.00 87.25 361 ARG A CA 1
ATOM 2662 C C . ARG A 1 361 ? -13.980 -12.504 7.448 1.00 87.25 361 ARG A C 1
ATOM 2664 O O . ARG A 1 361 ? -13.607 -13.414 6.712 1.00 87.25 361 ARG A O 1
ATOM 2671 N N . GLY A 1 362 ? -13.220 -11.434 7.677 1.00 86.69 362 GLY A N 1
ATOM 2672 C CA . GLY A 1 362 ? -11.915 -11.241 7.050 1.00 86.69 362 GLY A CA 1
ATOM 2673 C C . GLY A 1 362 ? -11.986 -10.934 5.551 1.00 86.69 362 GLY A C 1
ATOM 2674 O O . GLY A 1 362 ? -11.014 -11.169 4.833 1.00 86.69 362 GLY A O 1
ATOM 2675 N N . VAL A 1 363 ? -13.102 -10.393 5.056 1.00 90.56 363 VAL A N 1
ATOM 2676 C CA . VAL A 1 363 ? -13.176 -9.873 3.685 1.00 90.56 363 VAL A CA 1
ATOM 2677 C C . VAL A 1 363 ? -12.253 -8.650 3.577 1.00 90.56 363 VAL A C 1
ATOM 2679 O O . VAL A 1 363 ? -12.334 -7.760 4.431 1.00 90.56 363 VAL A O 1
ATOM 2682 N N . PRO A 1 364 ? -11.375 -8.573 2.553 1.00 92.94 364 PRO A N 1
ATOM 2683 C CA . PRO A 1 364 ? -10.439 -7.466 2.396 1.00 92.94 364 PRO A CA 1
ATOM 2684 C C . PRO A 1 364 ? -11.117 -6.096 2.473 1.00 92.94 364 PRO A C 1
ATOM 2686 O O . PRO A 1 364 ? -11.870 -5.706 1.585 1.00 92.94 364 PRO A O 1
ATOM 2689 N N . THR A 1 365 ? -10.805 -5.355 3.531 1.00 92.69 365 THR A N 1
ATOM 2690 C CA . THR A 1 365 ? -11.392 -4.049 3.835 1.00 92.69 365 THR A CA 1
ATOM 2691 C C . THR A 1 365 ? -10.298 -2.991 3.905 1.00 92.69 365 THR A C 1
ATOM 2693 O O . THR A 1 365 ? -9.211 -3.245 4.426 1.00 92.69 365 THR A O 1
ATOM 2696 N N . ALA A 1 366 ? -10.576 -1.793 3.392 1.00 93.94 366 ALA A N 1
ATOM 2697 C CA . ALA A 1 366 ? -9.664 -0.655 3.447 1.00 93.94 366 ALA A CA 1
ATOM 2698 C C . ALA A 1 366 ? -10.293 0.514 4.212 1.00 93.94 366 ALA A C 1
ATOM 2700 O O . ALA A 1 366 ? -11.413 0.925 3.917 1.00 93.94 366 ALA A O 1
ATOM 2701 N N . VAL A 1 367 ? -9.552 1.074 5.167 1.00 97.25 367 VAL A N 1
ATOM 2702 C CA . VAL A 1 367 ? -9.981 2.219 5.985 1.00 97.25 367 VAL A CA 1
ATOM 2703 C C . VAL A 1 367 ? -8.841 3.219 6.169 1.00 97.25 367 VAL A C 1
ATOM 2705 O O . VAL A 1 367 ? -7.680 2.921 5.885 1.00 97.25 367 VAL A O 1
ATOM 2708 N N . VAL A 1 368 ? -9.168 4.412 6.655 1.00 97.81 368 VAL A N 1
ATOM 2709 C CA . VAL A 1 368 ? -8.224 5.486 6.966 1.00 97.81 368 VAL A CA 1
ATOM 2710 C C . VAL A 1 368 ? -8.260 5.761 8.465 1.00 97.81 368 VAL A C 1
ATOM 2712 O O . VAL A 1 368 ? -9.331 6.003 9.018 1.00 97.81 368 VAL A O 1
ATOM 2715 N N . ALA A 1 369 ? -7.091 5.734 9.101 1.00 98.00 369 ALA A N 1
ATOM 2716 C CA . ALA A 1 369 ? -6.844 6.285 10.424 1.00 98.00 369 ALA A CA 1
ATOM 2717 C C . ALA A 1 369 ? -6.336 7.727 10.279 1.00 98.00 369 ALA A C 1
ATOM 2719 O O . ALA A 1 369 ? -5.289 7.959 9.667 1.00 98.00 369 ALA A O 1
ATOM 2720 N N . ALA A 1 370 ? -7.066 8.692 10.825 1.00 97.25 370 ALA A N 1
ATOM 2721 C CA . ALA A 1 370 ? -6.701 10.100 10.810 1.00 97.25 370 ALA A CA 1
ATOM 2722 C C . ALA A 1 370 ? -6.455 10.623 12.225 1.00 97.25 370 ALA A C 1
ATOM 2724 O O . ALA A 1 370 ? -7.219 10.319 13.135 1.00 97.25 370 ALA A O 1
ATOM 2725 N N . ALA A 1 371 ? -5.394 11.404 12.402 1.00 96.62 371 ALA A N 1
ATOM 2726 C CA . ALA A 1 371 ? -5.089 12.103 13.648 1.00 96.62 371 ALA A CA 1
ATOM 2727 C C . ALA A 1 371 ? -4.311 13.392 13.344 1.00 96.62 371 ALA A C 1
ATOM 2729 O O . ALA A 1 371 ? -3.625 13.465 12.322 1.00 96.62 371 ALA A O 1
ATOM 2730 N N . HIS A 1 372 ? -4.369 14.390 14.232 1.00 89.31 372 HIS A N 1
ATOM 2731 C CA . HIS A 1 372 ? -3.574 15.617 14.088 1.00 89.31 372 HIS A CA 1
ATOM 2732 C C . HIS A 1 372 ? -2.072 15.320 14.119 1.00 89.31 372 HIS A C 1
ATOM 2734 O O . HIS A 1 372 ? -1.307 15.852 13.315 1.00 89.31 372 HIS A O 1
ATOM 2740 N N . ASP A 1 373 ? -1.664 14.437 15.029 1.00 88.31 373 ASP A N 1
ATOM 2741 C CA . ASP A 1 373 ? -0.302 13.932 15.116 1.00 88.31 373 ASP A CA 1
ATOM 2742 C C . ASP A 1 373 ? -0.134 12.670 14.240 1.00 88.31 373 ASP A C 1
ATOM 2744 O O . ASP A 1 373 ? -0.786 11.645 14.486 1.00 88.31 373 ASP A O 1
ATOM 2748 N N . PRO A 1 374 ? 0.779 12.682 13.248 1.00 86.62 374 PRO A N 1
ATOM 2749 C CA . PRO A 1 374 ? 1.066 11.511 12.426 1.00 86.62 374 PRO A CA 1
ATOM 2750 C C . PRO A 1 374 ? 1.518 10.278 13.219 1.00 86.62 374 PRO A C 1
ATOM 2752 O O . PRO A 1 374 ? 1.329 9.157 12.741 1.00 86.62 374 PRO A O 1
ATOM 2755 N N . ALA A 1 375 ? 2.143 10.439 14.394 1.00 88.56 375 ALA A N 1
ATOM 2756 C CA . ALA A 1 375 ? 2.525 9.297 15.223 1.00 88.56 375 ALA A CA 1
ATOM 2757 C C . ALA A 1 375 ? 1.294 8.604 15.825 1.00 88.56 375 ALA A C 1
ATOM 2759 O O . ALA A 1 375 ? 1.214 7.379 15.776 1.00 88.56 375 ALA A O 1
ATOM 2760 N N . THR A 1 376 ? 0.296 9.368 16.266 1.00 93.38 376 THR A N 1
ATOM 2761 C CA . THR A 1 376 ? -1.002 8.846 16.714 1.00 93.38 376 THR A CA 1
ATOM 2762 C C . THR A 1 376 ? -1.725 8.086 15.594 1.00 93.38 376 THR A C 1
ATOM 2764 O O . THR A 1 376 ? -2.152 6.951 15.805 1.00 93.38 376 THR A O 1
ATOM 2767 N N . ALA A 1 377 ? -1.781 8.629 14.370 1.00 93.31 377 ALA A N 1
ATOM 2768 C CA . ALA A 1 377 ? -2.379 7.924 13.227 1.00 93.31 377 ALA A CA 1
ATOM 2769 C C . ALA A 1 377 ? -1.652 6.602 12.906 1.00 93.31 377 ALA A C 1
ATOM 2771 O O . ALA A 1 377 ? -2.292 5.594 12.599 1.00 93.31 377 ALA A O 1
ATOM 2772 N N . ARG A 1 378 ? -0.314 6.581 13.008 1.00 91.56 378 ARG A N 1
ATOM 2773 C CA . ARG A 1 378 ? 0.495 5.359 12.847 1.00 91.56 378 ARG A CA 1
ATOM 2774 C C . ARG A 1 378 ? 0.276 4.350 13.974 1.00 91.56 378 ARG A C 1
ATOM 2776 O O . ARG A 1 378 ? 0.235 3.159 13.688 1.00 91.56 378 ARG A O 1
ATOM 2783 N N . ALA A 1 379 ? 0.096 4.800 15.215 1.00 92.81 379 ALA A N 1
ATOM 2784 C CA . ALA A 1 379 ? -0.224 3.920 16.338 1.00 92.81 379 ALA A CA 1
ATOM 2785 C C . ALA A 1 379 ? -1.587 3.235 16.139 1.00 92.81 379 ALA A C 1
ATOM 2787 O O . ALA A 1 379 ? -1.703 2.024 16.299 1.00 92.81 379 ALA A O 1
ATOM 2788 N N . VAL A 1 380 ? -2.602 3.982 15.688 1.00 96.62 380 VAL A N 1
ATOM 2789 C CA . VAL A 1 380 ? -3.907 3.407 15.319 1.00 96.62 380 VAL A CA 1
ATOM 2790 C C . VAL A 1 380 ? -3.781 2.458 14.129 1.00 96.62 380 VAL A C 1
ATOM 2792 O O . VAL A 1 380 ? -4.369 1.381 14.135 1.00 96.62 380 VAL A O 1
ATOM 2795 N N . GLN A 1 381 ? -2.986 2.811 13.115 1.00 96.56 381 GLN A N 1
ATOM 2796 C CA . GLN A 1 381 ? -2.690 1.897 12.014 1.00 96.56 381 GLN A CA 1
ATOM 2797 C C . GLN A 1 381 ? -2.086 0.586 12.531 1.00 96.56 381 GLN A C 1
ATOM 2799 O O . GLN A 1 381 ? -2.583 -0.468 12.155 1.00 96.56 381 GLN A O 1
ATOM 2804 N N . ALA A 1 382 ? -1.074 0.629 13.398 1.00 92.31 382 ALA A N 1
ATOM 2805 C CA . ALA A 1 382 ? -0.446 -0.569 13.953 1.00 92.31 382 ALA A CA 1
ATOM 2806 C C . ALA A 1 382 ? -1.436 -1.451 14.734 1.00 92.31 382 ALA A C 1
ATOM 2808 O O . ALA A 1 382 ? -1.378 -2.669 14.613 1.00 92.31 382 ALA A O 1
ATOM 2809 N N . LEU A 1 383 ? -2.379 -0.840 15.458 1.00 95.19 383 LEU A N 1
ATOM 2810 C CA . LEU A 1 383 ? -3.388 -1.550 16.248 1.00 95.19 383 LEU A CA 1
ATOM 2811 C C . LEU A 1 383 ? -4.344 -2.401 15.388 1.00 95.19 383 LEU A C 1
ATOM 2813 O O . LEU A 1 383 ? -4.718 -3.516 15.749 1.00 95.19 383 LEU A O 1
ATOM 2817 N N . PHE A 1 384 ? -4.762 -1.879 14.233 1.00 96.12 384 PHE A N 1
ATOM 2818 C CA . PHE A 1 384 ? -5.814 -2.497 13.416 1.00 96.12 384 PHE A CA 1
ATOM 2819 C C . PHE A 1 384 ? -5.301 -3.199 12.150 1.00 96.12 384 PHE A C 1
ATOM 2821 O O . PHE A 1 384 ? -5.996 -4.056 11.602 1.00 96.12 384 PHE A O 1
ATOM 2828 N N . HIS A 1 385 ? -4.128 -2.826 11.634 1.00 92.56 385 HIS A N 1
ATOM 2829 C CA . HIS A 1 385 ? -3.684 -3.249 10.308 1.00 92.56 385 HIS A CA 1
ATOM 2830 C C . HIS A 1 385 ? -3.339 -4.740 10.253 1.00 92.56 385 HIS A C 1
ATOM 2832 O O . HIS A 1 385 ? -2.466 -5.221 10.966 1.00 92.56 385 HIS A O 1
ATOM 2838 N N . ARG A 1 386 ? -3.952 -5.456 9.309 1.00 88.38 386 ARG A N 1
ATOM 2839 C CA . ARG A 1 386 ? -3.623 -6.850 8.978 1.00 88.38 386 ARG A CA 1
ATOM 2840 C C . ARG A 1 386 ? -3.886 -7.138 7.504 1.00 88.38 386 ARG A C 1
ATOM 2842 O O . ARG A 1 386 ? -4.418 -6.294 6.787 1.00 88.38 386 ARG A O 1
ATOM 2849 N N . ALA A 1 387 ? -3.561 -8.346 7.044 1.00 84.06 387 ALA A N 1
ATOM 2850 C CA . ALA A 1 387 ? -3.717 -8.738 5.639 1.00 84.06 387 ALA A CA 1
ATOM 2851 C C . ALA A 1 387 ? -5.126 -8.466 5.068 1.00 84.06 387 ALA A C 1
ATOM 2853 O O . ALA A 1 387 ? -5.250 -8.022 3.927 1.00 84.06 387 ALA A O 1
ATOM 2854 N N . THR A 1 388 ? -6.172 -8.688 5.869 1.00 89.06 388 THR A N 1
ATOM 2855 C CA . THR A 1 388 ? -7.584 -8.505 5.489 1.00 89.06 388 THR A CA 1
ATOM 2856 C C . THR A 1 388 ? -8.181 -7.161 5.919 1.00 89.06 388 THR A C 1
ATOM 2858 O O . THR A 1 388 ? -9.289 -6.832 5.509 1.00 89.06 388 THR A O 1
ATOM 2861 N N . PHE A 1 389 ? -7.456 -6.346 6.692 1.00 94.19 389 PHE A N 1
ATOM 2862 C CA . PHE A 1 389 ? -7.913 -5.031 7.149 1.00 94.19 389 PHE A CA 1
ATOM 2863 C C . PHE A 1 389 ? -6.793 -4.004 6.986 1.00 94.19 389 PHE A C 1
ATOM 2865 O O . PHE A 1 389 ? -5.917 -3.843 7.837 1.00 94.19 389 PHE A O 1
ATOM 2872 N N . ARG A 1 390 ? -6.788 -3.331 5.837 1.00 94.44 390 ARG A N 1
ATOM 2873 C CA . ARG A 1 390 ? -5.723 -2.414 5.445 1.00 94.44 390 ARG A CA 1
ATOM 2874 C C . ARG A 1 390 ? -6.042 -0.999 5.905 1.00 94.44 390 ARG A C 1
ATOM 2876 O O . ARG A 1 390 ? -6.914 -0.333 5.352 1.00 94.44 390 ARG A O 1
ATOM 2883 N N . VAL A 1 391 ? -5.267 -0.521 6.868 1.00 96.25 391 VAL A N 1
ATOM 2884 C CA . VAL A 1 391 ? -5.377 0.847 7.383 1.00 96.25 391 VAL A CA 1
ATOM 2885 C C . VAL A 1 391 ? -4.367 1.757 6.687 1.00 96.25 391 VAL A C 1
ATOM 2887 O O . VAL A 1 391 ? -3.171 1.454 6.681 1.00 96.25 391 VAL A O 1
ATOM 2890 N N . TYR A 1 392 ? -4.839 2.856 6.103 1.00 96.31 392 TYR A N 1
ATOM 2891 C CA . TYR A 1 392 ? -4.035 3.982 5.614 1.00 96.31 392 TYR A CA 1
ATOM 2892 C C . TYR A 1 392 ? -4.006 5.098 6.660 1.00 96.31 392 TYR A C 1
ATOM 2894 O O . TYR A 1 392 ? -4.895 5.160 7.501 1.00 96.31 392 TYR A O 1
ATOM 2902 N N . THR A 1 393 ? -3.016 5.986 6.611 1.00 95.75 393 THR A N 1
ATOM 2903 C CA . THR A 1 393 ? -2.919 7.123 7.537 1.00 95.75 393 THR A CA 1
ATOM 2904 C C . THR A 1 393 ? -3.210 8.446 6.836 1.00 95.75 393 THR A C 1
ATOM 2906 O O . THR A 1 393 ? -2.915 8.609 5.652 1.00 95.75 393 THR A O 1
ATOM 2909 N N . SER A 1 394 ? -3.789 9.393 7.571 1.00 93.62 394 SER A N 1
ATOM 2910 C CA . SER A 1 394 ? -4.037 10.766 7.124 1.00 93.62 394 SER A CA 1
ATOM 2911 C C . SER A 1 394 ? -3.876 11.743 8.291 1.00 93.62 394 SER A C 1
ATOM 2913 O O . SER A 1 394 ? -4.001 11.358 9.451 1.00 93.62 394 SER A O 1
ATOM 2915 N N . THR A 1 395 ? -3.620 13.013 7.988 1.00 93.88 395 THR A N 1
ATOM 2916 C CA . THR A 1 395 ? -3.731 14.119 8.956 1.00 93.88 395 THR A CA 1
ATOM 2917 C C . THR A 1 395 ? -5.042 14.897 8.813 1.00 93.88 395 THR A C 1
ATOM 2919 O O . THR A 1 395 ? -5.327 15.781 9.614 1.00 93.88 395 THR A O 1
ATOM 2922 N N . ASP A 1 396 ? -5.850 14.583 7.797 1.00 95.56 396 ASP A N 1
ATOM 2923 C CA . ASP A 1 396 ? -7.146 15.217 7.542 1.00 95.56 396 ASP A CA 1
ATOM 2924 C C . ASP A 1 396 ? -8.272 14.495 8.299 1.00 95.56 396 ASP A C 1
ATOM 2926 O O . ASP A 1 396 ? -8.970 13.644 7.745 1.00 95.56 396 ASP A O 1
ATOM 2930 N N . ILE A 1 397 ? -8.421 14.806 9.592 1.00 95.44 397 ILE A N 1
ATOM 2931 C CA . ILE A 1 397 ? -9.498 14.255 10.434 1.00 95.44 397 ILE A CA 1
ATOM 2932 C C . ILE A 1 397 ? -10.873 14.658 9.889 1.00 95.44 397 ILE A C 1
ATOM 2934 O O . ILE A 1 397 ? -11.735 13.802 9.684 1.00 95.44 397 ILE A O 1
ATOM 2938 N N . ARG A 1 398 ? -11.058 15.949 9.585 1.00 93.81 398 ARG A N 1
ATOM 2939 C CA . ARG A 1 398 ? -12.344 16.501 9.138 1.00 93.81 398 ARG A CA 1
ATOM 2940 C C . ARG A 1 398 ? -12.841 15.841 7.858 1.00 93.81 398 ARG A C 1
ATOM 2942 O O . ARG A 1 398 ? -14.002 15.443 7.803 1.00 93.81 398 ARG A O 1
ATOM 2949 N N . GLY A 1 399 ? -11.987 15.679 6.847 1.00 95.19 399 GLY A N 1
ATOM 2950 C CA . GLY A 1 399 ? -12.367 15.005 5.604 1.00 95.19 399 GLY A CA 1
ATOM 2951 C C . GLY A 1 399 ? -12.795 13.552 5.829 1.00 95.19 399 GLY A C 1
ATOM 2952 O O . GLY A 1 399 ? -13.788 13.097 5.256 1.00 95.19 399 GLY A O 1
ATOM 2953 N N . VAL A 1 400 ? -12.099 12.834 6.716 1.00 95.75 400 VAL A N 1
ATOM 2954 C CA . VAL A 1 400 ? -12.400 11.432 7.052 1.00 95.75 400 VAL A CA 1
ATOM 2955 C C . VAL A 1 400 ? -13.726 11.293 7.814 1.00 95.75 400 VAL A C 1
ATOM 2957 O O . VAL A 1 400 ? -14.510 10.382 7.522 1.00 95.75 400 VAL A O 1
ATOM 2960 N N . GLU A 1 401 ? -14.018 12.200 8.746 1.00 94.62 401 GLU A N 1
ATOM 2961 C CA . GLU A 1 401 ? -15.287 12.215 9.484 1.00 94.62 401 GLU A CA 1
ATOM 2962 C C . GLU A 1 401 ? -16.470 12.620 8.613 1.00 94.62 401 GLU A C 1
ATOM 2964 O O . GLU A 1 401 ? -17.478 11.908 8.574 1.00 94.62 401 GLU A O 1
ATOM 2969 N N . LEU A 1 402 ? -16.342 13.721 7.868 1.00 93.56 402 LEU A N 1
ATOM 2970 C CA . LEU A 1 402 ? -17.397 14.206 6.981 1.00 93.56 402 LEU A CA 1
ATOM 2971 C C . LEU A 1 402 ? -17.707 13.182 5.889 1.00 93.56 402 LEU A C 1
ATOM 2973 O O . LEU A 1 402 ? -18.877 12.901 5.632 1.00 93.56 402 LEU A O 1
ATOM 2977 N N . GLY A 1 403 ? -16.684 12.545 5.310 1.00 92.00 403 GLY A N 1
ATOM 2978 C CA . GLY A 1 403 ? -16.877 11.443 4.369 1.00 92.00 403 GLY A CA 1
ATOM 2979 C C . GLY A 1 403 ? -17.657 10.277 4.986 1.00 92.00 403 GLY A C 1
ATOM 2980 O O . GLY A 1 403 ? -18.525 9.694 4.337 1.00 92.00 403 GLY A O 1
ATOM 2981 N N . GLY A 1 404 ? -17.406 9.963 6.261 1.00 88.44 404 GLY A N 1
ATOM 2982 C CA . GLY A 1 404 ? -18.137 8.936 7.004 1.00 88.44 404 GLY A CA 1
ATOM 2983 C C . GLY A 1 404 ? -19.587 9.308 7.324 1.00 88.44 404 GLY A C 1
ATOM 2984 O O . GLY A 1 404 ? -20.466 8.451 7.223 1.00 88.44 404 GLY A O 1
ATOM 2985 N N . ALA A 1 405 ? -19.841 10.560 7.708 1.00 89.31 405 ALA A N 1
ATOM 2986 C CA . ALA A 1 405 ? -21.162 11.047 8.095 1.00 89.31 405 ALA A CA 1
ATOM 2987 C C . ALA A 1 405 ? -22.079 11.263 6.879 1.00 89.31 405 ALA A C 1
ATOM 2989 O O . ALA A 1 405 ? -23.210 10.772 6.853 1.00 89.31 405 ALA A O 1
ATOM 2990 N N . LEU A 1 406 ? -21.581 11.942 5.841 1.00 89.31 406 LEU A N 1
ATOM 2991 C CA . LEU A 1 406 ? -22.373 12.329 4.670 1.00 89.31 406 LEU A CA 1
ATOM 2992 C C . LEU A 1 406 ? -22.736 11.138 3.779 1.00 89.31 406 LEU A C 1
ATOM 2994 O O . LEU A 1 406 ? -23.792 11.148 3.146 1.00 89.31 406 LEU A O 1
ATOM 2998 N N . LYS A 1 407 ? -21.924 10.071 3.768 1.00 87.56 407 LYS A N 1
ATOM 2999 C CA . LYS A 1 407 ? -22.207 8.880 2.952 1.00 87.56 407 LYS A CA 1
ATOM 3000 C C . LYS A 1 407 ? -23.532 8.196 3.302 1.00 87.56 407 LYS A C 1
ATOM 3002 O O . LYS A 1 407 ? -24.132 7.571 2.438 1.00 87.56 407 LYS A O 1
ATOM 3007 N N . ASN A 1 408 ? -24.006 8.315 4.546 1.00 82.88 408 ASN A N 1
ATOM 3008 C CA . ASN A 1 408 ? -25.294 7.748 4.948 1.00 82.88 408 ASN A CA 1
ATOM 3009 C C . ASN A 1 408 ? -26.462 8.554 4.356 1.00 82.88 408 ASN A C 1
ATOM 3011 O O . ASN A 1 408 ? -27.433 7.961 3.902 1.00 82.88 408 ASN A O 1
ATOM 3015 N N . VAL A 1 409 ? -26.338 9.886 4.290 1.00 87.56 409 VAL A N 1
ATOM 3016 C CA . VAL A 1 409 ? -27.326 10.764 3.636 1.00 87.56 409 VAL A CA 1
ATOM 3017 C C . VAL A 1 409 ? -27.369 10.482 2.135 1.00 87.56 409 VAL A C 1
ATOM 3019 O O . VAL A 1 409 ? -28.443 10.292 1.570 1.00 87.56 409 VAL A O 1
ATOM 3022 N N . MET A 1 410 ? -26.197 10.368 1.502 1.00 88.81 410 MET A N 1
ATOM 3023 C CA . MET A 1 410 ? -26.099 9.986 0.090 1.00 88.81 410 MET A CA 1
ATOM 3024 C C . MET A 1 410 ? -26.673 8.588 -0.168 1.00 88.81 410 MET A C 1
ATOM 3026 O O . MET A 1 410 ? -27.325 8.385 -1.183 1.00 88.81 410 MET A O 1
ATOM 3030 N N . GLY A 1 411 ? -26.478 7.638 0.752 1.00 87.06 411 GLY A N 1
ATOM 3031 C CA . GLY A 1 411 ? -27.047 6.292 0.651 1.00 87.06 411 GLY A CA 1
ATOM 3032 C C . GLY A 1 411 ? -28.577 6.280 0.658 1.00 87.06 411 GLY A C 1
ATOM 3033 O O . GLY A 1 411 ? -29.175 5.522 -0.096 1.00 87.06 411 GLY A O 1
ATOM 3034 N N . ILE A 1 412 ? -29.212 7.153 1.448 1.00 88.44 412 ILE A N 1
ATOM 3035 C CA . ILE A 1 412 ? -30.673 7.331 1.418 1.00 88.44 412 ILE A CA 1
ATOM 3036 C C . ILE A 1 412 ? -31.106 7.892 0.062 1.00 88.44 412 ILE A C 1
ATOM 3038 O O . ILE A 1 412 ? -32.017 7.347 -0.552 1.00 88.44 412 ILE A O 1
ATOM 3042 N N . ALA A 1 413 ? -30.439 8.943 -0.425 1.00 90.94 413 ALA A N 1
ATOM 3043 C CA . ALA A 1 413 ? -30.756 9.533 -1.725 1.00 90.94 413 ALA A CA 1
ATOM 3044 C C . ALA A 1 413 ? -30.605 8.517 -2.870 1.00 90.94 413 ALA A C 1
ATOM 3046 O O . ALA A 1 413 ? -31.484 8.423 -3.720 1.00 90.94 413 ALA A O 1
ATOM 3047 N N . ALA A 1 414 ? -29.537 7.714 -2.854 1.00 90.75 414 ALA A N 1
ATOM 3048 C CA . ALA A 1 414 ? -29.333 6.635 -3.815 1.00 90.75 414 ALA A CA 1
ATOM 3049 C C . ALA A 1 414 ? -30.454 5.587 -3.742 1.00 90.75 414 ALA A C 1
ATOM 3051 O O . ALA A 1 414 ? -31.019 5.244 -4.771 1.00 90.75 414 ALA A O 1
ATOM 3052 N N . GLY A 1 415 ? -30.843 5.150 -2.539 1.00 90.44 415 GLY A N 1
ATOM 3053 C CA . GLY A 1 415 ? -31.950 4.205 -2.368 1.00 90.44 415 GLY A CA 1
ATOM 3054 C C . GLY A 1 415 ? -33.307 4.749 -2.832 1.00 90.44 415 GLY A C 1
ATOM 3055 O O . GLY A 1 415 ? -34.127 3.988 -3.338 1.00 90.44 415 GLY A O 1
ATOM 3056 N N . VAL A 1 416 ? -33.544 6.061 -2.705 1.00 93.19 416 VAL A N 1
ATOM 3057 C CA . VAL A 1 416 ? -34.732 6.716 -3.279 1.00 93.19 416 VAL A CA 1
ATOM 3058 C C . VAL A 1 416 ? -34.689 6.662 -4.805 1.00 93.19 416 VAL A C 1
ATOM 3060 O O . VAL A 1 416 ? -35.693 6.305 -5.411 1.00 93.19 416 VAL A O 1
ATOM 3063 N N . CYS A 1 417 ? -33.547 6.979 -5.421 1.00 92.31 417 CYS A N 1
ATOM 3064 C CA . CYS A 1 417 ? -33.386 6.876 -6.872 1.00 92.31 417 CYS A CA 1
ATOM 3065 C C . CYS A 1 417 ? -33.595 5.437 -7.366 1.00 92.31 417 CYS A C 1
ATOM 3067 O O . CYS A 1 417 ? -34.397 5.236 -8.270 1.00 92.31 417 CYS A O 1
ATOM 3069 N N . ASP A 1 418 ? -32.957 4.448 -6.732 1.00 88.88 418 ASP A N 1
ATOM 3070 C CA . ASP A 1 418 ? -33.108 3.027 -7.083 1.00 88.88 418 ASP A CA 1
ATOM 3071 C C . ASP A 1 418 ? -34.568 2.554 -6.949 1.00 88.88 418 ASP A C 1
ATOM 3073 O O . ASP A 1 418 ? -35.037 1.726 -7.726 1.00 88.88 418 ASP A O 1
ATOM 3077 N N . GLY A 1 419 ? -35.313 3.082 -5.972 1.00 88.75 419 GLY A N 1
ATOM 3078 C CA . GLY A 1 419 ? -36.735 2.778 -5.797 1.00 88.75 419 GLY A CA 1
ATOM 3079 C C . GLY A 1 419 ? -37.655 3.414 -6.847 1.00 88.75 419 GLY A C 1
ATOM 3080 O O . GLY A 1 419 ? -38.784 2.954 -7.011 1.00 88.75 419 GLY A O 1
ATOM 3081 N N . LEU A 1 420 ? -37.198 4.460 -7.543 1.00 87.25 420 LEU A N 1
ATOM 3082 C CA . LEU A 1 420 ? -37.961 5.155 -8.585 1.00 87.25 420 LEU A CA 1
ATOM 3083 C C . LEU A 1 420 ? -37.770 4.556 -9.989 1.00 87.25 420 LEU A C 1
ATOM 3085 O O . LEU A 1 420 ? -38.578 4.871 -10.865 1.00 87.25 420 LEU A O 1
ATOM 3089 N N . GLY A 1 421 ? -36.778 3.678 -10.187 1.00 66.88 421 GLY A N 1
ATOM 3090 C CA . GLY A 1 421 ? -36.487 3.008 -11.463 1.00 66.88 421 GLY A CA 1
ATOM 3091 C C . GLY A 1 421 ? -35.200 3.491 -12.107 1.00 66.88 421 GLY A C 1
ATOM 3092 O O . GLY A 1 421 ? -35.271 4.475 -12.878 1.00 66.88 421 GLY A O 1
#

Solvent-accessible surface area (backbone atoms only — not comparable to full-atom values): 21485 Å² total; per-residue (Å²): 132,65,71,65,59,53,52,52,38,27,51,54,14,17,57,58,19,23,59,57,54,35,39,55,62,29,44,77,70,78,36,67,37,59,83,41,91,80,36,42,39,37,28,75,35,35,33,74,75,68,32,66,69,59,12,50,52,30,38,51,52,40,16,46,39,11,20,43,24,31,67,39,46,54,33,62,76,68,73,46,85,78,61,83,94,64,80,88,57,64,66,68,52,33,49,42,7,30,51,19,12,30,47,10,27,33,37,8,74,90,52,82,46,62,35,32,61,28,64,44,21,44,51,15,22,34,51,59,76,38,50,65,13,42,49,50,14,48,50,48,20,52,51,42,24,71,76,63,33,24,67,65,61,11,52,42,52,16,29,67,39,29,25,59,28,38,46,52,46,25,59,76,69,73,44,82,56,60,66,61,33,52,50,36,42,54,52,17,52,51,40,44,58,63,35,49,73,53,52,54,24,53,75,69,71,69,54,74,47,70,85,56,75,71,78,55,80,66,73,58,70,72,67,45,37,35,19,27,39,20,71,42,32,54,23,47,23,51,45,41,53,33,40,76,61,57,32,48,32,30,43,22,31,87,50,53,70,62,48,53,50,26,70,74,66,31,42,44,91,66,39,74,97,46,79,51,54,88,79,57,38,74,34,48,50,68,75,66,41,50,58,84,29,50,31,38,37,39,35,40,58,54,93,50,39,60,75,58,42,49,79,40,44,84,43,63,37,37,39,32,40,55,42,60,37,63,41,83,94,77,70,40,44,56,65,60,45,41,58,72,25,25,70,59,31,48,60,32,37,44,40,59,74,68,58,35,68,43,54,58,71,52,41,80,33,53,35,38,19,14,7,85,48,65,66,57,10,49,53,53,25,65,60,63,47,45,97,35,34,42,51,43,72,40,63,55,41,66,63,47,45,51,56,46,31,50,48,58,59,50,48,52,53,48,52,52,50,65,72,72,106

pLDDT: mean 90.84, std 11.15, range [33.59, 98.69]

Foldseek 3Di:
DDPVLLVVLLQVLLQLLQPLLQCVLQVVVVDRLLVDDPNASALVSCCVPVNDPSSVVRLVSNLQSLLCSQQPSSCVSVVHPSDDDDCPGPPVSSLSSNVSNQQSQQQRPVVNGHHHLSLSSNLSSCCNVPVQLSVVLVVQLCVCCVVPQANLRSSLSSLCSSLVSRCVSCVVVVNRPPVVSVSSNVSSVSSNVSCVVVVVCVVVVNGDGPPPPPCPLPLAPPAAEEEEEDPALQSQLQQQLLVVSVHQYEYEDQDPVQQVVCLVQQDHPRQPPFRGDNSYHYDNDLVVRCVRGQEYEYPDEPACLLVSLLVVQVDAHAYEYAYAAAYPPPRHFSQRSCCVRHVRHFYKYKADDCDSNCSSVLAAGEIEIEGCDQVSSVSVQSSRDDPSYHYHYDPCRPVRRCVRHCVVVVVVVVVVVVVVD